Protein 3NUA (pdb70)

Solvent-accessible surface area: 21611 Å² total; per-residue (Å²): 157,134,28,82,85,91,109,87,77,136,85,15,96,20,27,52,45,35,12,11,68,106,172,67,35,10,6,7,42,3,23,21,36,2,10,13,119,117,29,151,51,135,42,126,21,153,24,2,0,26,6,1,0,33,0,0,7,49,0,0,117,43,0,56,183,103,60,18,115,9,8,15,62,82,77,34,75,86,65,16,0,10,0,65,95,26,108,65,1,43,1,16,1,28,0,10,29,32,0,0,12,67,3,2,177,68,8,58,35,149,57,27,77,152,26,147,28,41,0,27,8,2,11,42,72,42,71,109,53,28,46,14,23,1,16,46,72,2,0,17,0,25,46,9,8,77,80,147,27,2,100,97,0,42,109,19,0,39,98,0,2,87,22,0,67,96,21,0,114,150,44,60,1,45,7,2,8,4,38,1,6,2,0,77,32,130,88,81,19,5,0,2,27,5,1,0,0,14,20,6,28,0,32,11,34,112,107,35,70,36,0,0,25,0,35,14,63,97,116,76,37,105,28,43,59,1,0,119,56,0,9,92,35,26,144,124,199,105,123,20,86,88,90,108,87,75,141,84,19,119,21,28,52,44,35,14,10,77,108,167,65,21,10,6,5,44,2,25,21,35,3,16,12,112,134,41,154,51,148,35,128,27,146,27,4,0,27,2,2,0,32,0,0,8,48,0,0,118,44,0,58,185,92,55,11,119,8,7,17,64,80,76,34,75,86,65,15,0,9,0,67,95,26,133,67,12,49,1,22,1,29,0,20,29,28,0,0,11,68,4,3,150,69,6,56,31,144,62,25,60,144,23,141,36,41,0,26,12,1,9,45,76,44,77,107,55,38,50,15,24,1,16,47,76,3,0,12,0,26,40,16,9,57,94,126,21,3,101,89,1,40,103,20,0,38,99,0,2,99,30,0,63,94,21,0,142,148,40,62,1,66,9,3,9,3,38,0,9,2,0,82,43,121,54,66,23,7,0,2,25,4,0,0,0,15,22,5,34,0,35,14,45,112,91,32,110,26,12,0,26,1,37,12,62,100,110,80,38,102,16,37,85,7,1,117,67,0,10,92,42,26,145,130

InterPro domains:
  IPR001636 Phosphoribosylaminoimidazole-succinocarboxamide synthase [TIGR00081] (4-233)
  IPR018236 SAICAR synthetase, conserved site [PS01057] (87-101)
  IPR018236 SAICAR synthetase, conserved site [PS01058] (174-182)
  IPR028923 SAICAR synthetase/ADE2, N-terminal [MF_00137] (5-235)
  IPR028923 SAICAR synthetase/ADE2, N-terminal [PF01259] (8-232)
  IPR033934 Bacterial and archaeal 5-aminoimidazole-4-(N-succinylcarboxamide) ribonucleotide synthase [cd01415] (7-235)

Structure (mmCIF, N/CA/C/O backbone):
data_3NUA
#
_entry.id   3NUA
#
_cell.length_a   80.877
_cell.length_b   148.913
_cell.length_c   45.315
_cell.angle_alpha   90.00
_cell.angle_beta   90.00
_cell.angle_gamma   90.00
#
_symmetry.space_group_name_H-M   'P 21 21 2'
#
loop_
_entity.id
_entity.type
_entity.pdbx_description
1 polymer 'Phosphoribosylaminoimidazole-succinocarboxamide synthase'
2 non-polymer "ADENOSINE-5'-DIPHOSPHATE"
3 non-polymer 'ADENOSINE MONOPHOSPHATE'
4 non-polymer 'CITRIC ACID'
5 non-polymer GLYCEROL
6 water water
#
loop_
_atom_site.group_PDB
_atom_site.id
_atom_site.type_symbol
_atom_site.label_atom_id
_atom_site.label_alt_id
_atom_site.label_comp_id
_atom_site.label_asym_id
_atom_site.label_entity_id
_atom_site.label_seq_id
_atom_site.pdbx_PDB_ins_code
_atom_site.Cartn_x
_atom_site.Cartn_y
_atom_site.Cartn_z
_atom_site.occupancy
_atom_site.B_iso_or_equiv
_atom_site.auth_seq_id
_atom_site.auth_comp_id
_atom_site.auth_asym_id
_atom_site.auth_atom_id
_atom_site.pdbx_PDB_model_num
ATOM 1 N N . ALA A 1 3 ? 52.997 -21.262 5.996 1.00 48.49 0 ALA A N 1
ATOM 2 C CA . ALA A 1 3 ? 52.735 -20.565 4.739 1.00 48.10 0 ALA A CA 1
ATOM 3 C C . ALA A 1 3 ? 51.544 -21.168 4.009 1.00 45.06 0 ALA A C 1
ATOM 4 O O . ALA A 1 3 ? 50.428 -21.165 4.550 1.00 46.72 0 ALA A O 1
ATOM 6 N N . MET A 1 4 ? 51.763 -21.664 2.786 1.00 38.92 1 MET A N 1
ATOM 7 C CA . MET A 1 4 ? 50.632 -22.042 1.950 1.00 33.09 1 MET A CA 1
ATOM 8 C C . MET A 1 4 ? 49.764 -23.074 2.681 1.00 28.92 1 MET A C 1
ATOM 9 O O . MET A 1 4 ? 50.268 -23.988 3.359 1.00 33.10 1 MET A O 1
ATOM 14 N N A VAL A 1 5 ? 48.455 -22.877 2.587 0.64 24.01 2 VAL A N 1
ATOM 15 N N B VAL A 1 5 ? 48.460 -22.878 2.554 0.36 25.52 2 VAL A N 1
ATOM 16 C CA A VAL A 1 5 ? 47.447 -23.835 3.025 0.64 22.40 2 VAL A CA 1
ATOM 17 C CA B VAL A 1 5 ? 47.452 -23.836 2.966 0.36 23.67 2 VAL A CA 1
ATOM 18 C C A VAL A 1 5 ? 47.741 -25.176 2.358 0.64 20.16 2 VAL A C 1
ATOM 19 C C B VAL A 1 5 ? 47.803 -25.193 2.370 0.36 21.33 2 VAL A C 1
ATOM 20 O O A VAL A 1 5 ? 48.342 -25.227 1.274 0.64 23.35 2 VAL A O 1
ATOM 21 O O B VAL A 1 5 ? 48.475 -25.274 1.334 0.36 22.22 2 VAL A O 1
ATOM 28 N N . ASN A 1 6 ? 47.326 -26.255 3.006 1.00 19.59 3 ASN A N 1
ATOM 29 C CA . ASN A 1 6 ? 47.562 -27.588 2.499 1.00 19.38 3 ASN A CA 1
ATOM 30 C C . ASN A 1 6 ? 46.246 -28.231 2.077 1.00 15.94 3 ASN A C 1
ATOM 31 O O . ASN A 1 6 ? 45.304 -28.211 2.820 1.00 16.18 3 ASN A O 1
ATOM 36 N N . GLN A 1 7 ? 46.215 -28.793 0.879 1.00 15.42 4 GLN A N 1
ATOM 37 C CA . GLN A 1 7 ? 45.036 -29.499 0.391 1.00 14.61 4 GLN A CA 1
ATOM 38 C C . GLN A 1 7 ? 44.902 -30.845 1.096 1.00 13.63 4 GLN A C 1
ATOM 39 O O . GLN A 1 7 ? 45.855 -31.648 1.114 1.00 17.02 4 GLN A O 1
ATOM 45 N N . LEU A 1 8 ? 43.719 -31.106 1.650 1.00 13.70 5 LEU A N 1
ATOM 46 C CA . LEU A 1 8 ? 43.448 -32.378 2.317 1.00 13.57 5 LEU A CA 1
ATOM 47 C C . LEU A 1 8 ? 42.378 -33.146 1.528 1.00 13.38 5 LEU A C 1
ATOM 48 O O . LEU A 1 8 ? 42.442 -33.212 0.290 1.00 14.12 5 LEU A O 1
ATOM 53 N N . GLU A 1 9 ? 41.418 -33.753 2.215 1.00 12.47 6 GLU A N 1
ATOM 54 C CA . GLU A 1 9 ? 40.538 -34.700 1.546 1.00 12.84 6 GLU A CA 1
ATOM 55 C C . GLU A 1 9 ? 39.545 -34.036 0.601 1.00 12.39 6 GLU A C 1
ATOM 56 O O . GLU A 1 9 ? 39.055 -32.907 0.844 1.00 13.25 6 GLU A O 1
ATOM 62 N N . MET A 1 10 ? 39.157 -34.741 -0.455 1.00 12.20 7 MET A N 1
ATOM 63 C CA . MET A 1 10 ? 38.057 -34.246 -1.291 1.00 11.65 7 MET A CA 1
ATOM 64 C C . MET A 1 10 ? 36.737 -34.259 -0.542 1.00 12.31 7 MET A C 1
ATOM 65 O O . MET A 1 10 ? 36.341 -35.295 -0.021 1.00 17.45 7 MET A O 1
ATOM 70 N N . LEU A 1 11 ? 36.023 -33.135 -0.513 1.00 11.41 8 LEU A N 1
ATOM 71 C CA . LEU A 1 11 ? 34.705 -33.070 0.116 1.00 11.26 8 LEU A CA 1
ATOM 72 C C . LEU A 1 11 ? 33.596 -33.454 -0.856 1.00 12.13 8 LEU A C 1
ATOM 73 O O . LEU A 1 11 ? 32.587 -34.053 -0.469 1.00 14.24 8 LEU A O 1
ATOM 78 N N . TYR A 1 12 ? 33.765 -33.083 -2.122 1.00 12.44 9 TYR A N 1
ATOM 79 C CA . TYR A 1 12 ? 32.689 -33.213 -3.084 1.00 11.22 9 TYR A CA 1
ATOM 80 C C . TYR A 1 12 ? 33.243 -33.119 -4.495 1.00 10.90 9 TYR A C 1
ATOM 81 O O . TYR A 1 12 ? 34.055 -32.232 -4.790 1.00 12.51 9 TYR A O 1
ATOM 90 N N . GLU A 1 13 ? 32.770 -33.984 -5.378 1.00 11.20 10 GLU A N 1
ATOM 91 C CA . GLU A 1 13 ? 33.041 -33.859 -6.804 1.00 10.98 10 GLU A CA 1
ATOM 92 C C . GLU A 1 13 ? 31.766 -33.516 -7.538 1.00 10.64 10 GLU A C 1
ATOM 93 O O . GLU A 1 13 ? 30.801 -34.297 -7.569 1.00 13.14 10 GLU A O 1
ATOM 99 N N . GLY A 1 14 ? 31.727 -32.311 -8.112 1.00 11.57 11 GLY A N 1
ATOM 100 C CA . GLY A 1 14 ? 30.561 -31.920 -8.899 1.00 11.01 11 GLY A CA 1
ATOM 101 C C . GLY A 1 14 ? 30.761 -32.190 -10.378 1.00 10.99 11 GLY A C 1
ATOM 102 O O . GLY A 1 14 ? 31.710 -32.878 -10.805 1.00 12.00 11 GLY A O 1
ATOM 103 N N . LYS A 1 15 ? 29.854 -31.654 -11.185 1.00 12.00 12 LYS A N 1
ATOM 104 C CA . LYS A 1 15 ? 29.919 -31.859 -12.615 1.00 12.25 12 LYS A CA 1
ATOM 105 C C . LYS A 1 15 ? 31.146 -31.223 -13.240 1.00 10.62 12 LYS A C 1
ATOM 106 O O . LYS A 1 15 ? 31.626 -31.707 -14.253 1.00 14.72 12 LYS A O 1
ATOM 112 N N . ALA A 1 16 ? 31.627 -30.119 -12.671 1.00 10.21 13 ALA A N 1
ATOM 113 C CA . ALA A 1 16 ? 32.709 -29.347 -13.284 1.00 10.28 13 ALA A CA 1
ATOM 114 C C . ALA A 1 16 ? 33.905 -29.131 -12.377 1.00 9.39 13 ALA A C 1
ATOM 115 O O . ALA A 1 16 ? 35.013 -28.941 -12.874 1.00 10.91 13 ALA A O 1
ATOM 117 N N . LYS A 1 17 ? 33.695 -29.142 -11.054 1.00 9.79 14 LYS A N 1
ATOM 118 C CA . LYS A 1 17 ? 34.779 -28.873 -10.111 1.00 9.65 14 LYS A CA 1
ATOM 119 C C . LYS A 1 17 ? 34.800 -29.894 -8.992 1.00 9.48 14 LYS A C 1
ATOM 120 O O . LYS A 1 17 ? 33.784 -30.525 -8.696 1.00 12.36 14 LYS A O 1
ATOM 126 N N . LYS A 1 18 ? 35.956 -30.020 -8.342 1.00 9.76 15 LYS A N 1
ATOM 127 C CA . LYS A 1 18 ? 36.045 -30.721 -7.060 1.00 10.03 15 LYS A CA 1
ATOM 128 C C . LYS A 1 18 ? 36.243 -29.671 -5.964 1.00 10.31 15 LYS A C 1
ATOM 129 O O . LYS A 1 18 ? 36.907 -28.637 -6.175 1.00 11.73 15 LYS A O 1
ATOM 135 N N . ILE A 1 19 ? 35.661 -29.938 -4.800 1.00 10.13 16 ILE A N 1
ATOM 136 C CA . ILE A 1 19 ? 35.872 -29.130 -3.597 1.00 10.21 16 ILE A CA 1
ATOM 137 C C . ILE A 1 19 ? 36.732 -29.931 -2.645 1.00 11.32 16 ILE A C 1
ATOM 138 O O . ILE A 1 19 ? 36.330 -31.045 -2.268 1.00 11.65 16 ILE A O 1
ATOM 143 N N . TYR A 1 20 ? 37.905 -29.404 -2.281 1.00 10.49 17 TYR A N 1
ATOM 144 C CA . TYR A 1 20 ? 38.793 -30.073 -1.325 1.00 10.80 17 TYR A CA 1
ATOM 145 C C . TYR A 1 20 ? 38.789 -29.358 0.000 1.00 10.81 17 TYR A C 1
ATOM 146 O O . TYR A 1 20 ? 38.837 -28.117 0.056 1.00 11.10 17 TYR A O 1
ATOM 155 N N . ALA A 1 21 ? 38.798 -30.124 1.083 1.00 11.91 18 ALA A N 1
ATOM 156 C CA . ALA A 1 21 ? 39.126 -29.599 2.392 1.00 12.09 18 ALA A CA 1
ATOM 157 C C . ALA A 1 21 ? 40.575 -29.132 2.414 1.00 13.17 18 ALA A C 1
ATOM 158 O O . ALA A 1 21 ? 41.387 -29.512 1.567 1.00 13.47 18 ALA A O 1
ATOM 160 N N . THR A 1 22 ? 40.898 -28.283 3.377 1.00 13.78 19 THR A N 1
ATOM 161 C CA . THR A 1 22 ? 42.291 -27.864 3.623 1.00 13.81 19 THR A CA 1
ATOM 162 C C . THR A 1 22 ? 42.596 -28.040 5.105 1.00 16.64 19 THR A C 1
ATOM 163 O O . THR A 1 22 ? 41.718 -28.472 5.865 1.00 18.42 19 THR A O 1
ATOM 167 N N . ASP A 1 23 ? 43.827 -27.727 5.510 1.00 15.23 20 ASP A N 1
ATOM 168 C CA . ASP A 1 23 ? 44.155 -27.732 6.931 1.00 16.06 20 ASP A CA 1
ATOM 169 C C . ASP A 1 23 ? 43.605 -26.517 7.700 1.00 17.37 20 ASP A C 1
ATOM 170 O O . ASP A 1 23 ? 43.832 -26.392 8.905 1.00 19.37 20 ASP A O 1
ATOM 175 N N . LYS A 1 24 ? 42.889 -25.631 7.010 1.00 19.07 21 LYS A N 1
ATOM 176 C CA . LYS A 1 24 ? 42.124 -24.581 7.695 1.00 18.98 21 LYS A CA 1
ATOM 177 C C . LYS A 1 24 ? 40.650 -24.948 7.637 1.00 16.56 21 LYS A C 1
ATOM 178 O O . LYS A 1 24 ? 40.110 -25.197 6.552 1.00 16.62 21 LYS A O 1
ATOM 184 N N . GLU A 1 25 ? 39.984 -24.965 8.789 1.00 17.95 22 GLU A N 1
ATOM 185 C CA . GLU A 1 25 ? 38.617 -25.465 8.822 1.00 17.26 22 GLU A CA 1
ATOM 186 C C . GLU A 1 25 ? 37.639 -24.554 8.084 1.00 16.08 22 GLU A C 1
ATOM 187 O O . GLU A 1 25 ? 36.530 -24.972 7.777 1.00 16.80 22 GLU A O 1
ATOM 193 N N . ASP A 1 26 ? 38.032 -23.310 7.820 1.00 15.06 23 ASP A N 1
ATOM 194 C CA . ASP A 1 26 ? 37.147 -22.367 7.138 1.00 15.99 23 ASP A CA 1
ATOM 195 C C . ASP A 1 26 ? 37.530 -22.091 5.688 1.00 13.67 23 ASP A C 1
ATOM 196 O O . ASP A 1 26 ? 37.028 -21.131 5.106 1.00 13.64 23 ASP A O 1
ATOM 201 N N A MET A 1 27 ? 38.412 -22.916 5.114 0.62 12.25 24 MET A N 1
ATOM 202 N N B MET A 1 27 ? 38.379 -22.933 5.099 0.38 13.07 24 MET A N 1
ATOM 203 C CA A MET A 1 27 ? 38.834 -22.742 3.725 0.62 11.72 24 MET A CA 1
ATOM 204 C CA B MET A 1 27 ? 38.780 -22.724 3.713 0.38 13.47 24 MET A CA 1
ATOM 205 C C A MET A 1 27 ? 38.636 -24.027 2.931 0.62 11.53 24 MET A C 1
ATOM 206 C C B MET A 1 27 ? 38.760 -24.006 2.898 0.38 11.09 24 MET A C 1
ATOM 207 O O A MET A 1 27 ? 38.776 -25.132 3.476 0.62 14.87 24 MET A O 1
ATOM 208 O O B MET A 1 27 ? 39.140 -25.080 3.393 0.38 10.35 24 MET A O 1
ATOM 217 N N . VAL A 1 28 ? 38.335 -23.883 1.642 1.00 11.00 25 VAL A N 1
ATOM 218 C CA . VAL A 1 28 ? 38.366 -24.991 0.704 1.00 10.49 25 VAL A CA 1
ATOM 219 C C . VAL A 1 28 ? 39.189 -24.645 -0.522 1.00 9.95 25 VAL A C 1
ATOM 220 O O . VAL A 1 28 ? 39.461 -23.459 -0.785 1.00 11.13 25 VAL A O 1
ATOM 224 N N . ILE A 1 29 ? 39.607 -25.673 -1.259 1.00 10.64 26 ILE A N 1
ATOM 225 C CA . ILE A 1 29 ? 40.193 -25.454 -2.558 1.00 10.25 26 ILE A CA 1
ATOM 226 C C . ILE A 1 29 ? 39.232 -25.920 -3.628 1.00 9.81 26 ILE A C 1
ATOM 227 O O . ILE A 1 29 ? 38.696 -27.042 -3.544 1.00 11.22 26 ILE A O 1
ATOM 232 N N . VAL A 1 30 ? 38.957 -25.036 -4.583 1.00 9.83 27 VAL A N 1
ATOM 233 C CA . VAL A 1 30 ? 38.077 -25.341 -5.711 1.00 9.42 27 VAL A CA 1
ATOM 234 C C . VAL A 1 30 ? 38.954 -25.697 -6.894 1.00 9.49 27 VAL A C 1
ATOM 235 O O . VAL A 1 30 ? 39.788 -24.890 -7.299 1.00 10.57 27 VAL A O 1
ATOM 239 N N . HIS A 1 31 ? 38.806 -26.928 -7.399 1.00 9.36 28 HIS A N 1
ATOM 240 C CA . HIS A 1 31 ? 39.630 -27.453 -8.478 1.00 10.00 28 HIS A CA 1
ATOM 241 C C . HIS A 1 31 ? 38.787 -27.597 -9.738 1.00 8.80 28 HIS A C 1
ATOM 242 O O . HIS A 1 31 ? 37.782 -28.324 -9.749 1.00 10.23 28 HIS A O 1
ATOM 249 N N . TYR A 1 32 ? 39.209 -26.917 -10.804 1.00 8.90 29 TYR A N 1
ATOM 250 C CA . TYR A 1 32 ? 38.445 -26.912 -12.047 1.00 9.38 29 TYR A CA 1
ATOM 251 C C . TYR A 1 32 ? 38.873 -28.038 -12.989 1.00 8.94 29 TYR A C 1
ATOM 252 O O . TYR A 1 32 ? 40.015 -28.091 -13.422 1.00 10.08 29 TYR A O 1
ATOM 261 N N . LYS A 1 33 ? 37.916 -28.914 -13.321 1.00 9.32 30 LYS A N 1
ATOM 262 C CA . LYS A 1 33 ? 38.143 -30.000 -14.249 1.00 9.20 30 LYS A CA 1
ATOM 263 C C . LYS A 1 33 ? 37.915 -29.567 -15.683 1.00 9.39 30 LYS A C 1
ATOM 264 O O . LYS A 1 33 ? 37.338 -28.497 -15.920 1.00 10.69 30 LYS A O 1
ATOM 270 N N . ASP A 1 34 ? 38.283 -30.413 -16.641 1.00 10.69 31 ASP A N 1
ATOM 271 C CA . ASP A 1 34 ? 37.939 -30.194 -18.040 1.00 11.10 31 ASP A CA 1
ATOM 272 C C . ASP A 1 34 ? 36.582 -30.819 -18.417 1.00 10.78 31 ASP A C 1
ATOM 273 O O . ASP A 1 34 ? 36.166 -30.713 -19.570 1.00 13.68 31 ASP A O 1
ATOM 278 N N . ASP A 1 35 ? 35.870 -31.414 -17.454 1.00 11.42 32 ASP A N 1
ATOM 279 C CA . ASP A 1 35 ? 34.558 -32.024 -17.680 1.00 11.90 32 ASP A CA 1
ATOM 280 C C . ASP A 1 35 ? 33.567 -30.944 -18.139 1.00 12.21 32 ASP A C 1
ATOM 281 O O . ASP A 1 35 ? 33.463 -29.878 -17.512 1.00 13.34 32 ASP A O 1
ATOM 286 N N . ALA A 1 36 ? 32.837 -31.235 -19.200 1.00 12.76 33 ALA A N 1
ATOM 287 C CA . ALA A 1 36 ? 31.719 -30.427 -19.661 1.00 12.69 33 ALA A CA 1
ATOM 288 C C . ALA A 1 36 ? 30.472 -31.300 -19.578 1.00 13.12 33 ALA A C 1
ATOM 289 O O . ALA A 1 36 ? 30.522 -32.480 -19.907 1.00 15.07 33 ALA A O 1
ATOM 291 N N . THR A 1 37 ? 29.359 -30.719 -19.145 1.00 13.84 34 THR A N 1
ATOM 292 C CA . THR A 1 37 ? 28.098 -31.437 -19.020 1.00 15.67 34 THR A CA 1
ATOM 293 C C . THR A 1 37 ? 26.935 -30.574 -19.435 1.00 16.91 34 THR A C 1
ATOM 294 O O . THR A 1 37 ? 26.980 -29.363 -19.276 1.00 19.02 34 THR A O 1
ATOM 298 N N . ALA A 1 38 ? 25.882 -31.193 -19.936 1.00 18.42 35 ALA A N 1
ATOM 299 C CA . ALA A 1 38 ? 24.677 -30.443 -20.245 1.00 17.58 35 ALA A CA 1
ATOM 300 C C . ALA A 1 38 ? 23.495 -31.400 -20.241 1.00 17.43 35 ALA A C 1
ATOM 301 O O . ALA A 1 38 ? 23.696 -32.621 -20.214 1.00 18.52 35 ALA A O 1
ATOM 303 N N . PHE A 1 39 ? 22.280 -30.853 -20.270 1.00 21.42 36 PHE A N 1
ATOM 304 C CA . PHE A 1 39 ? 21.058 -31.651 -20.439 1.00 23.81 36 PHE A CA 1
ATOM 305 C C . PHE A 1 39 ? 20.851 -32.712 -19.361 1.00 27.53 36 PHE A C 1
ATOM 306 O O . PHE A 1 39 ? 20.669 -33.904 -19.650 1.00 28.83 36 PHE A O 1
ATOM 314 N N . ASN A 1 40 ? 20.872 -32.263 -18.113 1.00 29.65 37 ASN A N 1
ATOM 315 C CA . ASN A 1 40 ? 20.558 -33.138 -16.986 1.00 35.03 37 ASN A CA 1
ATOM 316 C C . ASN A 1 40 ? 21.497 -34.329 -16.954 1.00 37.83 37 ASN A C 1
ATOM 317 O O . ASN A 1 40 ? 21.090 -35.465 -16.695 1.00 39.06 37 ASN A O 1
ATOM 322 N N . GLY A 1 41 ? 22.757 -34.050 -17.257 1.00 35.62 38 GLY A N 1
ATOM 323 C CA . GLY A 1 41 ? 23.826 -35.019 -17.125 1.00 37.02 38 GLY A CA 1
ATOM 324 C C . GLY A 1 41 ? 23.956 -35.926 -18.324 1.00 36.27 38 GLY A C 1
ATOM 325 O O . GLY A 1 41 ? 24.883 -36.723 -18.399 1.00 38.56 38 GLY A O 1
ATOM 326 N N . GLU A 1 42 ? 23.036 -35.793 -19.270 1.00 30.68 39 GLU A N 1
ATOM 327 C CA . GLU A 1 42 ? 22.973 -36.708 -20.397 1.00 29.75 39 GLU A CA 1
ATOM 328 C C . GLU A 1 42 ? 24.102 -36.491 -21.397 1.00 23.77 39 GLU A C 1
ATOM 329 O O . GLU A 1 42 ? 24.526 -37.438 -22.063 1.00 24.62 39 GLU A O 1
ATOM 335 N N . LYS A 1 43 ? 24.580 -35.256 -21.519 1.00 18.92 40 LYS A N 1
ATOM 336 C CA . LYS A 1 43 ? 25.606 -34.939 -22.502 1.00 16.78 40 LYS A CA 1
ATOM 337 C C . LYS A 1 43 ? 26.891 -34.606 -21.749 1.00 16.29 40 LYS A C 1
ATOM 338 O O . LYS A 1 43 ? 26.893 -33.734 -20.857 1.00 17.80 40 LYS A O 1
ATOM 344 N N . LYS A 1 44 ? 27.990 -35.261 -22.113 1.00 13.58 41 LYS A N 1
ATOM 345 C CA . LYS A 1 44 ? 29.267 -35.044 -21.440 1.00 14.42 41 LYS A CA 1
ATOM 346 C C . LYS A 1 44 ? 30.402 -35.065 -22.432 1.00 11.99 41 LYS A C 1
ATOM 347 O O . LYS A 1 44 ? 30.331 -35.775 -23.449 1.00 13.63 41 LYS A O 1
ATOM 353 N N . ALA A 1 45 ? 31.470 -34.327 -22.122 1.00 12.73 42 ALA A N 1
ATOM 354 C CA . ALA A 1 45 ? 32.691 -34.389 -22.918 1.00 12.69 42 ALA A CA 1
ATOM 355 C C . ALA A 1 45 ? 33.817 -33.886 -22.059 1.00 12.21 42 ALA A C 1
ATOM 356 O O . ALA A 1 45 ? 33.578 -33.262 -21.026 1.00 13.57 42 ALA A O 1
ATOM 358 N N . GLN A 1 46 ? 35.047 -34.169 -22.462 1.00 12.71 43 GLN A N 1
ATOM 359 C CA . GLN A 1 46 ? 36.190 -33.484 -21.906 1.00 12.93 43 GLN A CA 1
ATOM 360 C C . GLN A 1 46 ? 36.612 -32.426 -22.890 1.00 14.79 43 GLN A C 1
ATOM 361 O O . GLN A 1 46 ? 36.807 -32.710 -24.081 1.00 17.83 43 GLN A O 1
ATOM 367 N N . ILE A 1 47 ? 36.751 -31.207 -22.404 1.00 12.91 44 ILE A N 1
ATOM 368 C CA . ILE A 1 47 ? 37.171 -30.116 -23.283 1.00 12.90 44 ILE A CA 1
ATOM 369 C C . ILE A 1 47 ? 38.530 -29.641 -22.788 1.00 13.69 44 ILE A C 1
ATOM 370 O O . ILE A 1 47 ? 38.648 -29.015 -21.729 1.00 11.90 44 ILE A O 1
ATOM 375 N N A GLU A 1 48 ? 39.577 -29.971 -23.529 0.67 15.54 45 GLU A N 1
ATOM 376 N N B GLU A 1 48 ? 39.577 -29.956 -23.543 0.33 16.21 45 GLU A N 1
ATOM 377 C CA A GLU A 1 48 ? 40.918 -29.768 -23.033 0.67 15.40 45 GLU A CA 1
ATOM 378 C CA B GLU A 1 48 ? 40.937 -29.715 -23.073 0.33 18.36 45 GLU A CA 1
ATOM 379 C C A GLU A 1 48 ? 41.132 -28.287 -22.698 0.67 14.94 45 GLU A C 1
ATOM 380 C C B GLU A 1 48 ? 41.195 -28.250 -22.721 0.33 16.88 45 GLU A C 1
ATOM 381 O O A GLU A 1 48 ? 40.801 -27.413 -23.513 0.67 16.10 45 GLU A O 1
ATOM 382 O O B GLU A 1 48 ? 40.974 -27.353 -23.539 0.33 17.54 45 GLU A O 1
ATOM 393 N N . SER A 1 49 ? 41.668 -28.043 -21.493 1.00 15.27 46 SER A N 1
ATOM 394 C CA . SER A 1 49 ? 42.009 -26.722 -20.925 1.00 15.76 46 SER A CA 1
ATOM 395 C C . SER A 1 49 ? 40.812 -25.891 -20.481 1.00 12.25 46 SER A C 1
ATOM 396 O O . SER A 1 49 ? 40.998 -24.795 -19.965 1.00 14.14 46 SER A O 1
ATOM 399 N N . LYS A 1 50 ? 39.595 -26.420 -20.605 1.00 10.96 47 LYS A N 1
ATOM 400 C CA . LYS A 1 50 ? 38.445 -25.662 -20.149 1.00 10.50 47 LYS A CA 1
ATOM 401 C C . LYS A 1 50 ? 38.543 -25.274 -18.672 1.00 9.71 47 LYS A C 1
ATOM 402 O O . LYS A 1 50 ? 38.182 -24.158 -18.297 1.00 11.38 47 LYS A O 1
ATOM 408 N N . GLY A 1 51 ? 39.010 -26.173 -17.821 1.00 9.73 48 GLY A N 1
ATOM 409 C CA . GLY A 1 51 ? 39.113 -25.897 -16.407 1.00 10.89 48 GLY A CA 1
ATOM 410 C C . GLY A 1 51 ? 40.106 -24.809 -16.110 1.00 9.51 48 GLY A C 1
ATOM 411 O O . GLY A 1 51 ? 39.876 -23.978 -15.215 1.00 10.49 48 GLY A O 1
ATOM 412 N N . VAL A 1 52 ? 41.213 -24.788 -16.853 1.00 9.91 49 VAL A N 1
ATOM 413 C CA . VAL A 1 52 ? 42.204 -23.740 -16.675 1.00 10.47 49 VAL A CA 1
ATOM 414 C C . VAL A 1 52 ? 41.583 -22.385 -17.029 1.00 10.50 49 VAL A C 1
ATOM 415 O O . VAL A 1 52 ? 41.701 -21.414 -16.273 1.00 11.63 49 VAL A O 1
ATOM 419 N N A LEU A 1 53 ? 40.941 -22.292 -18.189 0.71 9.88 50 LEU A N 1
ATOM 420 N N B LEU A 1 53 ? 40.925 -22.330 -18.184 0.29 10.78 50 LEU A N 1
ATOM 421 C CA A LEU A 1 53 ? 40.344 -21.018 -18.591 0.71 10.12 50 LEU A CA 1
ATOM 422 C CA B LEU A 1 53 ? 40.278 -21.106 -18.641 0.29 10.68 50 LEU A CA 1
ATOM 423 C C A LEU A 1 53 ? 39.242 -20.608 -17.602 0.71 9.30 50 LEU A C 1
ATOM 424 C C B LEU A 1 53 ? 39.244 -20.629 -17.632 0.29 10.62 50 LEU A C 1
ATOM 425 O O A LEU A 1 53 ? 39.140 -19.436 -17.238 0.71 10.12 50 LEU A O 1
ATOM 426 O O B LEU A 1 53 ? 39.194 -19.445 -17.299 0.29 11.83 50 LEU A O 1
ATOM 435 N N . ASN A 1 54 ? 38.419 -21.547 -17.137 1.00 10.00 51 ASN A N 1
ATOM 436 C CA . ASN A 1 54 ? 37.364 -21.170 -16.198 1.00 9.64 51 ASN A CA 1
ATOM 437 C C . ASN A 1 54 ? 37.919 -20.730 -14.849 1.00 9.20 51 ASN A C 1
ATOM 438 O O . ASN A 1 54 ? 37.425 -19.759 -14.256 1.00 10.77 51 ASN A O 1
ATOM 443 N N . ASN A 1 55 ? 38.971 -21.387 -14.367 1.00 9.91 52 ASN A N 1
ATOM 444 C CA . ASN A 1 55 ? 39.624 -20.949 -13.141 1.00 9.71 52 ASN A CA 1
ATOM 445 C C . ASN A 1 55 ? 40.201 -19.544 -13.307 1.00 9.35 52 ASN A C 1
ATOM 446 O O . ASN A 1 55 ? 40.053 -18.697 -12.417 1.00 10.35 52 ASN A O 1
ATOM 451 N N A GLU A 1 56 ? 40.847 -19.305 -14.443 0.81 9.37 53 GLU A N 1
ATOM 452 N N B GLU A 1 56 ? 40.881 -19.278 -14.419 0.19 10.28 53 GLU A N 1
ATOM 453 C CA A GLU A 1 56 ? 41.474 -18.000 -14.714 0.81 10.39 53 GLU A CA 1
ATOM 454 C CA B GLU A 1 56 ? 41.446 -17.940 -14.604 0.19 10.96 53 GLU A CA 1
ATOM 455 C C A GLU A 1 56 ? 40.421 -16.903 -14.839 0.81 9.32 53 GLU A C 1
ATOM 456 C C B GLU A 1 56 ? 40.327 -16.912 -14.715 0.19 9.11 53 GLU A C 1
ATOM 457 O O A GLU A 1 56 ? 40.573 -15.821 -14.291 0.81 11.02 53 GLU A O 1
ATOM 458 O O B GLU A 1 56 ? 40.355 -15.885 -14.037 0.19 8.14 53 GLU A O 1
ATOM 469 N N . ILE A 1 57 ? 39.337 -17.175 -15.566 1.00 9.28 54 ILE A N 1
ATOM 470 C CA . ILE A 1 57 ? 38.275 -16.185 -15.740 1.00 9.55 54 ILE A CA 1
ATOM 471 C C . ILE A 1 57 ? 37.566 -15.909 -14.422 1.00 9.88 54 ILE A C 1
ATOM 472 O O . ILE A 1 57 ? 37.358 -14.745 -14.039 1.00 10.05 54 ILE A O 1
ATOM 477 N N A THR A 1 58 ? 37.203 -16.967 -13.702 0.66 8.74 55 THR A N 1
ATOM 478 N N B THR A 1 58 ? 37.201 -16.951 -13.690 0.34 9.98 55 THR A N 1
ATOM 479 C CA A THR A 1 58 ? 36.543 -16.814 -12.398 0.66 8.44 55 THR A CA 1
ATOM 480 C CA B THR A 1 58 ? 36.500 -16.694 -12.438 0.34 10.15 55 THR A CA 1
ATOM 481 C C A THR A 1 58 ? 37.424 -15.996 -11.447 0.66 9.47 55 THR A C 1
ATOM 482 C C B THR A 1 58 ? 37.413 -15.999 -11.408 0.34 9.72 55 THR A C 1
ATOM 483 O O A THR A 1 58 ? 36.950 -15.088 -10.786 0.66 9.68 55 THR A O 1
ATOM 484 O O B THR A 1 58 ? 36.942 -15.158 -10.650 0.34 9.55 55 THR A O 1
ATOM 491 N N . SER A 1 59 ? 38.708 -16.324 -11.391 1.00 9.49 56 SER A N 1
ATOM 492 C CA . SER A 1 59 ? 39.621 -15.636 -10.494 1.00 10.18 56 SER A CA 1
ATOM 493 C C . SER A 1 59 ? 39.707 -14.153 -10.841 1.00 10.73 56 SER A C 1
ATOM 494 O O . SER A 1 59 ? 39.692 -13.290 -9.950 1.00 11.53 56 SER A O 1
ATOM 497 N N . LEU A 1 60 ? 39.821 -13.847 -12.134 1.00 10.36 57 LEU A N 1
ATOM 498 C CA . LEU A 1 60 ? 39.885 -12.438 -12.569 1.00 10.07 57 LEU A CA 1
ATOM 499 C C . LEU A 1 60 ? 38.603 -11.693 -12.150 1.00 9.92 57 LEU A C 1
ATOM 500 O O . LEU A 1 60 ? 38.642 -10.604 -11.596 1.00 12.69 57 LEU A O 1
ATOM 505 N N . ILE A 1 61 ? 37.464 -12.324 -12.373 1.00 9.74 58 ILE A N 1
ATOM 506 C CA . ILE A 1 61 ? 36.200 -11.683 -12.096 1.00 9.69 58 ILE A CA 1
ATOM 507 C C . ILE A 1 61 ? 35.993 -11.501 -10.586 1.00 10.25 58 ILE A C 1
ATOM 508 O O . ILE A 1 61 ? 35.549 -10.436 -10.152 1.00 11.15 58 ILE A O 1
ATOM 513 N N . PHE A 1 62 ? 36.300 -12.521 -9.791 1.00 9.35 59 PHE A N 1
ATOM 514 C CA . PHE A 1 62 ? 36.110 -12.385 -8.349 1.00 9.13 59 PHE A CA 1
ATOM 515 C C . PHE A 1 62 ? 37.089 -11.386 -7.743 1.00 10.57 59 PHE A C 1
ATOM 516 O O . PHE A 1 62 ? 36.725 -10.707 -6.791 1.00 11.69 59 PHE A O 1
ATOM 524 N N A GLU A 1 63 ? 38.306 -11.280 -8.269 0.52 11.01 60 GLU A N 1
ATOM 525 N N B GLU A 1 63 ? 38.301 -11.290 -8.292 0.48 11.76 60 GLU A N 1
AT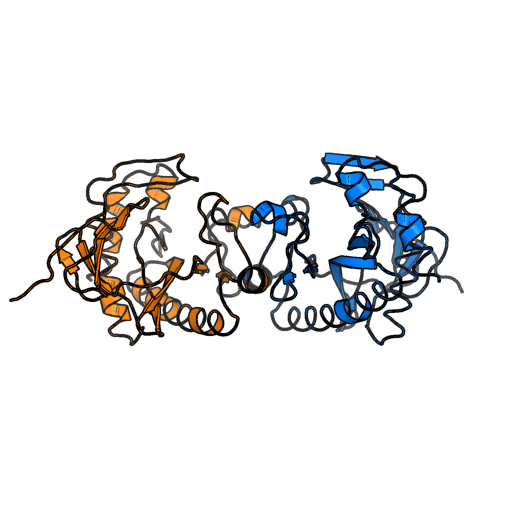OM 526 C CA A GLU A 1 63 ? 39.211 -10.269 -7.748 0.52 12.15 60 GLU A CA 1
ATOM 527 C CA B GLU A 1 63 ? 39.250 -10.285 -7.831 0.48 13.85 60 GLU A CA 1
ATOM 528 C C A GLU A 1 63 ? 38.607 -8.896 -8.029 0.52 12.65 60 GLU A C 1
ATOM 529 C C B GLU A 1 63 ? 38.685 -8.903 -8.069 0.48 12.95 60 GLU A C 1
ATOM 530 O O A GLU A 1 63 ? 38.612 -8.015 -7.161 0.52 14.88 60 GLU A O 1
ATOM 531 O O B GLU A 1 63 ? 38.817 -8.026 -7.215 0.48 13.86 60 GLU A O 1
ATOM 542 N N . MET A 1 64 ? 38.050 -8.721 -9.231 1.00 12.18 61 MET A N 1
ATOM 543 C CA . MET A 1 64 ? 37.399 -7.439 -9.576 1.00 13.34 61 MET A CA 1
ATOM 544 C C . MET A 1 64 ? 36.238 -7.176 -8.628 1.00 12.48 61 MET A C 1
ATOM 545 O O . MET A 1 64 ? 36.092 -6.070 -8.102 1.00 14.71 61 MET A O 1
ATOM 550 N N . LEU A 1 65 ? 35.402 -8.185 -8.368 1.00 11.95 62 LEU A N 1
ATOM 551 C CA . LEU A 1 65 ? 34.247 -7.971 -7.521 1.00 11.24 62 LEU A CA 1
ATOM 552 C C . LEU A 1 65 ? 34.691 -7.681 -6.079 1.00 11.47 62 LEU A C 1
ATOM 553 O O . LEU A 1 65 ? 34.091 -6.828 -5.403 1.00 12.22 62 LEU A O 1
ATOM 558 N N . ASN A 1 66 ? 35.727 -8.369 -5.612 1.00 11.99 63 ASN A N 1
ATOM 559 C CA . ASN A 1 66 ? 36.259 -8.084 -4.288 1.00 12.24 63 ASN A CA 1
ATOM 560 C C . ASN A 1 66 ? 36.668 -6.617 -4.192 1.00 13.69 63 ASN A C 1
ATOM 561 O O . ASN A 1 66 ? 36.359 -5.937 -3.204 1.00 14.83 63 ASN A O 1
ATOM 566 N N A LYS A 1 67 ? 37.373 -6.137 -5.210 0.46 14.02 64 LYS A N 1
ATOM 567 N N B LYS A 1 67 ? 37.369 -6.118 -5.211 0.54 14.22 64 LYS A N 1
ATOM 568 C CA A LYS A 1 67 ? 37.858 -4.758 -5.225 0.46 16.18 64 LYS A CA 1
ATOM 569 C CA B LYS A 1 67 ? 37.865 -4.729 -5.195 0.54 16.44 64 LYS A CA 1
ATOM 570 C C A LYS A 1 67 ? 36.694 -3.776 -5.170 0.46 15.13 64 LYS A C 1
ATOM 571 C C B LYS A 1 67 ? 36.742 -3.702 -5.314 0.54 14.40 64 LYS A C 1
ATOM 572 O O A LYS A 1 67 ? 36.801 -2.718 -4.531 0.46 17.48 64 LYS A O 1
ATOM 573 O O B LYS A 1 67 ? 36.929 -2.534 -4.947 0.54 17.60 64 LYS A O 1
ATOM 584 N N . GLU A 1 68 ? 35.591 -4.128 -5.834 1.00 14.92 65 GLU A N 1
ATOM 585 C CA . GLU A 1 68 ? 34.392 -3.300 -5.875 1.00 16.04 65 GLU A CA 1
ATOM 586 C C . GLU A 1 68 ? 33.527 -3.394 -4.624 1.00 15.78 65 GLU A C 1
ATOM 587 O O . GLU A 1 68 ? 32.456 -2.777 -4.557 1.00 21.77 65 GLU A O 1
ATOM 593 N N . GLY A 1 69 ? 33.991 -4.136 -3.628 1.00 15.07 66 GLY A N 1
ATOM 594 C CA . GLY A 1 69 ? 33.337 -4.219 -2.334 1.00 17.25 66 GLY A CA 1
ATOM 595 C C . GLY A 1 69 ? 32.272 -5.306 -2.215 1.00 15.88 66 GLY A C 1
ATOM 596 O O . GLY A 1 69 ? 31.518 -5.316 -1.245 1.00 18.26 66 GLY A O 1
ATOM 597 N N . ILE A 1 70 ? 32.168 -6.208 -3.195 1.00 13.20 67 ILE A N 1
ATOM 598 C CA . ILE A 1 70 ? 31.223 -7.317 -3.058 1.00 13.15 67 ILE A CA 1
ATOM 599 C C . ILE A 1 70 ? 31.859 -8.328 -2.117 1.00 13.01 67 ILE A C 1
ATOM 600 O O . ILE A 1 70 ? 33.049 -8.630 -2.238 1.00 13.38 67 ILE A O 1
ATOM 605 N N A LYS A 1 71 ? 31.092 -8.842 -1.166 0.58 12.50 68 LYS A N 1
ATOM 606 N N B LYS A 1 71 ? 31.088 -8.855 -1.175 0.42 12.94 68 LYS A N 1
ATOM 607 C CA A LYS A 1 71 ? 31.628 -9.867 -0.274 0.58 12.04 68 LYS A CA 1
ATOM 608 C CA B LYS A 1 71 ? 31.625 -9.871 -0.276 0.42 13.01 68 LYS A CA 1
ATOM 609 C C A LYS A 1 71 ? 31.567 -11.218 -0.980 0.58 10.36 68 LYS A C 1
ATOM 610 C C B LYS A 1 71 ? 31.563 -11.237 -0.946 0.42 11.19 68 LYS A C 1
ATOM 611 O O A LYS A 1 71 ? 30.488 -11.682 -1.373 0.58 11.05 68 LYS A O 1
ATOM 612 O O B LYS A 1 71 ? 30.481 -11.735 -1.267 0.42 11.95 68 LYS A O 1
ATOM 623 N N . THR A 1 72 ? 32.724 -11.835 -1.188 1.00 11.44 69 THR A N 1
ATOM 624 C CA . THR A 1 72 ? 32.760 -13.096 -1.906 1.00 11.27 69 THR A CA 1
ATOM 625 C C . THR A 1 72 ? 33.602 -14.123 -1.170 1.00 11.66 69 THR A C 1
ATOM 626 O O . THR A 1 72 ? 34.350 -13.818 -0.217 1.00 12.02 69 THR A O 1
ATOM 630 N N . HIS A 1 73 ? 33.502 -15.359 -1.642 1.00 10.33 70 HIS A N 1
ATOM 631 C CA . HIS A 1 73 ? 34.322 -16.432 -1.091 1.00 10.41 70 HIS A CA 1
ATOM 632 C C . HIS A 1 73 ? 35.770 -16.435 -1.560 1.00 10.08 70 HIS A C 1
ATOM 633 O O . HIS A 1 73 ? 36.591 -17.213 -1.059 1.00 10.90 70 HIS A O 1
ATOM 640 N N . PHE A 1 74 ? 36.115 -15.601 -2.536 1.00 10.16 71 PHE A N 1
ATOM 641 C CA . PHE A 1 74 ? 37.379 -15.803 -3.236 1.00 10.34 71 PHE A CA 1
ATOM 642 C C . PHE A 1 74 ? 38.550 -15.213 -2.481 1.00 10.98 71 PHE A C 1
ATOM 643 O O . PHE A 1 74 ? 38.516 -14.033 -2.119 1.00 12.77 71 PHE A O 1
ATOM 651 N N . VAL A 1 75 ? 39.577 -16.022 -2.230 1.00 11.10 72 VAL A N 1
ATOM 652 C CA . VAL A 1 75 ? 40.784 -15.547 -1.562 1.00 11.40 72 VAL A CA 1
ATOM 653 C C . VAL A 1 75 ? 41.927 -15.371 -2.552 1.00 12.41 72 VAL A C 1
ATOM 654 O O . VAL A 1 75 ? 42.497 -14.267 -2.680 1.00 15.53 72 VAL A O 1
ATOM 658 N N . GLU A 1 76 ? 42.319 -16.449 -3.240 1.00 12.28 73 GLU A N 1
ATOM 659 C CA . GLU A 1 76 ? 43.400 -16.313 -4.208 1.00 12.82 73 GLU A CA 1
ATOM 660 C C . GLU A 1 76 ? 43.458 -17.492 -5.154 1.00 11.57 73 GLU A C 1
ATOM 661 O O . GLU A 1 76 ? 43.060 -18.609 -4.817 1.00 13.42 73 GLU A O 1
ATOM 667 N N A LYS A 1 77 ? 43.949 -17.233 -6.347 0.55 11.30 74 LYS A N 1
ATOM 668 N N B LYS A 1 77 ? 43.964 -17.250 -6.355 0.45 11.77 74 LYS A N 1
ATOM 669 C CA A LYS A 1 77 ? 44.248 -18.282 -7.289 0.55 11.02 74 LYS A CA 1
ATOM 670 C CA B LYS A 1 77 ? 44.210 -18.324 -7.305 0.45 11.79 74 LYS A CA 1
ATOM 671 C C A LYS A 1 77 ? 45.504 -18.992 -6.823 0.55 11.71 74 LYS A C 1
ATOM 672 C C B LYS A 1 77 ? 45.540 -18.997 -7.005 0.45 11.21 74 LYS A C 1
ATOM 673 O O A LYS A 1 77 ? 46.487 -18.345 -6.423 0.55 14.97 74 LYS A O 1
ATOM 674 O O B LYS A 1 77 ? 46.588 -18.336 -6.905 0.45 13.05 74 LYS A O 1
ATOM 685 N N . LEU A 1 78 ? 45.504 -20.323 -6.893 1.00 11.51 75 LEU A N 1
ATOM 686 C CA . LEU A 1 78 ? 46.672 -21.101 -6.438 1.00 11.78 75 LEU A CA 1
ATOM 687 C C . LEU A 1 78 ? 47.534 -21.645 -7.558 1.00 12.33 75 LEU A C 1
ATOM 688 O O . LEU A 1 78 ? 48.764 -21.676 -7.445 1.00 14.48 75 LEU A O 1
ATOM 693 N N . ASN A 1 79 ? 46.894 -22.106 -8.632 1.00 11.70 76 ASN A N 1
ATOM 694 C CA . ASN A 1 79 ? 47.623 -22.688 -9.762 1.00 10.53 76 ASN A CA 1
ATOM 695 C C . ASN A 1 79 ? 46.666 -22.684 -10.955 1.00 10.15 76 ASN A C 1
ATOM 696 O O . ASN A 1 79 ? 45.592 -22.084 -10.883 1.00 10.62 76 ASN A O 1
ATOM 701 N N . ASP A 1 80 ? 47.054 -23.323 -12.057 1.00 10.64 77 ASP A N 1
ATOM 702 C CA . ASP A 1 80 ? 46.238 -23.222 -13.268 1.00 11.11 77 ASP A CA 1
ATOM 703 C C . ASP A 1 80 ? 44.774 -23.649 -13.047 1.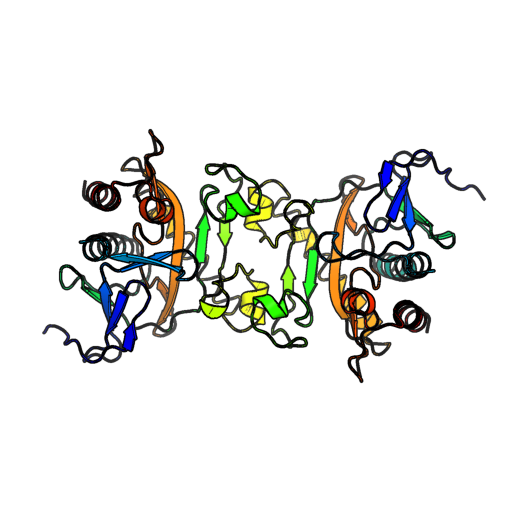00 10.68 77 ASP A C 1
ATOM 704 O O . ASP A 1 80 ? 43.882 -23.107 -13.686 1.00 10.69 77 ASP A O 1
ATOM 709 N N . ARG A 1 81 ? 44.537 -24.645 -12.189 1.00 9.37 78 ARG A N 1
ATOM 710 C CA . ARG A 1 81 ? 43.177 -25.177 -11.999 1.00 9.70 78 ARG A CA 1
ATOM 711 C C . ARG A 1 81 ? 42.515 -24.863 -10.665 1.00 8.59 78 ARG A C 1
ATOM 712 O O . ARG A 1 81 ? 41.306 -25.047 -10.526 1.00 10.46 78 ARG A O 1
ATOM 720 N N . ASP A 1 82 ? 43.299 -24.413 -9.690 1.00 9.31 79 ASP A N 1
ATOM 721 C CA . ASP A 1 82 ? 42.831 -24.338 -8.310 1.00 10.27 79 ASP A CA 1
ATOM 722 C C . ASP A 1 82 ? 42.748 -22.925 -7.767 1.00 10.13 79 ASP A C 1
ATOM 723 O O . ASP A 1 82 ? 43.619 -22.083 -8.051 1.00 10.70 79 ASP A O 1
ATOM 728 N N . GLN A 1 83 ? 41.732 -22.689 -6.935 1.00 9.52 80 GLN A N 1
ATOM 729 C CA . GLN A 1 83 ? 41.641 -21.451 -6.184 1.00 10.11 80 GLN A CA 1
ATOM 730 C C . GLN A 1 83 ? 41.298 -21.745 -4.728 1.00 10.01 80 GLN A C 1
ATOM 731 O O . GLN A 1 83 ? 40.592 -22.708 -4.416 1.00 12.11 80 GLN A O 1
ATOM 737 N N . LEU A 1 84 ? 41.794 -20.886 -3.852 1.00 10.10 81 LEU A N 1
ATOM 738 C CA . LEU A 1 84 ? 41.527 -20.938 -2.419 1.00 11.28 81 LEU A CA 1
ATOM 739 C C . LEU A 1 84 ? 40.318 -20.065 -2.117 1.00 10.06 81 LEU A C 1
ATOM 740 O O . LEU A 1 84 ? 40.325 -18.880 -2.443 1.00 10.88 81 LEU A O 1
ATOM 745 N N . CYS A 1 85 ? 39.310 -20.645 -1.482 1.00 10.28 82 CYS A N 1
ATOM 746 C CA . CYS A 1 85 ? 38.088 -19.926 -1.145 1.00 10.10 82 CYS A CA 1
ATOM 747 C C . CYS A 1 85 ? 37.653 -20.154 0.289 1.00 9.97 82 CYS A C 1
ATOM 748 O O . CYS A 1 85 ? 37.991 -21.174 0.884 1.00 12.10 82 CYS A O 1
ATOM 751 N N . LYS A 1 86 ? 36.895 -19.214 0.841 1.00 9.80 83 LYS A N 1
ATOM 752 C CA . LYS A 1 86 ? 36.262 -19.443 2.122 1.00 11.36 83 LYS A CA 1
ATOM 753 C C . LYS A 1 86 ? 35.249 -20.585 1.957 1.00 10.41 83 LYS A C 1
ATOM 754 O O . LYS A 1 86 ? 34.519 -20.649 0.944 1.00 11.42 83 LYS A O 1
ATOM 760 N N . LYS A 1 87 ? 35.172 -21.456 2.955 1.00 10.90 84 LYS A N 1
ATOM 761 C CA . LYS A 1 87 ? 34.196 -22.538 2.954 1.00 11.41 84 LYS A CA 1
ATOM 762 C C . LYS A 1 87 ? 32.858 -22.000 3.383 1.00 11.19 84 LYS A C 1
ATOM 763 O O . LYS A 1 87 ? 32.735 -21.451 4.483 1.00 14.41 84 LYS A O 1
ATOM 769 N N . VAL A 1 88 ? 31.883 -22.071 2.498 1.00 11.26 85 VAL A N 1
ATOM 770 C CA . VAL A 1 88 ? 30.564 -21.526 2.820 1.00 11.26 85 VAL A CA 1
ATOM 771 C C . VAL A 1 88 ? 29.509 -22.619 2.840 1.00 12.39 85 VAL A C 1
ATOM 772 O O . VAL A 1 88 ? 29.707 -23.672 2.253 1.00 13.83 85 VAL A O 1
ATOM 776 N N . GLU A 1 89 ? 28.380 -22.355 3.487 1.00 12.02 86 GLU A N 1
ATOM 777 C CA . GLU A 1 89 ? 27.235 -23.231 3.396 1.00 13.27 86 GLU A CA 1
ATOM 778 C C . GLU A 1 89 ? 26.361 -22.709 2.260 1.00 12.17 86 GLU A C 1
ATOM 779 O O . GLU A 1 89 ? 25.722 -21.674 2.368 1.00 13.18 86 GLU A O 1
ATOM 785 N N . ILE A 1 90 ? 26.377 -23.405 1.140 1.00 12.47 87 ILE A N 1
ATOM 786 C CA . ILE A 1 90 ? 25.693 -22.926 -0.048 1.00 11.56 87 ILE A CA 1
ATOM 787 C C . ILE A 1 90 ? 24.180 -22.875 0.167 1.00 12.23 87 ILE A C 1
ATOM 788 O O . ILE A 1 90 ? 23.564 -23.837 0.662 1.00 15.62 87 ILE A O 1
ATOM 793 N N . VAL A 1 91 ? 23.573 -21.753 -0.191 1.00 11.53 88 VAL A N 1
ATOM 794 C CA . VAL A 1 91 ? 22.112 -21.669 -0.217 1.00 12.73 88 VAL A CA 1
ATOM 795 C C . VAL A 1 91 ? 21.669 -22.402 -1.480 1.00 11.53 88 VAL A C 1
ATOM 796 O O . VAL A 1 91 ? 22.197 -22.148 -2.548 1.00 12.64 88 VAL A O 1
ATOM 800 N N . PRO A 1 92 ? 20.717 -23.347 -1.375 1.00 12.55 89 PRO A N 1
ATOM 801 C CA . PRO A 1 92 ? 20.450 -24.276 -2.496 1.00 13.48 89 PRO A CA 1
ATOM 802 C C . PRO A 1 92 ? 19.567 -23.698 -3.618 1.00 12.29 89 PRO A C 1
ATOM 803 O O . PRO A 1 92 ? 18.509 -24.237 -3.974 1.00 14.80 89 PRO A O 1
ATOM 807 N N . LEU A 1 93 ? 20.010 -22.548 -4.134 1.00 12.89 90 LEU A N 1
ATOM 808 C CA . LEU A 1 93 ? 19.337 -21.801 -5.197 1.00 12.71 90 LEU A CA 1
ATOM 809 C C . LEU A 1 93 ? 20.344 -21.391 -6.246 1.00 12.92 90 LEU A C 1
ATOM 810 O O . LEU A 1 93 ? 21.419 -20.876 -5.925 1.00 15.98 90 LEU A O 1
ATOM 815 N N . GLU A 1 94 ? 20.001 -21.597 -7.503 1.00 11.98 91 GLU A N 1
ATOM 816 C CA . GLU A 1 94 ? 20.731 -20.983 -8.592 1.00 13.35 91 GLU A CA 1
ATOM 817 C C . GLU A 1 94 ? 20.044 -19.653 -8.848 1.00 11.67 91 GLU A C 1
ATOM 818 O O . GLU A 1 94 ? 18.859 -19.618 -9.119 1.00 14.39 91 GLU A O 1
ATOM 824 N N . VAL A 1 95 ? 20.799 -18.571 -8.734 1.00 9.71 92 VAL A N 1
ATOM 825 C CA . VAL A 1 95 ? 20.218 -17.236 -8.895 1.00 9.88 92 VAL A CA 1
ATOM 826 C C . VAL A 1 95 ? 20.581 -16.766 -10.299 1.00 10.02 92 VAL A C 1
ATOM 827 O O . VAL A 1 95 ? 21.752 -16.529 -10.609 1.00 11.12 92 VAL A O 1
ATOM 831 N N . ILE A 1 96 ? 19.588 -16.693 -11.162 1.00 10.43 93 ILE A N 1
ATOM 832 C CA . ILE A 1 96 ? 19.816 -16.414 -12.585 1.00 11.01 93 ILE A CA 1
ATOM 833 C C . ILE A 1 96 ? 19.370 -14.995 -12.920 1.00 10.06 93 ILE A C 1
ATOM 834 O O . ILE A 1 96 ? 18.275 -14.556 -12.541 1.00 11.30 93 ILE A O 1
ATOM 839 N N . VAL A 1 97 ? 20.257 -14.265 -13.588 1.00 9.58 94 VAL A N 1
ATOM 840 C CA . VAL A 1 97 ? 19.936 -12.939 -14.115 1.00 9.19 94 VAL A CA 1
ATOM 841 C C . VAL A 1 97 ? 19.832 -13.040 -15.619 1.00 8.85 94 VAL A C 1
ATOM 842 O O . VAL A 1 97 ? 20.701 -13.640 -16.265 1.00 10.61 94 VAL A O 1
ATOM 846 N N . ARG A 1 98 ? 18.783 -12.442 -16.185 1.00 9.10 95 ARG A N 1
ATOM 847 C CA . ARG A 1 98 ? 18.686 -12.379 -17.648 1.00 9.74 95 ARG A CA 1
ATOM 848 C C . ARG A 1 98 ? 18.522 -10.933 -18.051 1.00 10.49 95 ARG A C 1
ATOM 849 O O . ARG A 1 98 ? 17.520 -10.302 -17.726 1.00 10.74 95 ARG A O 1
ATOM 857 N N . ASN A 1 99 ? 19.517 -10.407 -18.751 1.00 10.71 96 ASN A N 1
ATOM 858 C CA . ASN A 1 99 ? 19.422 -9.059 -19.316 1.00 10.42 96 ASN A CA 1
ATOM 859 C C . ASN A 1 99 ? 18.707 -9.064 -20.645 1.00 11.94 96 ASN A C 1
ATOM 860 O O . ASN A 1 99 ? 18.068 -8.079 -21.016 1.00 14.23 96 ASN A O 1
ATOM 865 N N . VAL A 1 100 ? 18.806 -10.182 -21.355 1.00 11.93 97 VAL A N 1
ATOM 866 C CA . VAL A 1 100 ? 18.158 -10.412 -22.644 1.00 13.25 97 VAL A CA 1
ATOM 867 C C . VAL A 1 100 ? 17.581 -11.816 -22.532 1.00 13.07 97 VAL A C 1
ATOM 868 O O . VAL A 1 100 ? 18.160 -12.673 -21.863 1.00 14.56 97 VAL A O 1
ATOM 872 N N . ALA A 1 101 ? 16.435 -12.081 -23.159 1.00 13.30 98 ALA A N 1
ATOM 873 C CA . ALA A 1 101 ? 15.872 -13.444 -23.108 1.00 14.11 98 ALA A CA 1
ATOM 874 C C . ALA A 1 101 ? 16.582 -14.401 -24.057 1.00 14.18 98 ALA A C 1
ATOM 875 O O . ALA A 1 101 ? 16.705 -14.126 -25.257 1.00 17.32 98 ALA A O 1
ATOM 877 N N . ALA A 1 102 ? 17.039 -15.525 -23.526 1.00 13.16 99 ALA A N 1
ATOM 878 C CA . ALA A 1 102 ? 17.743 -16.506 -24.339 1.00 12.90 99 ALA A CA 1
ATOM 879 C C . ALA A 1 102 ? 17.530 -17.862 -23.674 1.00 13.61 99 ALA A C 1
ATOM 880 O O . ALA A 1 102 ? 16.881 -17.969 -22.632 1.00 14.10 99 ALA A O 1
ATOM 882 N N . GLY A 1 103 ? 18.075 -18.907 -24.268 1.00 15.01 100 GLY A N 1
ATOM 883 C CA . GLY A 1 103 ? 18.063 -20.225 -23.638 1.00 16.88 100 GLY A CA 1
ATOM 884 C C . GLY A 1 103 ? 16.683 -20.637 -23.142 1.00 17.64 100 GLY A C 1
ATOM 885 O O . GLY A 1 103 ? 15.696 -20.578 -23.900 1.00 18.15 100 GLY A O 1
ATOM 886 N N . SER A 1 104 ? 16.594 -21.069 -21.873 1.00 16.83 101 SER A N 1
ATOM 887 C CA . SER A 1 104 ? 15.379 -21.721 -21.394 1.00 17.13 101 SER A CA 1
ATOM 888 C C . SER A 1 104 ? 14.201 -20.752 -21.269 1.00 15.92 101 SER A C 1
ATOM 889 O O . SER A 1 104 ? 13.045 -21.141 -21.491 1.00 17.30 101 SER A O 1
ATOM 892 N N . MET A 1 105 ? 14.458 -19.491 -20.926 1.00 15.38 102 MET A N 1
ATOM 893 C CA . MET A 1 105 ? 13.375 -18.535 -20.868 1.00 15.72 102 MET A CA 1
ATOM 894 C C . MET A 1 105 ? 12.804 -18.330 -22.252 1.00 15.00 102 MET A C 1
ATOM 895 O O . MET A 1 105 ? 11.591 -18.355 -22.420 1.00 15.85 102 MET A O 1
ATOM 900 N N . ALA A 1 106 ? 13.674 -18.142 -23.241 1.00 14.05 103 ALA A N 1
ATOM 901 C CA . ALA A 1 106 ? 13.164 -17.879 -24.583 1.00 15.68 103 ALA A CA 1
ATOM 902 C C . ALA A 1 106 ? 12.363 -19.081 -25.080 1.00 17.17 103 ALA A C 1
ATOM 903 O O . ALA A 1 106 ? 11.248 -18.930 -25.592 1.00 18.45 103 ALA A O 1
ATOM 905 N N . LYS A 1 107 ? 12.889 -20.287 -24.863 1.00 17.03 104 LYS A N 1
ATOM 906 C CA . LYS A 1 107 ? 12.223 -21.500 -25.349 1.00 20.27 104 LYS A CA 1
ATOM 907 C C . LYS A 1 107 ? 10.854 -21.673 -24.709 1.00 19.72 104 LYS A C 1
ATOM 908 O O . LYS A 1 107 ? 9.863 -21.957 -25.394 1.00 21.70 104 LYS A O 1
ATOM 914 N N . ARG A 1 108 ? 10.777 -21.505 -23.392 1.00 17.61 105 ARG A N 1
ATOM 915 C CA . ARG A 1 108 ? 9.531 -21.836 -22.711 1.00 19.89 105 ARG A CA 1
ATOM 916 C C . ARG A 1 108 ? 8.457 -20.759 -22.872 1.00 18.31 105 ARG A C 1
ATOM 917 O O . ARG A 1 108 ? 7.263 -21.042 -22.709 1.00 18.49 105 ARG A O 1
ATOM 925 N N . LEU A 1 109 ? 8.865 -19.527 -23.192 1.00 16.87 106 LEU A N 1
ATOM 926 C CA . LEU A 1 109 ? 7.883 -18.467 -23.410 1.00 17.93 106 LEU A CA 1
ATOM 927 C C . LEU A 1 109 ? 7.681 -18.161 -24.893 1.00 19.32 106 LEU A C 1
ATOM 928 O O . LEU A 1 109 ? 6.959 -17.222 -25.262 1.00 22.57 106 LEU A O 1
ATOM 933 N N . GLY A 1 110 ? 8.268 -18.999 -25.740 1.00 20.59 107 GLY A N 1
ATOM 934 C CA . GLY A 1 110 ? 8.075 -18.883 -27.179 1.00 21.89 107 GLY A CA 1
ATOM 935 C C . GLY A 1 110 ? 8.612 -17.575 -27.737 1.00 21.84 107 GLY A C 1
ATOM 936 O O . GLY A 1 110 ? 8.039 -16.997 -28.680 1.00 25.21 107 GLY A O 1
ATOM 937 N N . LEU A 1 111 ? 9.727 -17.114 -27.172 1.00 20.64 108 LEU A N 1
ATOM 938 C CA . LEU A 1 111 ? 10.409 -15.910 -27.649 1.00 19.11 108 LEU A CA 1
ATOM 939 C C . LEU A 1 111 ? 11.641 -16.273 -28.473 1.00 19.34 108 LEU A C 1
ATOM 940 O O . LEU A 1 111 ? 12.277 -17.290 -28.222 1.00 20.88 108 LEU A O 1
ATOM 945 N N A GLU A 1 112 ? 11.995 -15.431 -29.436 0.49 20.17 109 GLU A N 1
ATOM 946 N N B GLU A 1 112 ? 11.984 -15.418 -29.427 0.51 19.09 109 GLU A N 1
ATOM 947 C CA A GLU A 1 112 ? 13.264 -15.592 -30.147 0.49 22.52 109 GLU A CA 1
ATOM 948 C CA B GLU A 1 112 ? 13.274 -15.507 -30.103 0.51 20.51 109 GLU A CA 1
ATOM 949 C C A GLU A 1 112 ? 14.427 -15.185 -29.242 0.49 19.02 109 GLU A C 1
ATOM 950 C C B GLU A 1 112 ? 14.398 -15.242 -29.116 0.51 17.93 109 GLU A C 1
ATOM 951 O O A GLU A 1 112 ? 14.348 -14.175 -28.551 0.49 18.58 109 GLU A O 1
ATOM 952 O O B GLU A 1 112 ? 14.273 -14.375 -28.251 0.51 18.57 109 GLU A O 1
ATOM 963 N N . GLU A 1 113 ? 15.510 -15.957 -29.250 1.00 18.60 110 GLU A N 1
ATOM 964 C CA . GLU A 1 113 ? 16.670 -15.602 -28.447 1.00 16.66 110 GLU A CA 1
ATOM 965 C C . GLU A 1 113 ? 17.117 -14.223 -28.864 1.00 17.00 110 GLU A C 1
ATOM 966 O O . GLU A 1 113 ? 17.173 -13.921 -30.071 1.00 19.35 110 GLU A O 1
ATOM 972 N N . GLY A 1 114 ? 17.427 -13.373 -27.882 1.00 16.80 111 GLY A N 1
ATOM 973 C CA . GLY A 1 114 ? 17.780 -11.989 -28.182 1.00 16.90 111 GLY A CA 1
ATOM 974 C C . GLY A 1 114 ? 16.628 -11.038 -27.885 1.00 16.33 111 GLY A C 1
ATOM 975 O O . GLY A 1 114 ? 16.822 -9.834 -27.945 1.00 19.20 111 GLY A O 1
ATOM 976 N N . TYR A 1 115 ? 15.441 -11.568 -27.567 1.00 17.02 112 TYR A N 1
ATOM 977 C CA . TYR A 1 115 ? 14.282 -10.745 -27.223 1.00 16.50 112 TYR A CA 1
ATOM 978 C C . TYR A 1 115 ? 14.632 -9.746 -26.129 1.00 16.74 112 TYR A C 1
ATOM 979 O O . TYR A 1 115 ? 15.170 -10.112 -25.069 1.00 16.16 112 TYR A O 1
ATOM 988 N N . GLU A 1 116 ? 14.314 -8.477 -26.386 1.00 18.36 113 GLU A N 1
ATOM 989 C CA . GLU A 1 116 ? 14.605 -7.415 -25.431 1.00 19.55 113 GLU A CA 1
ATOM 990 C C . GLU A 1 116 ? 13.546 -7.354 -24.361 1.00 18.60 113 GLU A C 1
ATOM 991 O O . GLU A 1 116 ? 12.348 -7.298 -24.652 1.00 21.39 113 GLU A O 1
ATOM 997 N N . LEU A 1 117 ? 13.996 -7.422 -23.119 1.00 16.64 114 LEU A N 1
ATOM 998 C CA . LEU A 1 117 ? 13.108 -7.485 -21.969 1.00 16.32 114 LEU A CA 1
ATOM 999 C C . LEU A 1 117 ? 12.795 -6.100 -21.444 1.00 16.05 114 LEU A C 1
ATOM 1000 O O . LEU A 1 117 ? 13.655 -5.219 -21.439 1.00 20.77 114 LEU A O 1
ATOM 1005 N N . LYS A 1 118 ? 11.578 -5.915 -20.955 1.00 15.94 115 LYS A N 1
ATOM 1006 C CA . LYS A 1 118 ? 11.194 -4.618 -20.417 1.00 16.15 115 LYS A CA 1
ATOM 1007 C C . LYS A 1 118 ? 11.792 -4.362 -19.034 1.00 14.98 115 LYS A C 1
ATOM 1008 O O . LYS A 1 118 ? 11.794 -3.212 -18.570 1.00 17.77 115 LYS A O 1
ATOM 1014 N N . THR A 1 119 ? 12.246 -5.421 -18.358 1.00 13.07 116 THR A N 1
ATOM 1015 C CA . THR A 1 119 ? 12.887 -5.289 -17.058 1.00 12.32 116 THR A CA 1
ATOM 1016 C C . THR A 1 119 ? 13.923 -6.395 -16.947 1.00 11.80 116 THR A C 1
ATOM 1017 O O . THR A 1 119 ? 13.746 -7.463 -17.551 1.00 14.21 116 THR A O 1
ATOM 1021 N N . THR A 1 120 ? 14.968 -6.147 -16.182 1.00 11.64 117 THR A N 1
ATOM 1022 C CA . THR A 1 120 ? 15.987 -7.191 -15.942 1.00 11.44 117 THR A CA 1
ATOM 1023 C C . THR A 1 120 ? 15.323 -8.340 -15.187 1.00 10.75 117 THR A C 1
ATOM 1024 O O . THR A 1 120 ? 14.605 -8.128 -14.205 1.00 12.90 117 THR A O 1
ATOM 1028 N N . VAL A 1 121 ? 15.517 -9.570 -15.679 1.00 11.10 118 VAL A N 1
ATOM 1029 C CA . VAL A 1 121 ? 14.927 -10.727 -15.010 1.00 10.85 118 VAL A CA 1
ATOM 1030 C C . VAL A 1 121 ? 15.861 -11.239 -13.910 1.00 10.32 118 VAL A C 1
ATOM 1031 O O . VAL A 1 121 ? 17.076 -11.400 -14.136 1.00 11.01 118 VAL A O 1
ATOM 1035 N N . PHE A 1 122 ? 15.301 -11.442 -12.722 1.00 10.96 119 PHE A N 1
ATOM 1036 C CA . PHE A 1 122 ? 15.960 -12.175 -11.643 1.00 11.41 119 PHE A CA 1
ATOM 1037 C C . PHE A 1 122 ? 15.108 -13.392 -11.421 1.00 11.64 119 PHE A C 1
ATOM 1038 O O . PHE A 1 122 ? 13.872 -13.294 -11.341 1.00 13.95 119 PHE A O 1
ATOM 1046 N N . GLU A 1 123 ? 15.728 -14.574 -11.351 1.00 11.35 120 GLU A N 1
ATOM 1047 C CA . GLU A 1 123 ? 14.948 -15.780 -11.145 1.00 12.19 120 GLU A CA 1
ATOM 1048 C C . GLU A 1 123 ? 15.712 -16.787 -10.330 1.00 11.04 120 GLU A C 1
ATOM 1049 O O . GLU A 1 123 ? 16.944 -16.702 -10.199 1.00 12.64 120 GLU A O 1
ATOM 1055 N N . LEU A 1 124 ? 14.990 -17.761 -9.793 1.00 11.55 121 LEU A N 1
ATOM 1056 C CA . LEU A 1 124 ? 15.593 -18.827 -9.030 1.00 11.36 121 LEU A CA 1
ATOM 1057 C C . LEU A 1 124 ? 15.372 -20.176 -9.662 1.00 11.42 121 LEU A C 1
ATOM 1058 O O . LEU A 1 124 ? 14.289 -20.470 -10.166 1.00 12.86 121 LEU A O 1
ATOM 1063 N N A SER A 1 125 ? 16.402 -21.010 -9.625 0.74 11.75 122 SER A N 1
ATOM 1064 N N B SER A 1 125 ? 16.366 -21.048 -9.579 0.26 13.37 122 SER A N 1
ATOM 1065 C CA A SER A 1 125 ? 16.188 -22.442 -9.800 0.74 13.08 122 SER A CA 1
ATOM 1066 C CA B SER A 1 125 ? 16.114 -22.464 -9.846 0.26 15.66 122 SER A CA 1
ATOM 1067 C C A SER A 1 125 ? 16.554 -23.134 -8.497 0.74 12.81 122 SER A C 1
ATOM 1068 C C B SER A 1 125 ? 16.654 -23.297 -8.696 0.26 14.59 122 SER A C 1
ATOM 1069 O O A SER A 1 125 ? 17.505 -22.760 -7.805 0.74 12.92 122 SER A O 1
ATOM 1070 O O B SER A 1 125 ? 17.825 -23.166 -8.316 0.26 14.85 122 SER A O 1
ATOM 1075 N N . TYR A 1 126 ? 15.792 -24.159 -8.155 1.00 13.41 123 TYR A N 1
ATOM 1076 C CA . TYR A 1 126 ? 16.108 -24.936 -6.963 1.00 13.27 123 TYR A CA 1
ATOM 1077 C C . TYR A 1 126 ? 17.298 -25.842 -7.276 1.00 14.00 123 TYR A C 1
ATOM 1078 O O . TYR A 1 126 ? 17.267 -26.546 -8.282 1.00 15.93 123 TYR A O 1
ATOM 1087 N N . LYS A 1 127 ? 18.356 -25.765 -6.463 1.00 14.60 124 LYS A N 1
ATOM 1088 C CA . LYS A 1 127 ? 19.576 -26.533 -6.733 1.00 15.46 124 LYS A CA 1
ATOM 1089 C C . LYS A 1 127 ? 19.380 -27.979 -6.264 1.00 17.36 124 LYS A C 1
ATOM 1090 O O . LYS A 1 127 ? 19.710 -28.363 -5.148 1.00 19.60 124 LYS A O 1
ATOM 1096 N N . ASP A 1 128 ? 18.792 -28.764 -7.139 1.00 17.64 125 ASP A N 1
ATOM 1097 C CA . ASP A 1 128 ? 18.560 -30.179 -6.872 1.00 19.23 125 ASP A CA 1
ATOM 1098 C C . ASP A 1 128 ? 18.590 -30.849 -8.227 1.00 19.75 125 ASP A C 1
ATOM 1099 O O . ASP A 1 128 ? 17.608 -30.820 -8.962 1.00 20.84 125 ASP A O 1
ATOM 1104 N N . ASP A 1 129 ? 19.723 -31.454 -8.568 1.00 22.73 126 ASP A N 1
ATOM 1105 C CA . ASP A 1 129 ? 19.870 -31.984 -9.914 1.00 24.11 126 ASP A CA 1
ATOM 1106 C C . ASP A 1 129 ? 18.921 -33.174 -10.181 1.00 25.41 126 ASP A C 1
ATOM 1107 O O . ASP A 1 129 ? 18.546 -33.416 -11.327 1.00 26.89 126 ASP A O 1
ATOM 1112 N N . SER A 1 130 ? 18.518 -33.888 -9.127 1.00 25.72 127 SER A N 1
ATOM 1113 C CA . SER A 1 130 ? 17.568 -34.993 -9.267 1.00 25.20 127 SER A CA 1
ATOM 1114 C C . SER A 1 130 ? 16.188 -34.537 -9.741 1.00 24.64 127 SER A C 1
ATOM 1115 O O . SER A 1 130 ? 15.431 -35.311 -10.328 1.00 27.93 127 SER A O 1
ATOM 1118 N N . LEU A 1 131 ? 15.881 -33.269 -9.489 1.00 21.35 128 LEU A N 1
ATOM 1119 C CA . LEU A 1 131 ? 14.612 -32.657 -9.897 1.00 21.16 128 LEU A CA 1
ATOM 1120 C C . LEU A 1 131 ? 14.806 -31.833 -11.168 1.00 22.16 128 LEU A C 1
ATOM 1121 O O . LEU A 1 131 ? 13.883 -31.186 -11.653 1.00 21.60 128 LEU A O 1
ATOM 1126 N N . GLY A 1 132 ? 16.019 -31.832 -11.718 1.00 21.18 129 GLY A N 1
ATOM 1127 C CA . GLY A 1 132 ? 16.260 -31.056 -12.917 1.00 21.33 129 GLY A CA 1
ATOM 1128 C C . GLY A 1 132 ? 16.404 -29.556 -12.667 1.00 19.74 129 GLY A C 1
ATOM 1129 O O . GLY A 1 132 ? 16.215 -28.775 -13.595 1.00 20.59 129 GLY A O 1
ATOM 1130 N N . ASP A 1 133 ? 16.755 -29.155 -11.442 1.00 19.17 130 ASP A N 1
ATOM 1131 C CA . ASP A 1 133 ? 16.968 -27.732 -11.113 1.00 17.67 130 ASP A CA 1
ATOM 1132 C C . ASP A 1 133 ? 15.773 -26.898 -11.579 1.00 15.43 130 ASP A C 1
ATOM 1133 O O . ASP A 1 133 ? 15.914 -25.971 -12.388 1.00 18.80 130 ASP A O 1
ATOM 1138 N N . PRO A 1 134 ? 14.588 -27.201 -11.051 1.00 14.90 131 PRO A N 1
ATOM 1139 C CA . PRO A 1 134 ? 13.382 -26.528 -11.549 1.00 16.12 131 PRO A CA 1
ATOM 1140 C C . PRO A 1 134 ? 13.325 -25.041 -11.222 1.00 14.91 131 PRO A C 1
ATOM 1141 O O . PRO A 1 134 ? 13.748 -24.626 -10.142 1.00 14.11 131 PRO A O 1
ATOM 1145 N N . LEU A 1 135 ? 12.764 -24.267 -12.142 1.00 14.61 132 LEU A N 1
ATOM 1146 C CA . LEU A 1 135 ? 12.385 -22.881 -11.871 1.00 13.55 132 LEU A CA 1
ATOM 1147 C C . LEU A 1 135 ? 11.438 -22.824 -10.689 1.00 13.55 132 LEU A C 1
ATOM 1148 O O . LEU A 1 135 ? 10.464 -23.562 -10.656 1.00 14.89 132 LEU A O 1
ATOM 1153 N N . ILE A 1 136 ? 11.719 -21.940 -9.725 1.00 12.49 133 ILE A N 1
ATOM 1154 C CA . ILE A 1 136 ? 10.813 -21.701 -8.600 1.00 12.42 133 ILE A CA 1
ATOM 1155 C C . ILE A 1 136 ? 10.726 -20.217 -8.343 1.00 13.05 133 ILE A C 1
ATOM 1156 O O . ILE A 1 136 ? 11.609 -19.486 -8.775 1.00 14.94 133 ILE A O 1
ATOM 1161 N N . ASN A 1 137 ? 9.716 -19.777 -7.616 1.00 11.88 134 ASN A N 1
ATOM 1162 C CA . ASN A 1 137 ? 9.657 -18.376 -7.241 1.00 12.10 134 ASN A CA 1
ATOM 1163 C C . ASN A 1 137 ? 10.019 -18.191 -5.761 1.00 11.98 134 ASN A C 1
ATOM 1164 O O . ASN A 1 137 ? 10.371 -19.168 -5.081 1.00 12.50 134 ASN A O 1
ATOM 1169 N N . ASP A 1 138 ? 10.019 -16.949 -5.284 1.00 12.68 135 ASP A N 1
ATOM 1170 C CA . ASP A 1 138 ? 10.487 -16.678 -3.920 1.00 12.34 135 ASP A CA 1
ATOM 1171 C C . ASP A 1 138 ? 9.631 -17.369 -2.877 1.00 12.55 135 ASP A C 1
ATOM 1172 O O . ASP A 1 138 ? 10.120 -17.802 -1.836 1.00 13.64 135 ASP A O 1
ATOM 1177 N N . TYR A 1 139 ? 8.322 -17.428 -3.134 1.00 13.20 136 TYR A N 1
ATOM 1178 C CA . TYR A 1 139 ? 7.396 -18.050 -2.192 1.00 12.79 136 TYR A CA 1
ATOM 1179 C C . TYR A 1 139 ? 7.652 -19.554 -2.120 1.00 13.44 136 TYR A C 1
ATOM 1180 O O . TYR A 1 139 ? 7.561 -20.142 -1.051 1.00 13.91 136 TYR A O 1
ATOM 1189 N N . HIS A 1 140 ? 7.900 -20.204 -3.258 1.00 12.60 137 HIS A N 1
ATOM 1190 C CA . HIS A 1 140 ? 8.282 -21.611 -3.224 1.00 12.51 137 HIS A CA 1
ATOM 1191 C C . HIS A 1 140 ? 9.549 -21.784 -2.395 1.00 12.24 137 HIS A C 1
ATOM 1192 O O . HIS A 1 140 ? 9.623 -22.718 -1.582 1.00 13.48 137 HIS A O 1
ATOM 1199 N N . ALA A 1 141 ? 10.552 -20.925 -2.620 1.00 12.72 138 ALA A N 1
ATOM 1200 C CA . ALA A 1 141 ? 11.836 -21.081 -1.949 1.00 13.25 138 ALA A CA 1
ATOM 1201 C C . ALA A 1 141 ? 11.669 -20.993 -0.428 1.00 13.69 138 ALA A C 1
ATOM 1202 O O . ALA A 1 141 ? 12.234 -21.804 0.305 1.00 14.81 138 ALA A O 1
ATOM 1204 N N . VAL A 1 142 ? 10.911 -20.002 0.040 1.00 12.56 139 VAL A N 1
ATOM 1205 C CA . VAL A 1 142 ? 10.681 -19.843 1.467 1.00 13.37 139 VAL A CA 1
ATOM 1206 C C . VAL A 1 142 ? 9.758 -20.961 1.949 1.00 13.64 139 VAL A C 1
ATOM 1207 O O . VAL A 1 142 ? 9.961 -21.536 3.022 1.00 15.86 139 VAL A O 1
ATOM 1211 N N . GLY A 1 143 ? 8.746 -21.271 1.141 1.00 14.06 140 GLY A N 1
ATOM 1212 C CA . GLY A 1 143 ? 7.741 -22.254 1.541 1.00 15.57 140 GLY A CA 1
ATOM 1213 C C . GLY A 1 143 ? 8.266 -23.668 1.757 1.00 16.61 140 GLY A C 1
ATOM 1214 O O . GLY A 1 143 ? 7.681 -24.425 2.537 1.00 17.25 140 GLY A O 1
ATOM 1215 N N . ILE A 1 144 ? 9.359 -24.023 1.083 1.00 15.33 141 ILE A N 1
ATOM 1216 C CA . ILE A 1 144 ? 10.007 -25.338 1.290 1.00 16.58 141 ILE A CA 1
ATOM 1217 C C . ILE A 1 144 ? 11.207 -25.281 2.230 1.00 18.64 141 ILE A C 1
ATOM 1218 O O . ILE A 1 144 ? 11.867 -26.291 2.478 1.00 21.45 141 ILE A O 1
ATOM 1223 N N . GLY A 1 145 ? 11.487 -24.101 2.763 1.00 17.18 142 GLY A N 1
ATOM 1224 C CA . GLY A 1 145 ? 12.557 -23.968 3.735 1.00 18.41 142 GLY A CA 1
ATOM 1225 C C . GLY A 1 145 ? 13.963 -23.832 3.169 1.00 17.57 142 GLY A C 1
ATOM 1226 O O . GLY A 1 145 ? 14.951 -23.955 3.901 1.00 19.98 142 GLY A O 1
ATOM 1227 N N . ALA A 1 146 ? 14.058 -23.539 1.875 1.00 16.07 143 ALA A N 1
ATOM 1228 C CA . ALA A 1 146 ? 15.356 -23.330 1.223 1.00 16.35 143 ALA A CA 1
ATOM 1229 C C . ALA A 1 146 ? 16.050 -22.036 1.664 1.00 15.22 143 ALA A C 1
ATOM 1230 O O . ALA A 1 146 ? 17.272 -21.945 1.624 1.00 16.61 143 ALA A O 1
ATOM 1232 N N . THR A 1 147 ? 15.260 -21.032 2.057 1.00 15.05 144 THR A N 1
ATOM 1233 C CA . THR A 1 147 ? 15.742 -19.692 2.364 1.00 14.46 144 THR A CA 1
ATOM 1234 C C . THR A 1 147 ? 14.648 -18.957 3.141 1.00 14.36 144 THR A C 1
ATOM 1235 O O . THR A 1 147 ? 13.591 -19.519 3.447 1.00 15.61 144 THR A O 1
ATOM 1239 N N . THR A 1 148 ? 14.883 -17.692 3.446 1.00 14.27 145 THR A N 1
ATOM 1240 C CA . THR A 1 148 ? 13.895 -16.829 4.082 1.00 13.92 145 THR A CA 1
ATOM 1241 C C . THR A 1 148 ? 13.726 -15.587 3.217 1.00 14.53 145 THR A C 1
ATOM 1242 O O . THR A 1 148 ? 14.567 -15.293 2.363 1.00 13.56 145 THR A O 1
ATOM 1246 N N . PHE A 1 149 ? 12.652 -14.841 3.416 1.00 14.51 146 PHE A N 1
ATOM 1247 C CA . PHE A 1 149 ? 12.516 -13.590 2.672 1.00 15.17 146 PHE A CA 1
ATOM 1248 C C . PHE A 1 149 ? 13.660 -12.601 2.942 1.00 14.77 146 PHE A C 1
ATOM 1249 O O . PHE A 1 149 ? 14.127 -11.936 2.035 1.00 14.55 146 PHE A O 1
ATOM 1257 N N A GLU A 1 150 ? 14.112 -12.526 4.190 0.68 15.70 147 GLU A N 1
ATOM 1258 N N B GLU A 1 150 ? 14.100 -12.528 4.195 0.32 16.62 147 GLU A N 1
ATOM 1259 C CA A GLU A 1 150 ? 15.200 -11.618 4.530 0.68 16.32 147 GLU A CA 1
ATOM 1260 C CA B GLU A 1 150 ? 15.207 -11.652 4.566 0.32 18.55 147 GLU A CA 1
ATOM 1261 C C A GLU A 1 150 ? 16.500 -12.022 3.820 0.68 15.36 147 GLU A C 1
ATOM 1262 C C B GLU A 1 150 ? 16.478 -12.025 3.813 0.32 16.55 147 GLU A C 1
ATOM 1263 O O A GLU A 1 150 ? 17.236 -11.186 3.293 0.68 16.10 147 GLU A O 1
ATOM 1264 O O B GLU A 1 150 ? 17.177 -11.165 3.273 0.32 16.75 147 GLU A O 1
ATOM 1275 N N . GLU A 1 151 ? 16.778 -13.316 3.767 1.00 14.63 148 GLU A N 1
ATOM 1276 C CA . GLU A 1 151 ? 17.976 -13.773 3.055 1.00 13.73 148 GLU A CA 1
ATOM 1277 C C . GLU A 1 151 ? 17.854 -13.527 1.551 1.00 13.19 148 GLU A C 1
ATOM 1278 O O . GLU A 1 151 ? 18.816 -13.093 0.912 1.00 13.77 148 GLU A O 1
ATOM 1284 N N . LEU A 1 152 ? 16.685 -13.790 0.983 1.00 13.86 149 LEU A N 1
ATOM 1285 C CA . LEU A 1 152 ? 16.495 -13.547 -0.451 1.00 13.55 149 LEU A CA 1
ATOM 1286 C C . LEU A 1 152 ? 16.680 -12.081 -0.780 1.00 13.72 149 LEU A C 1
ATOM 1287 O O . LEU A 1 152 ? 17.254 -11.743 -1.786 1.00 14.43 149 LEU A O 1
ATOM 1292 N N A ASN A 1 153 ? 16.124 -11.209 0.053 0.53 14.85 150 ASN A N 1
ATOM 1293 N N B ASN A 1 153 ? 16.233 -11.205 0.113 0.47 14.76 150 ASN A N 1
ATOM 1294 C CA A ASN A 1 153 ? 16.245 -9.795 -0.217 0.53 16.16 150 ASN A CA 1
ATOM 1295 C CA B ASN A 1 153 ? 16.424 -9.788 -0.120 0.47 16.07 150 ASN A CA 1
ATOM 1296 C C A ASN A 1 153 ? 17.706 -9.414 -0.358 0.53 14.48 150 ASN A C 1
ATOM 1297 C C B ASN A 1 153 ? 17.903 -9.398 -0.156 0.47 14.72 150 ASN A C 1
ATOM 1298 O O A ASN A 1 153 ? 18.096 -8.699 -1.293 0.53 14.93 150 ASN A O 1
ATOM 1299 O O B ASN A 1 153 ? 18.313 -8.527 -0.941 0.47 15.70 150 ASN A O 1
ATOM 1308 N N A LYS A 1 154 ? 18.523 -9.913 0.566 0.53 14.58 151 LYS A N 1
ATOM 1309 N N B LYS A 1 154 ? 18.698 -9.988 0.710 0.47 14.10 151 LYS A N 1
ATOM 1310 C CA A LYS A 1 154 ? 19.952 -9.617 0.540 0.53 13.24 151 LYS A CA 1
ATOM 1311 C CA B LYS A 1 154 ? 20.115 -9.719 0.648 0.47 14.49 151 LYS A CA 1
ATOM 1312 C C A LYS A 1 154 ? 20.576 -10.198 -0.735 0.53 12.86 151 LYS A C 1
ATOM 1313 C C B LYS A 1 154 ? 20.698 -10.261 -0.661 0.47 12.57 151 LYS A C 1
ATOM 1314 O O A LYS A 1 154 ? 21.280 -9.494 -1.465 0.53 14.89 151 LYS A O 1
ATOM 1315 O O B LYS A 1 154 ? 21.446 -9.589 -1.326 0.47 12.59 151 LYS A O 1
ATOM 1326 N N . ILE A 1 155 ? 20.316 -11.479 -1.010 1.00 12.25 152 ILE A N 1
ATOM 1327 C CA . ILE A 1 155 ? 20.812 -12.107 -2.230 1.00 11.40 152 ILE A CA 1
ATOM 1328 C C . ILE A 1 155 ? 20.499 -11.264 -3.471 1.00 10.37 152 ILE A C 1
ATOM 1329 O O . ILE A 1 155 ? 21.368 -11.057 -4.328 1.00 11.86 152 ILE A O 1
ATOM 1334 N N . TYR A 1 156 ? 19.270 -10.775 -3.589 1.00 11.55 153 TYR A N 1
ATOM 1335 C CA . TYR A 1 156 ? 18.904 -10.008 -4.778 1.00 11.83 153 TYR A CA 1
ATOM 1336 C C . TYR A 1 156 ? 19.609 -8.659 -4.823 1.00 12.27 153 TYR A C 1
ATOM 1337 O O . TYR A 1 156 ? 19.944 -8.196 -5.896 1.00 13.39 153 TYR A O 1
ATOM 1346 N N A GLU A 1 157 ? 19.834 -8.045 -3.669 0.54 11.43 154 GLU A N 1
ATOM 1347 N N B GLU A 1 157 ? 19.816 -8.046 -3.656 0.46 12.89 154 GLU A N 1
ATOM 1348 C CA A GLU A 1 157 ? 20.539 -6.771 -3.653 0.54 12.29 154 GLU A CA 1
ATOM 1349 C CA B GLU A 1 157 ? 20.553 -6.786 -3.587 0.46 15.00 154 GLU A CA 1
ATOM 1350 C C A GLU A 1 157 ? 21.985 -6.965 -4.134 0.54 12.21 154 GLU A C 1
ATOM 1351 C C B GLU A 1 157 ? 21.967 -6.976 -4.134 0.46 13.64 154 GLU A C 1
ATOM 1352 O O A GLU A 1 157 ? 22.504 -6.187 -4.925 0.54 13.38 154 GLU A O 1
ATOM 1353 O O B GLU A 1 157 ? 22.439 -6.197 -4.958 0.46 13.81 154 GLU A O 1
ATOM 1364 N N . ILE A 1 158 ? 22.647 -8.020 -3.673 1.00 11.97 155 ILE A N 1
ATOM 1365 C CA . ILE A 1 158 ? 24.012 -8.292 -4.133 1.00 11.01 155 ILE A CA 1
ATOM 1366 C C . ILE A 1 158 ? 23.982 -8.635 -5.631 1.00 11.89 155 ILE A C 1
ATOM 1367 O O . ILE A 1 158 ? 24.829 -8.180 -6.398 1.00 11.07 155 ILE A O 1
ATOM 1372 N N . THR A 1 159 ? 23.018 -9.471 -6.035 1.00 10.49 156 THR A N 1
ATOM 1373 C CA . THR A 1 159 ? 22.942 -9.918 -7.424 1.00 10.10 156 THR A CA 1
ATOM 1374 C C . THR A 1 159 ? 22.778 -8.721 -8.354 1.00 10.88 156 THR A C 1
ATOM 1375 O O . THR A 1 159 ? 23.424 -8.668 -9.402 1.00 11.37 156 THR A O 1
ATOM 1379 N N . ALA A 1 160 ? 21.928 -7.750 -7.986 1.00 10.82 157 ALA A N 1
ATOM 1380 C CA . ALA A 1 160 ? 21.705 -6.604 -8.858 1.00 11.58 157 ALA A CA 1
ATOM 1381 C C . ALA A 1 160 ? 23.018 -5.791 -8.988 1.00 10.96 157 ALA A C 1
ATOM 1382 O O . ALA A 1 160 ? 23.353 -5.297 -10.064 1.00 12.78 157 ALA A O 1
ATOM 1384 N N A LYS A 1 161 ? 23.776 -5.663 -7.907 0.45 11.72 158 LYS A N 1
ATOM 1385 N N B LYS A 1 161 ? 23.743 -5.658 -7.880 0.55 12.08 158 LYS A N 1
ATOM 1386 C CA A LYS A 1 161 ? 25.025 -4.901 -7.986 0.45 11.95 158 LYS A CA 1
ATOM 1387 C CA B LYS A 1 161 ? 25.020 -4.942 -7.889 0.55 12.12 158 LYS A CA 1
ATOM 1388 C C A LYS A 1 161 ? 26.100 -5.653 -8.774 0.45 11.98 158 LYS A C 1
ATOM 1389 C C B LYS A 1 161 ? 26.002 -5.653 -8.807 0.55 11.93 158 LYS A C 1
ATOM 1390 O O A LYS A 1 161 ? 26.917 -5.053 -9.483 0.45 13.45 158 LYS A O 1
ATOM 1391 O O B LYS A 1 161 ? 26.634 -5.016 -9.657 0.55 12.80 158 LYS A O 1
ATOM 1402 N N . VAL A 1 162 ? 26.110 -6.975 -8.657 1.00 10.80 159 VAL A N 1
ATOM 1403 C CA . VAL A 1 162 ? 27.023 -7.777 -9.482 1.00 10.89 159 VAL A CA 1
ATOM 1404 C C . VAL A 1 162 ? 26.675 -7.617 -10.982 1.00 10.45 159 VAL A C 1
ATOM 1405 O O . VAL A 1 162 ? 27.557 -7.444 -11.813 1.00 11.72 159 VAL A O 1
ATOM 1409 N N . ASN A 1 163 ? 25.384 -7.657 -11.321 1.00 9.89 160 ASN A N 1
ATOM 1410 C CA . ASN A 1 163 ? 24.962 -7.466 -12.712 1.00 10.56 160 ASN A CA 1
ATOM 1411 C C . ASN A 1 163 ? 25.449 -6.105 -13.216 1.00 11.07 160 ASN A C 1
ATOM 1412 O O . ASN A 1 163 ? 25.992 -5.991 -14.320 1.00 11.71 160 ASN A O 1
ATOM 1417 N N . GLU A 1 164 ? 25.292 -5.058 -12.419 1.00 12.06 161 GLU A N 1
ATOM 1418 C CA . GLU A 1 164 ? 25.751 -3.739 -12.892 1.00 13.17 161 GLU A CA 1
ATOM 1419 C C . GLU A 1 164 ? 27.247 -3.715 -13.159 1.00 13.12 161 GLU A C 1
ATOM 1420 O O . GLU A 1 164 ? 27.693 -3.194 -14.181 1.00 14.16 161 GLU A O 1
ATOM 1426 N N . ILE A 1 165 ? 28.033 -4.284 -12.253 1.00 12.87 162 ILE A N 1
ATOM 1427 C CA . ILE A 1 165 ? 29.482 -4.286 -12.423 1.00 12.91 162 ILE A CA 1
ATOM 1428 C C . ILE A 1 165 ? 29.862 -5.127 -13.628 1.00 12.71 162 ILE A C 1
ATOM 1429 O O . ILE A 1 165 ? 30.664 -4.700 -14.452 1.00 14.26 162 ILE A O 1
ATOM 1434 N N . LEU A 1 166 ? 29.292 -6.334 -13.761 1.00 11.34 163 LEU A N 1
ATOM 1435 C CA . LEU A 1 166 ? 29.690 -7.218 -14.850 1.00 10.89 163 LEU A CA 1
ATOM 1436 C C . LEU A 1 166 ? 29.210 -6.713 -16.197 1.00 11.11 163 LEU A C 1
ATOM 1437 O O . LEU A 1 166 ? 29.937 -6.803 -17.154 1.00 12.86 163 LEU A O 1
ATOM 1442 N N A LYS A 1 167 ? 27.985 -6.191 -16.269 0.60 11.37 164 LYS A N 1
ATOM 1443 N N B LYS A 1 167 ? 27.986 -6.200 -16.280 0.40 12.44 164 LYS A N 1
ATOM 1444 C CA A LYS A 1 167 ? 27.493 -5.670 -17.539 0.60 11.92 164 LYS A CA 1
ATOM 1445 C CA B LYS A 1 167 ? 27.534 -5.637 -17.545 0.40 14.21 164 LYS A CA 1
ATOM 1446 C C A LYS A 1 167 ? 28.475 -4.647 -18.098 0.60 12.86 164 LYS A C 1
ATOM 1447 C C B LYS A 1 167 ? 28.554 -4.616 -18.038 0.40 15.69 164 LYS A C 1
ATOM 1448 O O A LYS A 1 167 ? 28.720 -4.612 -19.308 0.60 13.35 164 LYS A O 1
ATOM 1449 O O B LYS A 1 167 ? 28.967 -4.645 -19.202 0.40 16.77 164 LYS A O 1
ATOM 1460 N N A GLU A 1 168 ? 28.989 -3.776 -17.220 0.60 12.83 165 GLU A N 1
ATOM 1461 N N B GLU A 1 168 ? 28.941 -3.695 -17.152 0.40 15.78 165 GLU A N 1
ATOM 1462 C CA A GLU A 1 168 ? 29.882 -2.689 -17.631 0.60 15.85 165 GLU A CA 1
ATOM 1463 C CA B GLU A 1 168 ? 29.891 -2.649 -17.521 0.40 17.95 165 GLU A CA 1
ATOM 1464 C C A GLU A 1 168 ? 31.277 -3.201 -17.988 0.60 15.09 165 GLU A C 1
ATOM 1465 C C B GLU A 1 168 ? 31.221 -3.234 -17.998 0.40 16.63 165 GLU A C 1
ATOM 1466 O O A GLU A 1 168 ? 31.909 -2.746 -18.942 0.60 16.28 165 GLU A O 1
ATOM 1467 O O B GLU A 1 168 ? 31.736 -2.862 -19.053 0.40 18.52 165 GLU A O 1
ATOM 1478 N N . ALA A 1 169 ? 31.779 -4.156 -17.224 1.00 14.67 166 ALA A N 1
ATOM 1479 C CA . ALA A 1 169 ? 33.115 -4.671 -17.499 1.00 14.92 166 ALA A CA 1
ATOM 1480 C C . ALA A 1 169 ? 33.107 -5.392 -18.850 1.00 13.92 166 ALA A C 1
ATOM 1481 O O . ALA A 1 169 ? 34.037 -5.265 -19.645 1.00 16.26 166 ALA A O 1
ATOM 1483 N N . PHE A 1 170 ? 32.043 -6.140 -19.127 1.00 12.86 167 PHE A N 1
ATOM 1484 C CA . PHE A 1 170 ? 31.949 -6.847 -20.401 1.00 11.89 167 PHE A CA 1
ATOM 1485 C C . PHE A 1 170 ? 31.656 -5.908 -21.566 1.00 13.59 167 PHE A C 1
ATOM 1486 O O . PHE A 1 170 ? 32.242 -6.066 -22.643 1.00 13.74 167 PHE A O 1
ATOM 1494 N N . LYS A 1 171 ? 30.798 -4.908 -21.363 1.00 13.37 168 LYS A N 1
ATOM 1495 C CA . LYS A 1 171 ? 30.435 -4.014 -22.450 1.00 14.21 168 LYS A CA 1
ATOM 1496 C C . LYS A 1 171 ? 31.672 -3.212 -22.910 1.00 14.62 168 LYS A C 1
ATOM 1497 O O . LYS A 1 171 ? 31.835 -2.946 -24.104 1.00 15.72 168 LYS A O 1
ATOM 1503 N N A LYS A 1 172 ? 32.569 -2.901 -21.975 0.52 16.10 169 LYS A N 1
ATOM 1504 N N B LYS A 1 172 ? 32.572 -2.894 -21.980 0.48 15.96 169 LYS A N 1
ATOM 1505 C CA A LYS A 1 172 ? 33.812 -2.194 -22.307 0.52 17.73 169 LYS A CA 1
ATOM 1506 C CA B LYS A 1 172 ? 33.807 -2.185 -22.336 0.48 17.27 169 LYS A CA 1
ATOM 1507 C C A LYS A 1 172 ? 34.670 -2.986 -23.287 0.52 17.28 169 LYS A C 1
ATOM 1508 C C B LYS A 1 172 ? 34.621 -2.981 -23.345 0.48 17.24 169 LYS A C 1
ATOM 1509 O O A LYS A 1 172 ? 35.487 -2.410 -24.006 0.52 19.28 169 LYS A O 1
ATOM 1510 O O B LYS A 1 172 ? 35.361 -2.403 -24.139 0.48 19.41 169 LYS A O 1
ATOM 1521 N N . GLN A 1 173 ? 34.487 -4.313 -23.297 1.00 16.49 170 GLN A N 1
ATOM 1522 C CA . GLN A 1 173 ? 35.209 -5.206 -24.224 1.00 16.81 170 GLN A CA 1
ATOM 1523 C C . GLN A 1 173 ? 34.313 -5.731 -25.329 1.00 15.47 170 GLN A C 1
ATOM 1524 O O . GLN A 1 173 ? 34.599 -6.769 -25.940 1.00 16.31 170 GLN A O 1
ATOM 1530 N N . ASN A 1 174 ? 33.233 -5.008 -25.608 1.00 14.51 171 ASN A N 1
ATOM 1531 C CA . ASN A 1 174 ? 32.329 -5.367 -26.695 1.00 14.97 171 ASN A CA 1
ATOM 1532 C C . ASN A 1 174 ? 31.670 -6.729 -26.521 1.00 13.89 171 ASN A C 1
ATOM 1533 O O . ASN A 1 174 ? 31.437 -7.446 -27.504 1.00 15.38 171 ASN A O 1
ATOM 1538 N N . ILE A 1 175 ? 31.385 -7.082 -25.273 1.00 13.68 172 ILE A N 1
ATOM 1539 C CA . ILE A 1 175 ? 30.624 -8.292 -24.966 1.00 12.65 172 ILE A CA 1
ATOM 1540 C C . ILE A 1 175 ? 29.334 -7.886 -24.278 1.00 12.39 172 ILE A C 1
ATOM 1541 O O . ILE A 1 175 ? 29.350 -7.119 -23.297 1.00 13.16 172 ILE A O 1
ATOM 1546 N N . ASN A 1 176 ? 28.210 -8.373 -24.807 1.00 12.55 173 ASN A N 1
ATOM 1547 C CA . ASN A 1 176 ? 26.939 -8.290 -24.095 1.00 12.83 173 ASN A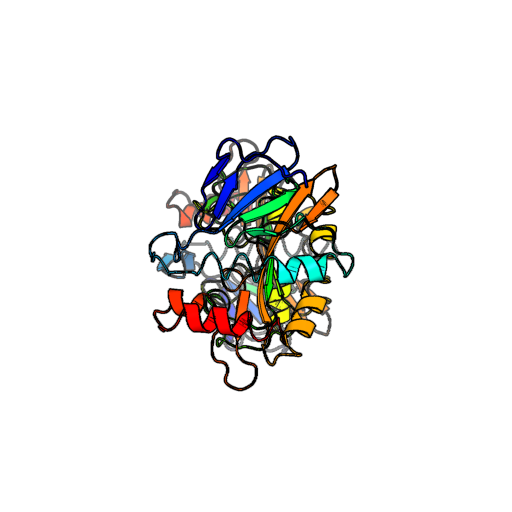 CA 1
ATOM 1548 C C . ASN A 1 176 ? 26.787 -9.458 -23.140 1.00 12.06 173 ASN A C 1
ATOM 1549 O O . ASN A 1 176 ? 26.819 -10.628 -23.561 1.00 11.96 173 ASN A O 1
ATOM 1554 N N . LEU A 1 177 ? 26.565 -9.145 -21.870 1.00 12.24 174 LEU A N 1
ATOM 1555 C CA . LEU A 1 177 ? 26.311 -10.152 -20.859 1.00 10.95 174 LEU A CA 1
ATOM 1556 C C . LEU A 1 177 ? 24.829 -10.472 -20.918 1.00 11.21 174 LEU A C 1
ATOM 1557 O O . LEU A 1 177 ? 23.996 -9.719 -20.428 1.00 12.45 174 LEU A O 1
ATOM 1562 N N . ILE A 1 178 ? 24.491 -11.603 -21.549 1.00 10.60 175 ILE A N 1
ATOM 1563 C CA . ILE A 1 178 ? 23.112 -11.921 -21.880 1.00 10.88 175 ILE A CA 1
ATOM 1564 C C . ILE A 1 178 ? 22.374 -12.446 -20.653 1.00 9.79 175 ILE A C 1
ATOM 1565 O O . ILE A 1 178 ? 21.269 -11.995 -20.341 1.00 10.66 175 ILE A O 1
ATOM 1570 N N . ASP A 1 179 ? 22.998 -13.394 -19.965 1.00 9.74 176 ASP A N 1
ATOM 1571 C CA . ASP A 1 179 ? 22.422 -13.983 -18.758 1.00 9.77 176 ASP A CA 1
ATOM 1572 C C . ASP A 1 179 ? 23.531 -14.655 -17.988 1.00 9.93 176 ASP A C 1
ATOM 1573 O O . ASP A 1 179 ? 24.656 -14.812 -18.512 1.00 10.65 176 ASP A O 1
ATOM 1578 N N . PHE A 1 180 ? 23.275 -15.010 -16.735 1.00 10.78 177 PHE A N 1
ATOM 1579 C CA . PHE A 1 180 ? 24.298 -15.709 -15.946 1.00 10.96 177 PHE A CA 1
ATOM 1580 C C . PHE A 1 180 ? 23.672 -16.277 -14.688 1.00 10.35 177 PHE A C 1
ATOM 1581 O O . PHE A 1 180 ? 22.557 -15.886 -14.306 1.00 11.01 177 PHE A O 1
ATOM 1589 N N . LYS A 1 181 ? 24.401 -17.194 -14.051 1.00 9.39 178 LYS A N 1
ATOM 1590 C CA . LYS A 1 181 ? 23.912 -17.866 -12.876 1.00 10.01 178 LYS A CA 1
ATOM 1591 C C . LYS A 1 181 ? 24.905 -17.657 -11.738 1.00 9.69 178 LYS A C 1
ATOM 1592 O O . LYS A 1 181 ? 26.119 -17.839 -11.930 1.00 12.07 178 LYS A O 1
ATOM 1598 N N . LEU A 1 182 ? 24.410 -17.241 -10.577 1.00 9.89 179 LEU A N 1
ATOM 1599 C CA . LEU A 1 182 ? 25.202 -17.068 -9.364 1.00 10.26 179 LEU A CA 1
ATOM 1600 C C . LEU A 1 182 ? 24.792 -18.056 -8.300 1.00 9.43 179 LEU A C 1
ATOM 1601 O O . LEU A 1 182 ? 23.657 -18.488 -8.256 1.00 10.59 179 LEU A O 1
ATOM 1606 N N . GLU A 1 183 ? 25.715 -18.359 -7.389 1.00 9.60 180 GLU A N 1
ATOM 1607 C CA . GLU A 1 183 ? 25.352 -18.994 -6.130 1.00 9.64 180 GLU A CA 1
ATOM 1608 C C . GLU A 1 183 ? 25.937 -18.239 -4.968 1.00 9.43 180 GLU A C 1
ATOM 1609 O O . GLU A 1 183 ? 26.980 -17.610 -5.089 1.00 11.29 180 GLU A O 1
ATOM 1615 N N . PHE A 1 184 ? 25.256 -18.342 -3.836 1.00 10.09 181 PHE A N 1
ATOM 1616 C CA . PHE A 1 184 ? 25.605 -17.672 -2.611 1.00 9.63 181 PHE A CA 1
ATOM 1617 C C . PHE A 1 184 ? 25.714 -18.682 -1.518 1.00 10.83 181 PHE A C 1
ATOM 1618 O O . PHE A 1 184 ? 25.053 -19.744 -1.534 1.00 11.53 181 PHE A O 1
ATOM 1626 N N . GLY A 1 185 ? 26.500 -18.331 -0.515 1.00 10.43 182 GLY A N 1
ATOM 1627 C CA . GLY A 1 185 ? 26.594 -19.137 0.692 1.00 11.14 182 GLY A CA 1
ATOM 1628 C C . GLY A 1 185 ? 26.634 -18.326 1.960 1.00 11.72 182 GLY A C 1
ATOM 1629 O O . GLY A 1 185 ? 26.944 -17.126 1.950 1.00 13.38 182 GLY A O 1
ATOM 1630 N N . ARG A 1 186 ? 26.319 -18.996 3.066 1.00 12.50 183 ARG A N 1
ATOM 1631 C CA . ARG A 1 186 ? 26.373 -18.430 4.399 1.00 12.66 183 ARG A CA 1
ATOM 1632 C C . ARG A 1 186 ? 27.776 -18.616 4.978 1.00 13.29 183 ARG A C 1
ATOM 1633 O O . ARG A 1 186 ? 28.351 -19.713 4.896 1.00 14.38 183 ARG A O 1
ATOM 1641 N N . TYR A 1 187 ? 28.330 -17.552 5.561 1.00 13.69 184 TYR A N 1
ATOM 1642 C CA . TYR A 1 187 ? 29.678 -17.595 6.120 1.00 13.29 184 TYR A CA 1
ATOM 1643 C C . TYR A 1 187 ? 29.779 -16.582 7.245 1.00 14.25 184 TYR A C 1
ATOM 1644 O O . TYR A 1 187 ? 29.655 -15.387 6.999 1.00 15.59 184 TYR A O 1
ATOM 1653 N N . ASN A 1 188 ? 30.000 -17.053 8.467 1.00 15.18 185 ASN A N 1
ATOM 1654 C CA . ASN A 1 188 ? 30.195 -16.183 9.644 1.00 15.43 185 ASN A CA 1
ATOM 1655 C C . ASN A 1 188 ? 29.117 -15.104 9.757 1.00 16.21 185 ASN A C 1
ATOM 1656 O O . ASN A 1 188 ? 29.402 -13.942 10.059 1.00 17.35 185 ASN A O 1
ATOM 1661 N N . GLY A 1 189 ? 27.868 -15.493 9.488 1.00 15.59 186 GLY A N 1
ATOM 1662 C CA . GLY A 1 189 ? 26.719 -14.614 9.663 1.00 15.70 18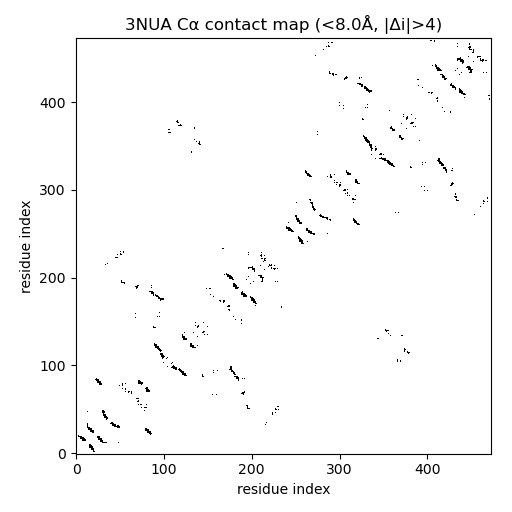6 GLY A CA 1
ATOM 1663 C C . GLY A 1 189 ? 26.320 -13.844 8.421 1.00 16.09 186 GLY A C 1
ATOM 1664 O O . GLY A 1 189 ? 25.271 -13.214 8.406 1.00 17.35 186 GLY A O 1
ATOM 1665 N N . GLU A 1 190 ? 27.160 -13.874 7.393 1.00 15.12 187 GLU A N 1
ATOM 1666 C CA . GLU A 1 190 ? 26.921 -13.090 6.194 1.00 15.08 187 GLU A CA 1
ATOM 1667 C C . GLU A 1 190 ? 26.599 -13.930 4.981 1.00 12.64 187 GLU A C 1
ATOM 1668 O O . GLU A 1 190 ? 26.803 -15.146 4.987 1.00 16.83 187 GLU A O 1
ATOM 1674 N N . ILE A 1 191 ? 26.076 -13.278 3.955 1.00 12.26 188 ILE A N 1
ATOM 1675 C CA . ILE A 1 191 ? 25.864 -13.906 2.657 1.00 12.25 188 ILE A CA 1
ATOM 1676 C C . ILE A 1 191 ? 27.009 -13.523 1.706 1.00 12.16 188 ILE A C 1
ATOM 1677 O O . ILE A 1 191 ? 27.230 -12.325 1.444 1.00 12.91 188 ILE A O 1
ATOM 1682 N N . LEU A 1 192 ? 27.746 -14.528 1.226 1.00 11.23 189 LEU A N 1
ATOM 1683 C CA . LEU A 1 192 ? 28.856 -14.295 0.296 1.00 10.45 189 LEU A CA 1
ATOM 1684 C C . LEU A 1 192 ? 28.509 -14.845 -1.064 1.00 11.00 189 LEU A C 1
ATOM 1685 O O . LEU A 1 192 ? 27.893 -15.922 -1.201 1.00 10.94 189 LEU A O 1
ATOM 1690 N N . LEU A 1 193 ? 28.932 -14.131 -2.081 1.00 9.98 190 LEU A N 1
ATOM 1691 C CA . LEU A 1 193 ? 28.941 -14.692 -3.434 1.00 9.26 190 LEU A CA 1
ATOM 1692 C C . LEU A 1 193 ? 29.960 -15.819 -3.501 1.00 9.10 190 LEU A C 1
ATOM 1693 O O . LEU A 1 193 ? 31.091 -15.648 -3.071 1.00 10.65 190 LEU A O 1
ATOM 1698 N N . ALA A 1 194 ? 29.553 -16.983 -4.022 1.00 9.15 191 ALA A N 1
ATOM 1699 C CA . ALA A 1 194 ? 30.436 -18.150 -4.031 1.00 9.00 191 ALA A CA 1
ATOM 1700 C C . ALA A 1 194 ? 30.449 -18.773 -5.400 1.00 8.88 191 ALA A C 1
ATOM 1701 O O . ALA A 1 194 ? 30.157 -18.124 -6.404 1.00 9.93 191 ALA A O 1
ATOM 1703 N N . ASP A 1 195 ? 30.867 -20.031 -5.483 1.00 9.87 192 ASP A N 1
ATOM 1704 C CA . ASP A 1 195 ? 30.903 -20.746 -6.763 1.00 9.50 192 ASP A CA 1
ATOM 1705 C C . ASP A 1 195 ? 31.753 -20.040 -7.842 1.00 9.05 192 ASP A C 1
ATOM 1706 O O . ASP A 1 195 ? 32.904 -19.690 -7.578 1.00 10.24 192 ASP A O 1
ATOM 1711 N N . GLU A 1 196 ? 31.221 -19.911 -9.051 1.00 9.42 193 GLU A N 1
ATOM 1712 C CA . GLU A 1 196 ? 31.969 -19.625 -10.269 1.00 10.24 193 GLU A CA 1
ATOM 1713 C C . GLU A 1 196 ? 31.269 -18.551 -11.096 1.00 9.91 193 GLU A C 1
ATOM 1714 O O . GLU A 1 196 ? 30.042 -18.467 -11.066 1.00 11.40 193 GLU A O 1
ATOM 1720 N N . ILE A 1 197 ? 32.034 -17.743 -11.832 1.00 9.27 194 ILE A N 1
ATOM 1721 C CA . ILE A 1 197 ? 31.485 -16.873 -12.875 1.00 9.43 194 ILE A CA 1
ATOM 1722 C C . ILE A 1 197 ? 32.413 -17.048 -14.059 1.00 8.92 194 ILE A C 1
ATOM 1723 O O . ILE A 1 197 ? 33.554 -16.586 -14.032 1.00 10.25 194 ILE A O 1
ATOM 1728 N N . SER A 1 198 ? 31.939 -17.770 -15.079 1.00 9.43 195 SER A N 1
ATOM 1729 C CA . SER A 1 198 ? 32.792 -18.144 -16.203 1.00 8.79 195 SER A CA 1
ATOM 1730 C C . SER A 1 198 ? 31.916 -18.349 -17.433 1.00 8.81 195 SER A C 1
ATOM 1731 O O . SER A 1 198 ? 30.685 -18.282 -17.330 1.00 9.42 195 SER A O 1
ATOM 1734 N N . PRO A 1 199 ? 32.519 -18.687 -18.582 1.00 9.17 196 PRO A N 1
ATOM 1735 C CA . PRO A 1 199 ? 31.671 -19.004 -19.735 1.00 8.89 196 PRO A CA 1
ATOM 1736 C C . PRO A 1 199 ? 30.883 -20.321 -19.567 1.00 9.56 196 PRO A C 1
ATOM 1737 O O . PRO A 1 199 ? 30.009 -20.559 -20.382 1.00 10.57 196 PRO A O 1
ATOM 1741 N N . ASP A 1 200 ? 31.119 -21.096 -18.504 1.00 9.20 197 ASP A N 1
ATOM 1742 C CA . ASP A 1 200 ? 30.215 -22.212 -18.203 1.00 10.46 197 ASP A CA 1
ATOM 1743 C C . ASP A 1 200 ? 28.933 -21.746 -17.549 1.00 11.70 197 ASP A C 1
ATOM 1744 O O . ASP A 1 200 ? 27.922 -22.470 -17.619 1.00 16.16 197 ASP A O 1
ATOM 1749 N N . THR A 1 201 ? 28.924 -20.533 -16.960 1.00 9.78 198 THR A N 1
ATOM 1750 C CA . THR A 1 201 ? 27.796 -20.092 -16.142 1.00 10.28 198 THR A CA 1
ATOM 1751 C C . THR A 1 201 ? 27.190 -18.784 -16.623 1.00 9.82 198 THR A C 1
ATOM 1752 O O . THR A 1 201 ? 26.340 -18.226 -15.945 1.00 11.66 198 THR A O 1
ATOM 1756 N N . CYS A 1 202 ? 27.611 -18.317 -17.794 1.00 9.92 199 CYS A N 1
ATOM 1757 C CA . CYS A 1 202 ? 27.141 -17.032 -18.348 1.00 9.90 199 CYS A CA 1
ATOM 1758 C C . CYS A 1 202 ? 26.903 -17.239 -19.833 1.00 9.62 199 CYS A C 1
ATOM 1759 O O . CYS A 1 202 ? 27.499 -18.134 -20.429 1.00 12.71 199 CYS A O 1
ATOM 1762 N N . ARG A 1 203 ? 26.082 -16.385 -20.425 1.00 10.33 200 ARG A N 1
ATOM 1763 C CA . ARG A 1 203 ? 26.053 -16.272 -21.879 1.00 10.32 200 ARG A CA 1
ATOM 1764 C C . ARG A 1 203 ? 26.690 -14.943 -22.255 1.00 10.22 200 ARG A C 1
ATOM 1765 O O . ARG A 1 203 ? 26.318 -13.875 -21.726 1.00 11.98 200 ARG A O 1
ATOM 1773 N N . PHE A 1 204 ? 27.628 -15.021 -23.195 1.00 10.19 201 PHE A N 1
ATOM 1774 C CA . PHE A 1 204 ? 28.424 -13.893 -23.656 1.00 10.72 201 PHE A CA 1
ATOM 1775 C C . PHE A 1 204 ? 28.254 -13.815 -25.165 1.00 11.98 201 PHE A C 1
ATOM 1776 O O . PHE A 1 204 ? 28.651 -14.740 -25.872 1.00 12.66 201 PHE A O 1
ATOM 1784 N N . TRP A 1 205 ? 27.713 -12.712 -25.696 1.00 12.37 202 TRP A N 1
ATOM 1785 C CA . TRP A 1 205 ? 27.621 -12.522 -27.145 1.00 11.99 202 TRP A CA 1
ATOM 1786 C C . TRP A 1 205 ? 28.445 -11.306 -27.531 1.00 13.02 202 TRP A C 1
ATOM 1787 O O . TRP A 1 205 ? 28.362 -10.273 -26.866 1.00 14.45 202 TRP A O 1
ATOM 1798 N N . ASP A 1 206 ? 29.217 -11.393 -28.611 1.00 12.47 203 ASP A N 1
ATOM 1799 C CA . ASP A 1 206 ? 29.866 -10.182 -29.095 1.00 12.83 203 ASP A CA 1
ATOM 1800 C C . ASP A 1 206 ? 28.791 -9.132 -29.416 1.00 13.94 203 ASP A C 1
ATOM 1801 O O . ASP A 1 206 ? 27.781 -9.416 -30.053 1.00 14.85 203 ASP A O 1
ATOM 1806 N N . ALA A 1 207 ? 29.023 -7.898 -28.987 1.00 14.85 204 ALA A N 1
ATOM 1807 C CA . ALA A 1 207 ? 28.005 -6.856 -29.070 1.00 16.69 204 ALA A CA 1
ATOM 1808 C C . ALA A 1 207 ? 27.764 -6.382 -30.498 1.00 19.12 204 ALA A C 1
ATOM 1809 O O . ALA A 1 207 ? 26.740 -5.767 -30.780 1.00 21.90 204 ALA A O 1
ATOM 1811 N N . THR A 1 208 ? 28.697 -6.665 -31.396 1.00 17.67 205 THR A N 1
ATOM 1812 C CA . THR A 1 208 ? 28.555 -6.265 -32.790 1.00 18.54 205 THR A CA 1
ATOM 1813 C C . THR A 1 208 ? 28.067 -7.419 -33.669 1.00 20.20 205 THR A C 1
ATOM 1814 O O . THR A 1 208 ? 27.139 -7.258 -34.464 1.00 22.75 205 THR A O 1
ATOM 1818 N N . THR A 1 209 ? 28.680 -8.590 -33.518 1.00 16.79 206 THR A N 1
ATOM 1819 C CA . THR A 1 209 ? 28.398 -9.679 -34.444 1.00 17.49 206 THR A CA 1
ATOM 1820 C C . THR A 1 209 ? 27.377 -10.651 -33.914 1.00 16.34 206 THR A C 1
ATOM 1821 O O . THR A 1 209 ? 26.797 -11.407 -34.698 1.00 18.46 206 THR A O 1
ATOM 1825 N N . GLY A 1 210 ? 27.228 -10.722 -32.587 1.00 15.93 207 GLY A N 1
ATOM 1826 C CA . GLY A 1 210 ? 26.442 -11.786 -31.965 1.00 16.79 207 GLY A CA 1
ATOM 1827 C C . GLY A 1 210 ? 27.157 -13.118 -31.747 1.00 14.68 207 GLY A C 1
ATOM 1828 O O . GLY A 1 210 ? 26.563 -14.080 -31.235 1.00 16.06 207 GLY A O 1
ATOM 1829 N N . GLU A 1 211 ? 28.453 -13.158 -32.032 1.00 14.22 208 GLU A N 1
ATOM 1830 C CA . GLU A 1 211 ? 29.227 -14.379 -31.795 1.00 13.17 208 GLU A CA 1
ATOM 1831 C C . GLU A 1 211 ? 29.044 -14.881 -30.354 1.00 12.87 208 GLU A C 1
ATOM 1832 O O . GLU A 1 211 ? 29.241 -14.136 -29.388 1.00 13.14 208 GLU A O 1
ATOM 1838 N N . LYS A 1 212 ? 28.677 -16.153 -30.203 1.00 12.88 209 LYS A N 1
ATOM 1839 C CA . LYS A 1 212 ? 28.493 -16.750 -28.879 1.00 11.88 209 LYS A CA 1
ATOM 1840 C C . LYS A 1 212 ? 29.863 -17.247 -28.385 1.00 12.25 209 LYS A C 1
ATOM 1841 O O . LYS A 1 212 ? 30.541 -18.013 -29.102 1.00 13.68 209 LYS A O 1
ATOM 1847 N N A MET A 1 213 ? 30.229 -16.836 -27.171 0.56 12.20 210 MET A N 1
ATOM 1848 N N B MET A 1 213 ? 30.277 -16.843 -27.187 0.44 12.61 210 MET A N 1
ATOM 1849 C CA A MET A 1 213 ? 31.528 -17.141 -26.584 0.56 12.27 210 MET A CA 1
ATOM 1850 C CA B MET A 1 213 ? 31.575 -17.276 -26.662 0.44 12.88 210 MET A CA 1
ATOM 1851 C C A MET A 1 213 ? 31.302 -17.749 -25.204 0.56 12.12 210 MET A C 1
ATOM 1852 C C B MET A 1 213 ? 31.438 -17.847 -25.260 0.44 13.18 210 MET A C 1
ATOM 1853 O O A MET A 1 213 ? 31.709 -17.178 -24.181 0.56 12.48 210 MET A O 1
ATOM 1854 O O B MET A 1 213 ? 32.046 -17.362 -24.295 0.44 14.49 210 MET A O 1
ATOM 1863 N N . ASP A 1 214 ? 30.648 -18.912 -25.162 1.00 12.34 211 ASP A N 1
ATOM 1864 C CA . ASP A 1 214 ? 30.327 -19.518 -23.873 1.00 11.76 211 ASP A CA 1
ATOM 1865 C C . ASP A 1 214 ? 29.937 -20.975 -24.108 1.00 10.44 211 ASP A C 1
ATOM 1866 O O . ASP A 1 214 ? 30.093 -21.502 -25.219 1.00 11.69 211 ASP A O 1
ATOM 1871 N N . LYS A 1 215 ? 29.447 -21.620 -23.068 1.00 11.16 212 LYS A N 1
ATOM 1872 C CA . LYS A 1 215 ? 29.144 -23.049 -23.094 1.00 11.81 212 LYS A CA 1
ATOM 1873 C C . LYS A 1 215 ? 28.043 -23.414 -24.090 1.00 12.21 212 LYS A C 1
ATOM 1874 O O . LYS A 1 215 ? 27.907 -24.586 -24.433 1.00 12.40 212 LYS A O 1
ATOM 1880 N N . ASP A 1 216 ? 27.271 -22.466 -24.621 1.00 11.50 213 ASP A N 1
ATOM 1881 C CA . ASP A 1 216 ? 26.328 -22.816 -25.696 1.00 11.82 213 ASP A CA 1
ATOM 1882 C C . ASP A 1 216 ? 27.063 -23.427 -26.877 1.00 12.70 213 ASP A C 1
ATOM 1883 O O . ASP A 1 216 ? 26.472 -24.211 -27.615 1.00 14.10 213 ASP A O 1
ATOM 1888 N N . ARG A 1 217 ? 28.335 -23.083 -27.081 1.00 12.41 214 ARG A N 1
ATOM 1889 C CA . ARG A 1 217 ? 29.056 -23.705 -28.200 1.00 13.21 214 ARG A CA 1
ATOM 1890 C C . ARG A 1 217 ? 29.171 -25.232 -27.990 1.00 13.09 214 ARG A C 1
ATOM 1891 O O . ARG A 1 217 ? 29.130 -26.000 -28.950 1.00 14.37 214 ARG A O 1
ATOM 1899 N N . PHE A 1 218 ? 29.331 -25.661 -26.743 1.00 12.67 215 PHE A N 1
ATOM 1900 C CA . PHE A 1 218 ? 29.333 -27.096 -26.411 1.00 12.47 215 PHE A CA 1
ATOM 1901 C C . PHE A 1 218 ? 27.906 -27.643 -26.436 1.00 13.04 215 PHE A C 1
ATOM 1902 O O . PHE A 1 218 ? 27.624 -28.685 -27.039 1.00 15.21 215 PHE A O 1
ATOM 1910 N N . ARG A 1 219 ? 26.969 -26.950 -25.794 1.00 12.80 216 ARG A N 1
ATOM 1911 C CA . ARG A 1 219 ? 25.603 -27.454 -25.737 1.00 13.89 216 ARG A CA 1
ATOM 1912 C C . ARG A 1 219 ? 25.015 -27.724 -27.106 1.00 15.16 216 ARG A C 1
ATOM 1913 O O . ARG A 1 219 ? 24.272 -28.702 -27.290 1.00 17.28 216 ARG A O 1
ATOM 1921 N N . ARG A 1 220 ? 25.293 -26.819 -28.044 1.00 14.29 217 ARG A N 1
ATOM 1922 C CA . ARG A 1 220 ? 24.658 -26.842 -29.351 1.00 14.20 217 ARG A CA 1
ATOM 1923 C C . ARG A 1 220 ? 25.572 -27.326 -30.478 1.00 15.92 217 ARG A C 1
ATOM 1924 O O . ARG A 1 220 ? 25.237 -27.186 -31.668 1.00 19.23 217 ARG A O 1
ATOM 1932 N N . ASP A 1 221 ? 26.705 -27.929 -30.118 1.00 15.94 218 ASP A N 1
ATOM 1933 C CA . ASP A 1 221 ? 27.637 -28.493 -31.126 1.00 16.81 218 ASP A CA 1
ATOM 1934 C C . ASP A 1 221 ? 28.004 -27.450 -32.177 1.00 19.36 218 ASP A C 1
ATOM 1935 O O . ASP A 1 221 ? 27.947 -27.709 -33.384 1.00 19.65 218 ASP A O 1
ATOM 1940 N N . MET A 1 222 ? 28.398 -26.261 -31.720 1.00 17.42 219 MET A N 1
ATOM 1941 C CA . MET A 1 222 ? 28.673 -25.176 -32.634 1.00 17.99 219 MET A CA 1
ATOM 1942 C C . MET A 1 222 ? 30.095 -25.188 -33.165 1.00 19.49 219 MET A C 1
ATOM 1943 O O . MET A 1 222 ? 30.408 -24.438 -34.104 1.00 22.88 219 MET A O 1
ATOM 1948 N N . GLY A 1 223 ? 30.958 -25.983 -32.534 1.00 17.82 220 GLY A N 1
ATOM 1949 C CA . GLY A 1 223 ? 32.364 -26.032 -32.894 1.00 21.21 220 GLY A CA 1
ATOM 1950 C C . GLY A 1 223 ? 33.198 -24.914 -32.276 1.00 20.76 220 GLY A C 1
ATOM 1951 O O . GLY A 1 223 ? 32.660 -23.957 -31.699 1.00 19.98 220 GLY A O 1
ATOM 1952 N N A ASN A 1 224 ? 34.515 -25.043 -32.400 0.58 20.14 221 ASN A N 1
ATOM 1953 N N B ASN A 1 224 ? 34.514 -25.041 -32.379 0.42 19.99 221 ASN A N 1
ATOM 1954 C CA A ASN A 1 224 ? 35.462 -24.034 -31.916 0.58 18.58 221 ASN A CA 1
ATOM 1955 C CA B ASN A 1 224 ? 35.414 -23.988 -31.920 0.42 18.55 221 ASN A CA 1
ATOM 1956 C C A ASN A 1 224 ? 35.105 -23.579 -30.495 0.58 17.91 221 ASN A C 1
ATOM 1957 C C B ASN A 1 224 ? 35.100 -23.565 -30.482 0.42 18.23 221 ASN A C 1
ATOM 1958 O O A ASN A 1 224 ? 35.016 -22.386 -30.206 0.58 19.73 221 ASN A O 1
ATOM 1959 O O B ASN A 1 224 ? 35.044 -22.376 -30.168 0.42 19.74 221 ASN A O 1
ATOM 1968 N N . VAL A 1 225 ? 34.904 -24.540 -29.604 1.00 17.90 222 VAL A N 1
ATOM 1969 C CA . VAL A 1 225 ? 34.421 -24.251 -28.264 1.00 17.62 222 VAL A CA 1
ATOM 1970 C C . VAL A 1 225 ? 35.447 -23.514 -27.406 1.00 16.68 222 VAL A C 1
ATOM 1971 O O . VAL A 1 225 ? 35.156 -22.456 -26.848 1.00 17.88 222 VAL A O 1
ATOM 1975 N N . ILE A 1 226 ? 36.655 -24.053 -27.299 1.00 18.36 223 ILE A N 1
ATOM 1976 C CA . ILE A 1 226 ? 37.614 -23.479 -26.376 1.00 18.89 223 ILE A CA 1
ATOM 1977 C C . ILE A 1 226 ? 38.038 -22.081 -26.828 1.00 17.20 223 ILE A C 1
ATOM 1978 O O . ILE A 1 226 ? 38.339 -21.217 -26.000 1.00 17.90 223 ILE A O 1
ATOM 1983 N N A ASN A 1 227 ? 38.038 -21.851 -28.138 0.65 16.51 224 ASN A N 1
ATOM 1984 N N B ASN A 1 227 ? 38.052 -21.855 -28.137 0.35 18.71 224 ASN A N 1
ATOM 1985 C CA A ASN A 1 227 ? 38.337 -20.534 -28.666 0.65 14.89 224 ASN A CA 1
ATOM 1986 C CA B ASN A 1 227 ? 38.400 -20.544 -28.659 0.35 19.95 224 ASN A CA 1
ATOM 1987 C C A ASN A 1 227 ? 37.472 -19.482 -28.024 0.65 16.06 224 ASN A C 1
ATOM 1988 C C B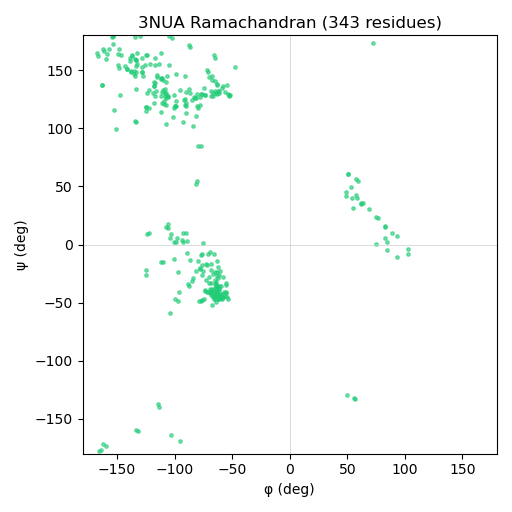 ASN A 1 227 ? 37.454 -19.453 -28.146 0.35 18.27 224 ASN A C 1
ATOM 1989 O O A ASN A 1 227 ? 37.943 -18.385 -27.720 0.65 17.22 224 ASN A O 1
ATOM 1990 O O B ASN A 1 227 ? 37.867 -18.299 -28.023 0.35 17.96 224 ASN A O 1
ATOM 1999 N N . GLY A 1 228 ? 36.200 -19.798 -27.839 1.00 17.21 225 GLY A N 1
ATOM 2000 C CA . GLY A 1 228 ? 35.295 -18.800 -27.284 1.00 15.94 225 GLY A CA 1
ATOM 2001 C C . GLY A 1 228 ? 35.705 -18.432 -25.867 1.00 15.74 225 GLY A C 1
ATOM 2002 O O . GLY A 1 228 ? 35.666 -17.274 -25.464 1.00 16.23 225 GLY A O 1
ATOM 2003 N N . TYR A 1 229 ? 36.069 -19.431 -25.076 1.00 13.24 226 TYR A N 1
ATOM 2004 C CA . TYR A 1 229 ? 36.517 -19.190 -23.713 1.00 13.31 226 TYR A CA 1
ATOM 2005 C C . TYR A 1 229 ? 37.815 -18.380 -23.695 1.00 13.63 226 TYR A C 1
ATOM 2006 O O . TYR A 1 229 ? 37.968 -17.467 -22.863 1.00 13.79 226 TYR A O 1
ATOM 2015 N N . ARG A 1 230 ? 38.755 -18.716 -24.590 1.00 13.73 227 ARG A N 1
ATOM 2016 C CA . ARG A 1 230 ? 40.010 -17.973 -24.685 1.00 14.73 227 ARG A CA 1
ATOM 2017 C C . ARG A 1 230 ? 39.736 -16.518 -25.052 1.00 15.46 227 ARG A C 1
ATOM 2018 O O . ARG A 1 230 ? 40.392 -15.598 -24.536 1.00 16.38 227 ARG A O 1
ATOM 2026 N N . GLU A 1 231 ? 38.764 -16.300 -25.932 1.00 14.92 228 GLU A N 1
ATOM 2027 C CA . GLU A 1 231 ? 38.430 -14.947 -26.359 1.00 15.97 228 GLU A CA 1
ATOM 2028 C C . GLU A 1 231 ? 37.911 -14.126 -25.183 1.00 15.31 228 GLU A C 1
ATOM 2029 O O . GLU A 1 231 ? 38.283 -12.963 -25.016 1.00 15.67 228 GLU A O 1
ATOM 2035 N N . VAL A 1 232 ? 37.043 -14.707 -24.366 1.00 13.50 229 VAL A N 1
ATOM 2036 C CA . VAL A 1 232 ? 36.538 -13.984 -23.201 1.00 13.21 229 VAL A CA 1
ATOM 2037 C C . VAL A 1 232 ? 37.688 -13.603 -22.266 1.00 12.65 229 VAL A C 1
ATOM 2038 O O . VAL A 1 232 ? 37.766 -12.465 -21.810 1.00 14.16 229 VAL A O 1
ATOM 2042 N N . LEU A 1 233 ? 38.592 -14.544 -21.979 1.00 12.33 230 LEU A N 1
ATOM 2043 C CA . LEU A 1 233 ? 39.691 -14.250 -21.087 1.00 12.74 230 LEU A CA 1
ATOM 2044 C C . LEU A 1 233 ? 40.581 -13.170 -21.697 1.00 13.37 230 LEU A C 1
ATOM 2045 O O . LEU A 1 233 ? 40.986 -12.240 -21.007 1.00 14.33 230 LEU A O 1
ATOM 2050 N N A ASN A 1 234 ? 40.878 -13.269 -22.987 0.68 13.22 231 ASN A N 1
ATOM 2051 N N B ASN A 1 234 ? 40.895 -13.306 -22.982 0.32 14.95 231 ASN A N 1
ATOM 2052 C CA A ASN A 1 234 ? 41.781 -12.308 -23.577 0.68 14.65 231 ASN A CA 1
ATOM 2053 C CA B ASN A 1 234 ? 41.746 -12.341 -23.661 0.32 16.77 231 ASN A CA 1
ATOM 2054 C C A ASN A 1 234 ? 41.169 -10.915 -23.532 0.68 15.23 231 ASN A C 1
ATOM 2055 C C B ASN A 1 234 ? 41.167 -10.940 -23.556 0.32 16.08 231 ASN A C 1
ATOM 2056 O O A ASN A 1 234 ? 41.869 -9.932 -23.255 0.68 17.76 231 ASN A O 1
ATOM 2057 O O B ASN A 1 234 ? 41.884 -9.979 -23.269 0.32 16.48 231 ASN A O 1
ATOM 2066 N N . ARG A 1 235 ? 39.859 -10.838 -23.778 1.00 15.45 232 ARG A N 1
ATOM 2067 C CA . ARG A 1 235 ? 39.170 -9.552 -23.703 1.00 16.09 232 ARG A CA 1
ATOM 2068 C C . ARG A 1 235 ? 39.172 -8.992 -22.282 1.00 15.06 232 ARG A C 1
ATOM 2069 O O . ARG A 1 235 ? 39.411 -7.796 -22.087 1.00 17.12 232 ARG A O 1
ATOM 2077 N N . LEU A 1 236 ? 38.917 -9.840 -21.289 1.00 14.36 233 LEU A N 1
ATOM 2078 C CA . LEU A 1 236 ? 38.945 -9.375 -19.904 1.00 14.67 233 LEU A CA 1
ATOM 2079 C C . LEU A 1 236 ? 40.319 -8.848 -19.501 1.00 15.76 233 LEU A C 1
ATOM 2080 O O . LEU A 1 236 ? 40.427 -8.019 -18.590 1.00 17.64 233 LEU A O 1
ATOM 2085 N N . ARG A 1 237 ? 41.362 -9.345 -20.167 1.00 16.02 234 ARG A N 1
ATOM 2086 C CA . ARG A 1 237 ? 42.753 -8.970 -19.867 1.00 17.56 234 ARG A CA 1
ATOM 2087 C C . ARG A 1 237 ? 43.253 -7.815 -20.720 1.00 19.33 234 ARG A C 1
ATOM 2088 O O . ARG A 1 237 ? 44.459 -7.559 -20.762 1.00 22.06 234 ARG A O 1
ATOM 2096 N N . ASN A 1 238 ? 42.363 -7.157 -21.453 1.00 19.94 235 ASN A N 1
ATOM 2097 C CA . ASN A 1 238 ? 42.804 -6.032 -22.268 1.00 26.36 235 ASN A CA 1
ATOM 2098 C C . ASN A 1 238 ? 43.184 -4.849 -21.386 1.00 32.87 235 ASN A C 1
ATOM 2099 O O . ASN A 1 238 ? 42.314 -4.226 -20.787 1.00 38.84 235 ASN A O 1
ATOM 2104 N N . ASN B 1 2 ? -38.465 -8.089 -13.877 1.00 46.05 -1 ASN B N 1
ATOM 2105 C CA . ASN B 1 2 ? -38.471 -6.985 -14.828 1.00 41.30 -1 ASN B CA 1
ATOM 2106 C C . ASN B 1 2 ? -37.500 -7.188 -15.986 1.00 35.80 -1 ASN B C 1
ATOM 2107 O O . ASN B 1 2 ? -37.240 -8.323 -16.410 1.00 32.49 -1 ASN B O 1
ATOM 2112 N N . ALA B 1 3 ? -36.973 -6.076 -16.491 1.00 33.87 0 ALA B N 1
ATOM 2113 C CA . ALA B 1 3 ? -36.048 -6.094 -17.625 1.00 33.30 0 ALA B CA 1
ATOM 2114 C C . ALA B 1 3 ? -34.836 -7.003 -17.411 1.00 34.26 0 ALA B C 1
ATOM 2115 O O . ALA B 1 3 ? -34.228 -7.015 -16.333 1.00 37.47 0 ALA B O 1
ATOM 2117 N N . MET B 1 4 ? -34.483 -7.760 -18.448 1.00 29.83 1 MET B N 1
ATOM 2118 C CA . MET B 1 4 ? -33.259 -8.534 -18.439 1.00 27.19 1 MET B CA 1
ATOM 2119 C C . MET B 1 4 ? -32.453 -8.249 -19.703 1.00 26.59 1 MET B C 1
ATOM 2120 O O . MET B 1 4 ? -33.013 -7.951 -20.777 1.00 26.70 1 MET B O 1
ATOM 2125 N N . VAL B 1 5 ? -31.139 -8.317 -19.563 1.00 23.71 2 VAL B N 1
ATOM 2126 C CA . VAL B 1 5 ? -30.252 -8.355 -20.719 1.00 22.99 2 VAL B CA 1
ATOM 2127 C C . VAL B 1 5 ? -30.686 -9.359 -21.791 1.00 21.07 2 VAL B C 1
ATOM 2128 O O . VAL B 1 5 ? -31.319 -10.397 -21.504 1.00 22.93 2 VAL B O 1
ATOM 2132 N N . ASN B 1 6 ? -30.300 -9.063 -23.031 1.00 20.87 3 ASN B N 1
ATOM 2133 C CA . ASN B 1 6 ? -30.521 -9.978 -24.146 1.00 22.98 3 ASN B CA 1
ATOM 2134 C C . ASN B 1 6 ? -29.187 -10.607 -24.518 1.00 21.44 3 ASN B C 1
ATOM 2135 O O . ASN B 1 6 ? -28.196 -9.898 -24.735 1.00 23.84 3 ASN B O 1
ATOM 2140 N N . GLN B 1 7 ? -29.147 -11.930 -24.589 1.00 21.04 4 GLN B N 1
ATOM 2141 C CA . GLN B 1 7 ? -27.959 -12.625 -25.051 1.00 21.13 4 GLN B CA 1
ATOM 2142 C C . GLN B 1 7 ? -27.822 -12.470 -26.561 1.00 20.27 4 GLN B C 1
ATOM 2143 O O . GLN B 1 7 ? -28.781 -12.744 -27.303 1.00 22.94 4 GLN B O 1
ATOM 2149 N N . LEU B 1 8 ? -26.640 -12.049 -27.016 1.00 19.80 5 LEU B N 1
ATOM 2150 C CA . LEU B 1 8 ? -26.379 -11.869 -28.437 1.00 20.78 5 LEU B CA 1
ATOM 2151 C C . LEU B 1 8 ? -25.332 -12.889 -28.886 1.00 21.57 5 LEU B C 1
ATOM 2152 O O . LEU B 1 8 ? -25.379 -14.049 -28.452 1.00 21.97 5 LEU B O 1
ATOM 2157 N N . GLU B 1 9 ? -24.393 -12.483 -29.737 1.00 22.41 6 GLU B N 1
ATOM 2158 C CA . GLU B 1 9 ? -23.529 -13.457 -30.386 1.00 22.27 6 GLU B CA 1
ATOM 2159 C C . GLU B 1 9 ? -22.541 -14.080 -29.404 1.00 21.97 6 GLU B C 1
ATOM 2160 O O . GLU B 1 9 ? -22.113 -13.431 -28.444 1.00 21.42 6 GLU B O 1
ATOM 2166 N N . MET B 1 10 ? -22.170 -15.337 -29.636 1.00 20.68 7 MET B N 1
ATOM 2167 C CA . MET B 1 10 ? -21.093 -15.923 -28.836 1.00 20.89 7 MET B CA 1
ATOM 2168 C C . MET B 1 10 ? -19.769 -15.241 -29.176 1.00 20.99 7 MET B C 1
ATOM 2169 O O . MET B 1 10 ? -19.405 -15.146 -30.361 1.00 24.36 7 MET B O 1
ATOM 2174 N N . LEU B 1 11 ? -19.061 -14.756 -28.151 1.00 19.77 8 LEU B N 1
ATOM 2175 C CA . LEU B 1 11 ? -17.760 -14.107 -28.347 1.00 20.83 8 LEU B CA 1
ATOM 2176 C C . LEU B 1 11 ? -16.617 -15.098 -28.321 1.00 19.74 8 LEU B C 1
ATOM 2177 O O . LEU B 1 11 ? -15.619 -14.914 -29.013 1.00 22.67 8 LEU B O 1
ATOM 2182 N N . TYR B 1 12 ? -16.751 -16.139 -27.499 1.00 19.10 9 TYR B N 1
ATOM 2183 C CA . TYR B 1 12 ? -15.625 -17.045 -27.230 1.00 17.38 9 TYR B CA 1
ATOM 2184 C C . TYR B 1 12 ? -16.151 -18.325 -26.622 1.00 16.65 9 TYR B C 1
ATOM 2185 O O . TYR B 1 12 ? -17.028 -18.291 -25.761 1.00 18.37 9 TYR B O 1
ATOM 2194 N N . GLU B 1 13 ? -15.625 -19.450 -27.080 1.00 17.97 10 GLU B N 1
ATOM 2195 C CA . GLU B 1 13 ? -15.853 -20.717 -26.390 1.00 18.38 10 GLU B CA 1
ATOM 2196 C C . GLU B 1 13 ? -14.528 -21.274 -25.903 1.00 16.94 10 GLU B C 1
ATOM 2197 O O . GLU B 1 13 ? -13.613 -21.499 -26.702 1.00 19.46 10 GLU B O 1
ATOM 2203 N N . GLY B 1 14 ? -14.430 -21.487 -24.594 1.00 15.72 11 GLY B N 1
ATOM 2204 C CA . GLY B 1 14 ? -13.240 -22.046 -23.985 1.00 16.87 11 GLY B CA 1
ATOM 2205 C C . GLY B 1 14 ? -13.446 -23.513 -23.642 1.00 16.68 11 GLY B C 1
ATOM 2206 O O . GLY B 1 14 ? -14.406 -24.174 -24.108 1.00 17.82 11 GLY B O 1
ATOM 2207 N N . LYS B 1 15 ? -12.561 -24.026 -22.796 1.00 16.39 12 LYS B N 1
ATOM 2208 C CA . LYS B 1 15 ? -12.629 -25.421 -22.381 1.00 17.89 12 LYS B CA 1
ATOM 2209 C C . LYS B 1 15 ? -13.883 -25.744 -21.588 1.00 14.93 12 LYS B C 1
ATOM 2210 O O . LYS B 1 15 ? -14.450 -26.843 -21.718 1.00 18.49 12 LYS B O 1
ATOM 2216 N N . ALA B 1 16 ? -14.334 -24.811 -20.755 1.00 14.73 13 ALA B N 1
ATOM 2217 C CA . ALA B 1 16 ? -15.429 -25.099 -19.843 1.00 13.84 13 ALA B CA 1
ATOM 2218 C C . ALA B 1 16 ? -16.628 -24.144 -19.952 1.00 13.17 13 ALA B C 1
ATOM 2219 O O . ALA B 1 16 ? -17.713 -24.483 -19.513 1.00 13.69 13 ALA B O 1
ATOM 2221 N N . LYS B 1 17 ? -16.414 -22.946 -20.493 1.00 13.01 14 LYS B N 1
ATOM 2222 C CA . LYS B 1 17 ? -17.490 -21.957 -20.565 1.00 12.08 14 LYS B CA 1
ATOM 2223 C C . LYS B 1 17 ? -17.583 -21.317 -21.930 1.00 13.72 14 LYS B C 1
ATOM 2224 O O . LYS B 1 17 ? -16.631 -21.350 -22.715 1.00 15.00 14 LYS B O 1
ATOM 2230 N N . LYS B 1 18 ? -18.754 -20.756 -22.225 1.00 13.30 15 LYS B N 1
ATOM 2231 C CA . LYS B 1 18 ? -18.908 -19.858 -23.373 1.00 14.88 15 LYS B CA 1
ATOM 2232 C C . LYS B 1 18 ? -19.143 -18.452 -22.856 1.00 14.99 15 LYS B C 1
ATOM 2233 O O . LYS B 1 18 ? -19.768 -18.262 -21.811 1.00 15.66 15 LYS B O 1
ATOM 2239 N N . ILE B 1 19 ? -18.592 -17.473 -23.561 1.00 15.03 16 ILE B N 1
ATOM 2240 C CA . ILE B 1 19 ? -18.837 -16.079 -23.259 1.00 15.47 16 ILE B CA 1
ATOM 2241 C C . ILE B 1 19 ? -19.706 -15.496 -24.361 1.00 14.94 16 ILE B C 1
ATOM 2242 O O . ILE B 1 19 ? -19.323 -15.561 -25.541 1.00 16.34 16 ILE B O 1
ATOM 2247 N N . TYR B 1 20 ? -20.857 -14.941 -23.982 1.00 16.13 17 TYR B N 1
ATOM 2248 C CA . TYR B 1 20 ? -21.745 -14.300 -24.956 1.00 16.40 17 TYR B CA 1
ATOM 2249 C C . TYR B 1 20 ? -21.781 -12.793 -24.794 1.00 16.43 17 TYR B C 1
ATOM 2250 O O . TYR B 1 20 ? -21.791 -12.283 -23.659 1.00 16.20 17 TYR B O 1
ATOM 2259 N N . ALA B 1 21 ? -21.830 -12.080 -25.919 1.00 16.56 18 ALA B N 1
ATOM 2260 C CA . ALA B 1 21 ? -22.131 -10.644 -25.893 1.00 16.85 18 ALA B CA 1
ATOM 2261 C C . ALA B 1 21 ? -23.564 -10.449 -25.400 1.00 17.39 18 ALA B C 1
ATOM 2262 O O . ALA B 1 21 ? -24.386 -11.388 -25.441 1.00 18.56 18 ALA B O 1
ATOM 2264 N N . THR B 1 22 ? -23.884 -9.223 -24.983 1.00 18.94 19 THR B N 1
ATOM 2265 C CA . THR B 1 22 ? -25.269 -8.871 -24.663 1.00 18.52 19 THR B CA 1
ATOM 2266 C C . THR B 1 22 ? -25.592 -7.515 -25.306 1.00 19.79 19 THR B C 1
ATOM 2267 O O . THR B 1 22 ? -24.745 -6.909 -25.983 1.00 21.55 19 THR B O 1
ATOM 2271 N N . ASP B 1 23 ? -26.828 -7.058 -25.131 1.00 20.26 20 ASP B N 1
ATOM 2272 C CA . ASP B 1 23 ? -27.227 -5.731 -25.612 1.00 22.85 20 ASP B CA 1
ATOM 2273 C C . ASP B 1 23 ? -26.615 -4.583 -24.808 1.00 25.18 20 ASP B C 1
ATOM 2274 O O . ASP B 1 23 ? -26.785 -3.409 -25.175 1.00 30.53 20 ASP B O 1
ATOM 2279 N N . LYS B 1 24 ? -25.946 -4.891 -23.701 1.00 24.55 21 LYS B N 1
ATOM 2280 C CA . LYS B 1 24 ? -25.119 -3.886 -23.024 1.00 27.38 21 LYS B CA 1
ATOM 2281 C C . LYS B 1 24 ? -23.661 -4.071 -23.410 1.00 29.21 21 LYS B C 1
ATOM 2282 O O . LYS B 1 24 ? -23.121 -5.129 -23.188 1.00 28.27 21 LYS B O 1
ATOM 2288 N N . GLU B 1 25 ? -23.006 -3.041 -23.956 1.00 30.33 22 GLU B N 1
ATOM 2289 C CA . GLU B 1 25 ? -21.677 -3.244 -24.544 1.00 33.07 22 GLU B CA 1
ATOM 2290 C C . GLU B 1 25 ? -20.627 -3.696 -23.535 1.00 29.66 22 GLU B C 1
ATOM 2291 O O . GLU B 1 25 ? -19.616 -4.329 -23.908 1.00 31.52 22 GLU B O 1
ATOM 2297 N N . ASP B 1 26 ? -20.849 -3.393 -22.260 1.00 22.38 23 ASP B N 1
ATOM 2298 C CA . ASP B 1 26 ? -19.838 -3.732 -21.253 1.00 22.13 23 ASP B CA 1
ATOM 2299 C C . ASP B 1 26 ? -20.201 -4.915 -20.375 1.00 17.45 23 ASP B C 1
ATOM 2300 O O . ASP B 1 26 ? -19.618 -5.073 -19.309 1.00 17.59 23 ASP B O 1
ATOM 2305 N N . MET B 1 27 ? -21.164 -5.717 -20.819 1.00 16.52 24 MET B N 1
ATOM 2306 C CA . MET B 1 27 ? -21.599 -6.883 -20.050 1.00 15.66 24 MET B CA 1
ATOM 2307 C C . MET B 1 27 ? -21.567 -8.114 -20.923 1.00 15.35 24 MET B C 1
ATOM 2308 O O . MET B 1 27 ? -21.897 -8.050 -22.116 1.00 18.33 24 MET B O 1
ATOM 2313 N N . VAL B 1 28 ? -21.226 -9.253 -20.314 1.00 14.57 25 VAL B N 1
ATOM 2314 C CA . VAL B 1 28 ? -21.251 -10.532 -20.990 1.00 13.81 25 VAL B CA 1
ATOM 2315 C C . VAL B 1 28 ? -22.047 -11.541 -20.172 1.00 13.85 25 VAL B C 1
ATOM 2316 O O . VAL B 1 28 ? -22.289 -11.361 -18.976 1.00 13.84 25 VAL B O 1
ATOM 2320 N N . ILE B 1 29 ? -22.482 -12.596 -20.837 1.00 13.66 26 ILE B N 1
ATOM 2321 C CA . ILE B 1 29 ? -23.052 -13.728 -20.125 1.00 13.42 26 ILE B CA 1
ATOM 2322 C C . ILE B 1 29 ? -22.046 -14.878 -20.161 1.00 13.26 26 ILE B C 1
ATOM 2323 O O . ILE B 1 29 ? -21.510 -15.220 -21.223 1.00 14.24 26 ILE B O 1
ATOM 2328 N N . VAL B 1 30 ? -21.745 -15.422 -18.992 1.00 12.70 27 VAL B N 1
ATOM 2329 C CA . VAL B 1 30 ? -20.823 -16.553 -18.875 1.00 11.24 27 VAL B CA 1
ATOM 2330 C C . VAL B 1 30 ? -21.704 -17.802 -18.729 1.00 12.12 27 VAL B C 1
ATOM 2331 O O . VAL B 1 30 ? -22.528 -17.879 -17.836 1.00 12.61 27 VAL B O 1
ATOM 2335 N N . HIS B 1 31 ? -21.569 -18.728 -19.671 1.00 13.00 28 HIS B N 1
ATOM 2336 C CA . HIS B 1 31 ? -22.376 -19.962 -19.742 1.00 11.75 28 HIS B CA 1
ATOM 2337 C C . HIS B 1 31 ? -21.512 -21.171 -19.404 1.00 11.16 28 HIS B C 1
ATOM 2338 O O . HIS B 1 31 ? -20.500 -21.406 -20.058 1.00 12.98 28 HIS B O 1
ATOM 2345 N N . TYR B 1 32 ? -21.891 -21.913 -18.358 1.00 11.23 29 TYR B N 1
ATOM 2346 C CA . TYR B 1 32 ? -21.110 -23.067 -17.879 1.00 11.62 29 TYR B CA 1
ATOM 2347 C C . TYR B 1 32 ? -21.532 -24.368 -18.553 1.00 11.28 29 TYR B C 1
ATOM 2348 O O . TYR B 1 32 ? -22.682 -24.786 -18.417 1.00 13.51 29 TYR B O 1
ATOM 2357 N N . LYS B 1 33 ? -20.590 -25.002 -19.251 1.00 12.75 30 LYS B N 1
ATOM 2358 C CA . LYS B 1 33 ? -20.790 -26.284 -19.929 1.00 12.37 30 LYS B CA 1
ATOM 2359 C C . LYS B 1 33 ? -20.517 -27.449 -18.992 1.00 11.99 30 LYS B C 1
ATOM 2360 O O . LYS B 1 33 ? -19.994 -27.283 -17.874 1.00 13.61 30 LYS B O 1
ATOM 2366 N N . ASP B 1 34 ? -20.841 -28.655 -19.458 1.00 13.63 31 ASP B N 1
ATOM 2367 C CA . ASP B 1 34 ? -20.511 -29.859 -18.685 1.00 13.72 31 ASP B CA 1
ATOM 2368 C C . ASP B 1 34 ? -19.169 -30.465 -19.081 1.00 14.28 31 ASP B C 1
ATOM 2369 O O . ASP B 1 34 ? -18.781 -31.512 -18.563 1.00 17.42 31 ASP B O 1
ATOM 2374 N N . ASP B 1 35 ? -18.472 -29.824 -20.006 1.00 15.58 32 ASP B N 1
ATOM 2375 C CA . ASP B 1 35 ? -17.164 -30.279 -20.450 1.00 15.03 32 ASP B CA 1
ATOM 2376 C C . ASP B 1 35 ? -16.168 -30.284 -19.294 1.00 14.40 32 ASP B C 1
ATOM 2377 O O . ASP B 1 35 ? -16.033 -29.276 -18.573 1.00 15.40 32 ASP B O 1
ATOM 2382 N N . ALA B 1 36 ? -15.438 -31.391 -19.163 1.00 14.60 33 ALA B N 1
ATOM 2383 C CA . ALA B 1 36 ? -14.270 -31.478 -18.294 1.00 14.48 33 ALA B CA 1
ATOM 2384 C C . ALA B 1 36 ? -13.058 -31.787 -19.163 1.00 14.39 33 ALA B C 1
ATOM 2385 O O . ALA B 1 36 ? -13.135 -32.621 -20.078 1.00 15.56 33 ALA B O 1
ATOM 2387 N N A THR B 1 37 ? -11.938 -31.154 -18.850 0.79 13.50 34 THR B N 1
ATOM 2388 N N B THR B 1 37 ? -11.947 -31.106 -18.895 0.21 14.72 34 THR B N 1
ATOM 2389 C CA A THR B 1 37 ? -10.725 -31.281 -19.637 0.79 14.21 34 THR B CA 1
ATOM 2390 C CA B THR B 1 37 ? -10.718 -31.280 -19.667 0.21 14.80 34 THR B CA 1
ATOM 2391 C C A THR B 1 37 ? -9.545 -31.291 -18.681 0.79 14.03 34 THR B C 1
ATOM 2392 C C B THR B 1 37 ? -9.516 -31.226 -18.737 0.21 14.47 34 THR B C 1
ATOM 2393 O O A THR B 1 37 ? -9.572 -30.637 -17.641 0.79 15.78 34 THR B O 1
ATOM 2394 O O B THR B 1 37 ? -9.505 -30.470 -17.768 0.21 14.97 34 THR B O 1
ATOM 2401 N N . ALA B 1 38 ? -8.502 -32.033 -19.026 1.00 13.54 35 ALA B N 1
ATOM 2402 C CA . ALA B 1 38 ? -7.256 -31.959 -18.276 1.00 14.14 35 ALA B CA 1
ATOM 2403 C C . ALA B 1 38 ? -6.097 -32.411 -19.157 1.00 13.68 35 ALA B C 1
ATOM 2404 O O . ALA B 1 38 ? -6.311 -32.928 -20.264 1.00 14.86 35 ALA B O 1
ATOM 2406 N N . PHE B 1 39 ? -4.879 -32.221 -18.649 1.00 15.81 36 PHE B N 1
ATOM 2407 C CA . PHE B 1 39 ? -3.656 -32.728 -19.276 1.00 16.32 36 PHE B CA 1
ATOM 2408 C C . PHE B 1 39 ? -3.477 -32.220 -20.690 1.00 18.82 36 PHE B C 1
ATOM 2409 O O . PHE B 1 39 ? -3.322 -32.993 -21.634 1.00 19.98 36 PHE B O 1
ATOM 2417 N N . ASN B 1 40 ? -3.480 -30.886 -20.819 1.00 20.64 37 ASN B N 1
ATOM 2418 C CA . ASN B 1 40 ? -3.199 -30.238 -22.090 1.00 23.69 37 ASN B CA 1
ATOM 2419 C C . ASN B 1 40 ? -4.111 -30.764 -23.190 1.00 23.84 37 ASN B C 1
ATOM 2420 O O . ASN B 1 40 ? -3.686 -30.976 -24.333 1.00 26.96 37 ASN B O 1
ATOM 2425 N N . GLY B 1 41 ? -5.369 -30.978 -22.827 1.00 23.04 38 GLY B N 1
ATOM 2426 C CA . GLY B 1 41 ? -6.370 -31.413 -23.775 1.00 24.56 38 GLY B CA 1
ATOM 2427 C C . GLY B 1 41 ? -6.429 -32.905 -24.029 1.00 24.24 38 GLY B C 1
ATOM 2428 O O . GLY B 1 41 ? -7.201 -33.355 -24.855 1.00 28.05 38 GLY B O 1
ATOM 2429 N N . GLU B 1 42 ? -5.606 -33.686 -23.344 1.00 20.10 39 GLU B N 1
ATOM 2430 C CA . GLU B 1 42 ? -5.559 -35.110 -23.647 1.00 18.29 39 GLU B CA 1
ATOM 2431 C C . GLU B 1 42 ? -6.693 -35.887 -22.978 1.00 15.86 39 GLU B C 1
ATOM 2432 O O . GLU B 1 42 ? -7.037 -37.006 -23.397 1.00 17.06 39 GLU B O 1
ATOM 2438 N N . LYS B 1 43 ? -7.245 -35.331 -21.907 1.00 15.22 40 LYS B N 1
ATOM 2439 C CA . LYS B 1 43 ? -8.277 -36.015 -21.142 1.00 14.09 40 LYS B CA 1
ATOM 2440 C C . LYS B 1 43 ? -9.565 -35.203 -21.149 1.00 15.10 40 LYS B C 1
ATOM 2441 O O . LYS B 1 43 ? -9.536 -34.012 -20.869 1.00 15.66 40 LYS B O 1
ATOM 2447 N N . LYS B 1 44 ? -10.686 -35.840 -21.473 1.00 14.55 41 LYS B N 1
ATOM 2448 C CA . LYS B 1 44 ? -11.969 -35.148 -21.572 1.00 15.34 41 LYS B CA 1
ATOM 2449 C C . LYS B 1 44 ? -13.080 -36.029 -21.062 1.00 14.50 41 LYS B C 1
ATOM 2450 O O . LYS B 1 44 ? -13.005 -37.263 -21.151 1.00 16.87 41 LYS B O 1
ATOM 2456 N N . ALA B 1 45 ? -14.149 -35.404 -20.590 1.00 15.49 42 ALA B N 1
ATOM 2457 C CA . ALA B 1 45 ? -15.390 -36.107 -20.288 1.00 16.93 42 ALA B CA 1
ATOM 2458 C C . ALA B 1 45 ? -16.506 -35.087 -20.270 1.00 16.09 42 ALA B C 1
ATOM 2459 O O . ALA B 1 45 ? -16.250 -33.892 -20.133 1.00 17.73 42 ALA B O 1
ATOM 2461 N N . GLN B 1 46 ? -17.726 -35.571 -20.423 1.00 17.52 43 GLN B N 1
ATOM 2462 C CA . GLN B 1 46 ? -18.917 -34.797 -20.139 1.00 19.12 43 GLN B CA 1
ATOM 2463 C C . GLN B 1 46 ? -19.391 -35.238 -18.785 1.00 20.77 43 GLN B C 1
ATOM 2464 O O . GLN B 1 46 ? -19.736 -36.407 -18.590 1.00 24.99 43 GLN B O 1
ATOM 2470 N N . ILE B 1 47 ? -19.402 -34.311 -17.843 1.00 18.10 44 ILE B N 1
ATOM 2471 C CA . ILE B 1 47 ? -19.824 -34.641 -16.502 1.00 17.65 44 ILE B CA 1
ATOM 2472 C C . ILE B 1 47 ? -21.193 -34.005 -16.275 1.00 16.08 44 ILE B C 1
ATOM 2473 O O . ILE B 1 47 ? -21.302 -32.789 -16.123 1.00 16.23 44 ILE B O 1
ATOM 2478 N N . GLU B 1 48 ? -22.260 -34.795 -16.314 1.00 18.86 45 GLU B N 1
ATOM 2479 C CA . GLU B 1 48 ? -23.599 -34.240 -16.285 1.00 20.70 45 GLU B CA 1
ATOM 2480 C C . GLU B 1 48 ? -23.814 -33.364 -15.061 1.00 18.90 45 GLU B C 1
ATOM 2481 O O . GLU B 1 48 ? -23.546 -33.769 -13.932 1.00 20.53 45 GLU B O 1
ATOM 2487 N N A SER B 1 49 ? -24.305 -32.148 -15.312 0.44 17.50 46 SER B N 1
ATOM 2488 N N B SER B 1 49 ? -24.334 -32.161 -15.320 0.56 17.11 46 SER B N 1
ATOM 2489 C CA A SER B 1 49 ? -24.611 -31.140 -14.288 0.44 17.32 46 SER B CA 1
ATOM 2490 C CA B SER B 1 49 ? -24.630 -31.123 -14.324 0.56 17.02 46 SER B CA 1
ATOM 2491 C C A SER B 1 49 ? -23.405 -30.448 -13.670 0.44 15.78 46 SER B C 1
ATOM 2492 C C B SER B 1 49 ? -23.422 -30.382 -13.758 0.56 14.12 46 SER B C 1
ATOM 2493 O O A SER B 1 49 ? -23.571 -29.632 -12.760 0.44 18.82 46 SER B O 1
ATOM 2494 O O B SER B 1 49 ? -23.609 -29.457 -12.975 0.56 13.86 46 SER B O 1
ATOM 2499 N N . LYS B 1 50 ? -22.206 -30.750 -14.151 1.00 14.32 47 LYS B N 1
ATOM 2500 C CA . LYS B 1 50 ? -21.032 -30.046 -13.643 1.00 15.37 47 LYS B CA 1
ATOM 2501 C C . LYS B 1 50 ? -21.145 -28.531 -13.841 1.00 14.50 47 LYS B C 1
ATOM 2502 O O . LYS B 1 50 ? -20.790 -27.765 -12.952 1.00 13.79 47 LYS B O 1
ATOM 2508 N N . GLY B 1 51 ? -21.636 -28.107 -15.001 1.00 14.68 48 GLY B N 1
ATOM 2509 C CA . GLY B 1 51 ? -21.749 -26.685 -15.280 1.00 13.32 48 GLY B CA 1
ATOM 2510 C C . GLY B 1 51 ? -22.742 -26.008 -14.357 1.00 12.12 48 GLY B C 1
ATOM 2511 O O . GLY B 1 51 ? -22.521 -24.853 -13.965 1.00 12.67 48 GLY B O 1
ATOM 2512 N N . VAL B 1 52 ? -23.857 -26.656 -14.055 1.00 12.99 49 VAL B N 1
ATOM 2513 C CA . VAL B 1 52 ? -24.828 -26.102 -13.117 1.00 11.61 49 VAL B CA 1
ATOM 2514 C C . VAL B 1 52 ? -24.180 -25.922 -11.749 1.00 11.66 49 VAL B C 1
ATOM 2515 O O . VAL B 1 52 ? -24.292 -24.875 -11.122 1.00 14.10 49 VAL B O 1
ATOM 2519 N N A LEU B 1 53 ? -23.473 -26.942 -11.272 0.58 13.63 50 LEU B N 1
ATOM 2520 N N B LEU B 1 53 ? -23.483 -26.951 -11.274 0.42 13.20 50 LEU B N 1
ATOM 2521 C CA A LEU B 1 53 ? -22.859 -26.847 -9.957 0.58 13.54 50 LEU B CA 1
ATOM 2522 C CA B LEU B 1 53 ? -22.846 -26.871 -9.966 0.42 13.06 50 LEU B CA 1
ATOM 2523 C C A LEU B 1 53 ? -21.784 -25.760 -9.922 0.58 11.13 50 LEU B C 1
ATOM 2524 C C B LEU B 1 53 ? -21.803 -25.759 -9.933 0.42 11.84 50 LEU B C 1
ATOM 2525 O O A LEU B 1 53 ? -21.661 -24.990 -8.954 0.58 12.84 50 LEU B O 1
ATOM 2526 O O B LEU B 1 53 ? -21.720 -24.980 -8.976 0.42 13.16 50 LEU B O 1
ATOM 2535 N N . ASN B 1 54 ? -21.006 -25.676 -10.987 1.00 12.29 51 ASN B N 1
ATOM 2536 C CA . ASN B 1 54 ? -19.937 -24.663 -11.028 1.00 13.03 51 ASN B CA 1
ATOM 2537 C C . ASN B 1 54 ? -20.501 -23.248 -11.127 1.00 12.89 51 ASN B C 1
ATOM 2538 O O . ASN B 1 54 ? -19.982 -22.315 -10.487 1.00 12.60 51 ASN B O 1
ATOM 2543 N N . ASN B 1 55 ? -21.578 -23.084 -11.899 1.00 12.30 52 ASN B N 1
ATOM 2544 C CA . ASN B 1 55 ? -22.223 -21.766 -11.953 1.00 11.90 52 ASN B CA 1
ATOM 2545 C C . ASN B 1 55 ? -22.769 -21.395 -10.582 1.00 11.32 52 ASN B C 1
ATOM 2546 O O . ASN B 1 55 ? -22.636 -20.241 -10.134 1.00 12.74 52 ASN B O 1
ATOM 2551 N N A GLU B 1 56 ? -23.415 -22.355 -9.926 0.69 11.75 53 GLU B N 1
ATOM 2552 N N B GLU B 1 56 ? -23.419 -22.339 -9.917 0.31 12.29 53 GLU B N 1
ATOM 2553 C CA A GLU B 1 56 ? -24.001 -22.102 -8.617 0.69 12.86 53 GLU B CA 1
ATOM 2554 C CA B GLU B 1 56 ? -23.996 -22.035 -8.617 0.31 13.55 53 GLU B CA 1
ATOM 2555 C C A GLU B 1 56 ? -22.945 -21.794 -7.561 0.69 11.65 53 GLU B C 1
ATOM 2556 C C B GLU B 1 56 ? -22.914 -21.757 -7.565 0.31 11.48 53 GLU B C 1
ATOM 2557 O O A GLU B 1 56 ? -23.103 -20.863 -6.770 0.69 14.76 53 GLU B O 1
ATOM 2558 O O B GLU B 1 56 ? -23.009 -20.802 -6.799 0.31 11.61 53 GLU B O 1
ATOM 2569 N N . ILE B 1 57 ? -21.858 -22.558 -7.547 1.00 11.94 54 ILE B N 1
ATOM 2570 C CA . ILE B 1 57 ? -20.793 -22.343 -6.565 1.00 11.12 54 ILE B CA 1
ATOM 2571 C C . ILE B 1 57 ? -20.065 -21.023 -6.816 1.00 11.35 54 ILE B C 1
ATOM 2572 O O . ILE B 1 57 ? -19.844 -20.248 -5.891 1.00 12.18 54 ILE B O 1
ATOM 2577 N N A THR B 1 58 ? -19.735 -20.761 -8.073 0.67 11.33 55 THR B N 1
ATOM 2578 N N B THR B 1 58 ? -19.736 -20.737 -8.063 0.33 11.38 55 THR B N 1
ATOM 2579 C CA A THR B 1 58 ? -19.100 -19.488 -8.438 0.67 11.56 55 THR B CA 1
ATOM 2580 C CA B THR B 1 58 ? -19.046 -19.478 -8.319 0.33 11.60 55 THR B CA 1
ATOM 2581 C C A THR B 1 58 ? -19.971 -18.319 -8.015 0.67 11.26 55 THR B C 1
ATOM 2582 C C B THR B 1 58 ? -19.955 -18.269 -8.086 0.33 11.66 55 THR B C 1
ATOM 2583 O O A THR B 1 58 ? -19.492 -17.354 -7.400 0.67 11.82 55 THR B O 1
ATOM 2584 O O B THR B 1 58 ? -19.474 -17.215 -7.668 0.33 12.75 55 THR B O 1
ATOM 2591 N N . SER B 1 59 ? -21.263 -18.409 -8.324 1.00 11.81 56 SER B N 1
ATOM 2592 C CA . SER B 1 59 ? -22.178 -17.305 -8.011 1.00 12.34 56 SER B CA 1
ATOM 2593 C C . SER B 1 59 ? -22.228 -17.067 -6.508 1.00 11.71 56 SER B C 1
ATOM 2594 O O . SER B 1 59 ? -22.193 -15.919 -6.068 1.00 14.66 56 SER B O 1
ATOM 2597 N N . LEU B 1 60 ? -22.313 -18.147 -5.727 1.00 12.30 57 LEU B N 1
ATOM 2598 C CA . LEU B 1 60 ? -22.381 -18.014 -4.281 1.00 12.80 57 LEU B CA 1
ATOM 2599 C C . LEU B 1 60 ? -21.097 -17.353 -3.759 1.00 12.28 57 LEU B C 1
ATOM 2600 O O . LEU B 1 60 ? -21.146 -16.408 -2.950 1.00 14.91 57 LEU B O 1
ATOM 2605 N N . ILE B 1 61 ? -19.933 -17.823 -4.238 1.00 13.32 58 ILE B N 1
ATOM 2606 C CA . ILE B 1 61 ? -18.653 -17.307 -3.781 1.00 12.68 58 ILE B CA 1
ATOM 2607 C C . ILE B 1 61 ? -18.465 -15.836 -4.208 1.00 11.95 58 ILE B C 1
ATOM 2608 O O . ILE B 1 61 ? -18.044 -15.018 -3.393 1.00 13.40 58 ILE B O 1
ATOM 2613 N N . PHE B 1 62 ? -18.803 -15.495 -5.458 1.00 11.57 59 PHE B N 1
ATOM 2614 C CA . PHE B 1 62 ? -18.639 -14.101 -5.888 1.00 11.93 59 PHE B CA 1
ATOM 2615 C C . PHE B 1 62 ? -19.616 -13.156 -5.176 1.00 12.68 59 PHE B C 1
ATOM 2616 O O . PHE B 1 62 ? -19.250 -12.020 -4.888 1.00 13.37 59 PHE B O 1
ATOM 2624 N N . GLU B 1 63 ? -20.823 -13.614 -4.852 1.00 13.63 60 GLU B N 1
ATOM 2625 C CA . GLU B 1 63 ? -21.720 -12.772 -4.089 1.00 16.00 60 GLU B CA 1
ATOM 2626 C C . GLU B 1 63 ? -21.098 -12.482 -2.720 1.00 15.44 60 GLU B C 1
ATOM 2627 O O . GLU B 1 63 ? -21.163 -11.352 -2.226 1.00 18.80 60 GLU B O 1
ATOM 2633 N N . MET B 1 64 ? -20.517 -13.501 -2.102 1.00 16.35 61 MET B N 1
ATOM 2634 C CA . MET B 1 64 ? -19.835 -13.349 -0.823 1.00 15.97 61 MET B CA 1
ATOM 2635 C C . MET B 1 64 ? -18.659 -12.387 -0.949 1.00 15.93 61 MET B C 1
ATOM 2636 O O . MET B 1 64 ? -18.531 -11.464 -0.140 1.00 18.69 61 MET B O 1
ATOM 2641 N N . LEU B 1 65 ? -17.825 -12.552 -1.973 1.00 13.61 62 LEU B N 1
ATOM 2642 C CA . LEU B 1 65 ? -16.688 -11.644 -2.155 1.00 13.83 62 LEU B CA 1
ATOM 2643 C C . LEU B 1 65 ? -17.148 -10.209 -2.415 1.00 13.72 62 LEU B C 1
ATOM 2644 O O . LEU B 1 65 ? -16.564 -9.263 -1.864 1.00 15.55 62 LEU B O 1
ATOM 2649 N N . ASN B 1 66 ? -18.203 -10.037 -3.213 1.00 14.20 63 ASN B N 1
ATOM 2650 C CA . ASN B 1 66 ? -18.747 -8.687 -3.445 1.00 14.64 63 ASN B CA 1
ATOM 2651 C C . ASN B 1 66 ? -19.154 -8.046 -2.119 1.00 16.11 63 ASN B C 1
ATOM 2652 O O . ASN B 1 66 ? -18.891 -6.858 -1.874 1.00 17.79 63 ASN B O 1
ATOM 2657 N N A LYS B 1 67 ? -19.797 -8.833 -1.260 0.50 17.10 64 LYS B N 1
ATOM 2658 N N B LYS B 1 67 ? -19.812 -8.815 -1.262 0.50 17.00 64 LYS B N 1
ATOM 2659 C CA A LYS B 1 67 ? -20.281 -8.339 0.033 0.50 18.80 64 LYS B CA 1
ATOM 2660 C CA B LYS B 1 67 ? -20.269 -8.268 0.014 0.50 18.85 64 LYS B CA 1
ATOM 2661 C C A LYS B 1 67 ? -19.126 -7.956 0.972 0.50 18.79 64 LYS B C 1
ATOM 2662 C C B LYS B 1 67 ? -19.091 -7.885 0.922 0.50 19.08 64 LYS B C 1
ATOM 2663 O O A LYS B 1 67 ? -19.281 -7.098 1.861 0.50 19.65 64 LYS B O 1
ATOM 2664 O O B LYS B 1 67 ? -19.195 -6.956 1.741 0.50 21.55 64 LYS B O 1
ATOM 2675 N N . GLU B 1 68 ? -17.975 -8.597 0.772 1.00 19.69 65 GLU B N 1
ATOM 2676 C CA . GLU B 1 68 ? -16.762 -8.319 1.549 1.00 20.28 65 GLU B CA 1
ATOM 2677 C C . GLU B 1 68 ? -15.962 -7.153 0.948 1.00 21.32 65 GLU B C 1
ATOM 2678 O O . GLU B 1 68 ? -14.896 -6.788 1.446 1.00 24.59 65 GLU B O 1
ATOM 2684 N N . GLY B 1 69 ? -16.450 -6.589 -0.148 1.00 19.18 66 GLY B N 1
ATOM 2685 C CA . GLY B 1 69 ? -15.808 -5.401 -0.691 1.00 18.60 66 GLY B CA 1
ATOM 2686 C C . GLY B 1 69 ? -14.766 -5.686 -1.764 1.00 17.24 66 GLY B C 1
ATOM 2687 O O . GLY B 1 69 ? -14.034 -4.769 -2.181 1.00 19.85 66 GLY B O 1
ATOM 2688 N N . ILE B 1 70 ? -14.647 -6.939 -2.212 1.00 16.37 67 ILE B N 1
ATOM 2689 C CA . ILE B 1 70 ? -13.786 -7.222 -3.360 1.00 14.40 67 ILE B CA 1
ATOM 2690 C C . ILE B 1 70 ? -14.451 -6.744 -4.638 1.00 13.83 67 ILE B C 1
ATOM 2691 O O . ILE B 1 70 ? -15.648 -6.988 -4.857 1.00 15.43 67 ILE B O 1
ATOM 2696 N N . LYS B 1 71 ? -13.699 -6.064 -5.492 1.00 13.81 68 LYS B N 1
ATOM 2697 C CA . LYS B 1 71 ? -14.248 -5.651 -6.781 1.00 13.70 68 LYS B CA 1
ATOM 2698 C C . LYS B 1 71 ? -14.205 -6.829 -7.737 1.00 12.31 68 LYS B C 1
ATOM 2699 O O . LYS B 1 71 ? -13.128 -7.329 -8.048 1.00 12.51 68 LYS B O 1
ATOM 2705 N N . THR B 1 72 ? -15.379 -7.237 -8.207 1.00 12.62 69 THR B N 1
ATOM 2706 C CA . THR B 1 72 ? -15.470 -8.409 -9.073 1.00 11.82 69 THR B CA 1
ATOM 2707 C C . THR B 1 72 ? -16.319 -8.162 -10.295 1.00 11.84 69 THR B C 1
ATOM 2708 O O . THR B 1 72 ? -17.095 -7.171 -10.352 1.00 13.24 69 THR B O 1
ATOM 2712 N N . HIS B 1 73 ? -16.200 -9.058 -11.275 1.00 10.92 70 HIS B N 1
ATOM 2713 C CA . HIS B 1 73 ? -17.040 -8.953 -12.467 1.00 11.60 70 HIS B CA 1
ATOM 2714 C C . HIS B 1 73 ? -18.491 -9.410 -12.259 1.00 11.52 70 HIS B C 1
ATOM 2715 O O . HIS B 1 73 ? -19.312 -9.255 -13.147 1.00 12.65 70 HIS B O 1
ATOM 2722 N N . PHE B 1 74 ? -18.799 -9.998 -11.100 1.00 11.46 71 PHE B N 1
ATOM 2723 C CA . PHE B 1 74 ? -20.051 -10.743 -10.989 1.00 12.21 71 PHE B CA 1
ATOM 2724 C C . PHE B 1 74 ? -21.211 -9.802 -10.692 1.00 11.36 71 PHE B C 1
ATOM 2725 O O . PHE B 1 74 ? -21.168 -9.026 -9.730 1.00 13.64 71 PHE B O 1
ATOM 2733 N N . VAL B 1 75 ? -22.256 -9.892 -11.509 1.00 13.04 72 VAL B N 1
ATOM 2734 C CA . VAL B 1 75 ? -23.478 -9.087 -11.304 1.00 15.19 72 VAL B CA 1
ATOM 2735 C C . VAL B 1 75 ? -24.621 -9.945 -10.767 1.00 14.59 72 VAL B C 1
ATOM 2736 O O . VAL B 1 75 ? -25.156 -9.666 -9.703 1.00 17.91 72 VAL B O 1
ATOM 2740 N N A GLU B 1 76 ? -24.986 -11.002 -11.484 0.54 14.60 73 GLU B N 1
ATOM 2741 N N B GLU B 1 76 ? -24.974 -11.002 -11.502 0.46 13.98 73 GLU B N 1
ATOM 2742 C CA A GLU B 1 76 ? -26.072 -11.845 -11.004 0.54 15.09 73 GLU B CA 1
ATOM 2743 C CA B GLU B 1 76 ? -26.178 -11.769 -11.188 0.46 14.05 73 GLU B CA 1
ATOM 2744 C C A GLU B 1 76 ? -26.145 -13.157 -11.762 0.54 13.81 73 GLU B C 1
ATOM 2745 C C B GLU B 1 76 ? -26.121 -13.180 -11.794 0.46 14.52 73 GLU B C 1
ATOM 2746 O O A GLU B 1 76 ? -25.818 -13.243 -12.947 0.54 14.40 73 GLU B O 1
ATOM 2747 O O B GLU B 1 76 ? -25.645 -13.362 -12.918 0.46 16.45 73 GLU B O 1
ATOM 2758 N N . LYS B 1 77 ? -26.636 -14.170 -11.068 1.00 14.88 74 LYS B N 1
ATOM 2759 C CA . LYS B 1 77 ? -26.864 -15.462 -11.672 1.00 13.68 74 LYS B CA 1
ATOM 2760 C C . LYS B 1 77 ? -28.174 -15.384 -12.451 1.00 14.04 74 LYS B C 1
ATOM 2761 O O . LYS B 1 77 ? -29.188 -14.894 -11.920 1.00 17.54 74 LYS B O 1
ATOM 2767 N N . LEU B 1 78 ? -28.167 -15.815 -13.714 1.00 12.10 75 LEU B N 1
ATOM 2768 C CA . LEU B 1 78 ? -29.366 -15.688 -14.577 1.00 13.52 75 LEU B CA 1
ATOM 2769 C C . LEU B 1 78 ? -30.236 -16.943 -14.623 1.00 14.02 75 LEU B C 1
ATOM 2770 O O . LEU B 1 78 ? -31.461 -16.852 -14.668 1.00 17.40 75 LEU B O 1
ATOM 2775 N N . ASN B 1 79 ? -29.598 -18.108 -14.682 1.00 13.79 76 ASN B N 1
ATOM 2776 C CA . ASN B 1 79 ? -30.290 -19.390 -14.755 1.00 12.52 76 ASN B CA 1
ATOM 2777 C C . ASN B 1 79 ? -29.293 -20.456 -14.292 1.00 12.81 76 ASN B C 1
ATOM 2778 O O . ASN B 1 79 ? -28.244 -20.138 -13.764 1.00 13.54 76 ASN B O 1
ATOM 2783 N N . ASP B 1 80 ? -29.682 -21.724 -14.417 1.00 12.85 77 ASP B N 1
ATOM 2784 C CA . ASP B 1 80 ? -28.859 -22.788 -13.874 1.00 13.12 77 ASP B CA 1
ATOM 2785 C C . ASP B 1 80 ? -27.421 -22.763 -14.391 1.00 12.13 77 ASP B C 1
ATOM 2786 O O . ASP B 1 80 ? -26.501 -23.131 -13.649 1.00 13.29 77 ASP B O 1
ATOM 2791 N N . ARG B 1 81 ? -27.200 -22.346 -15.635 1.00 11.62 78 ARG B N 1
ATOM 2792 C CA . ARG B 1 81 ? -25.854 -22.375 -16.203 1.00 12.11 78 ARG B CA 1
ATOM 2793 C C . ARG B 1 81 ? -25.214 -21.023 -16.460 1.00 10.47 78 ARG B C 1
ATOM 2794 O O . ARG B 1 81 ? -24.009 -20.967 -16.685 1.00 12.13 78 ARG B O 1
ATOM 2802 N N . ASP B 1 82 ? -26.000 -19.948 -16.441 1.00 11.53 79 ASP B N 1
ATOM 2803 C CA . ASP B 1 82 ? -25.522 -18.635 -16.919 1.00 13.38 79 ASP B CA 1
ATOM 2804 C C . ASP B 1 82 ? -25.464 -17.609 -15.827 1.00 11.57 79 ASP B C 1
ATOM 2805 O O . ASP B 1 82 ? -26.299 -17.572 -14.921 1.00 12.51 79 ASP B O 1
ATOM 2810 N N . GLN B 1 83 ? -24.477 -16.734 -15.938 1.00 11.30 80 GLN B N 1
ATOM 2811 C CA . GLN B 1 83 ? -24.407 -15.588 -15.050 1.00 12.50 80 GLN B CA 1
ATOM 2812 C C . GLN B 1 83 ? -24.026 -14.350 -15.849 1.00 11.30 80 GLN B C 1
ATOM 2813 O O . GLN B 1 83 ? -23.332 -14.435 -16.867 1.00 13.54 80 GLN B O 1
ATOM 2819 N N . LEU B 1 84 ? -24.540 -13.216 -15.390 1.00 12.83 81 LEU B N 1
ATOM 2820 C CA . LEU B 1 84 ? -24.271 -11.918 -15.997 1.00 13.27 81 LEU B CA 1
ATOM 2821 C C . LEU B 1 84 ? -23.054 -11.299 -15.323 1.00 12.35 81 LEU B C 1
ATOM 2822 O O . LEU B 1 84 ? -23.020 -11.167 -14.103 1.00 12.57 81 LEU B O 1
ATOM 2827 N N . CYS B 1 85 ? -22.056 -10.936 -16.127 1.00 13.23 82 CYS B N 1
ATOM 2828 C CA . CYS B 1 85 ? -20.805 -10.367 -15.602 1.00 13.08 82 CYS B CA 1
ATOM 2829 C C . CYS B 1 85 ? -20.397 -9.147 -16.384 1.00 12.93 82 CYS B C 1
ATOM 2830 O O . CYS B 1 85 ? -20.732 -9.005 -17.572 1.00 14.71 82 CYS B O 1
ATOM 2833 N N . LYS B 1 86 ? -19.650 -8.279 -15.717 1.00 12.45 83 LYS B N 1
ATOM 2834 C CA . LYS B 1 86 ? -18.980 -7.188 -16.401 1.00 13.27 83 LYS B CA 1
ATOM 2835 C C . LYS B 1 86 ? -17.977 -7.768 -17.378 1.00 12.84 83 LYS B C 1
ATOM 2836 O O . LYS B 1 86 ? -17.232 -8.712 -17.050 1.00 13.16 83 LYS B O 1
ATOM 2842 N N . LYS B 1 87 ? -17.929 -7.190 -18.572 1.00 13.31 84 LYS B N 1
ATOM 2843 C CA . LYS B 1 87 ? -16.977 -7.619 -19.579 1.00 13.43 84 LYS B CA 1
ATOM 2844 C C . LYS B 1 87 ? -15.601 -7.042 -19.247 1.00 12.93 84 LYS B C 1
ATOM 2845 O O . LYS B 1 87 ? -15.459 -5.833 -19.156 1.00 17.74 84 LYS B O 1
ATOM 2851 N N . VAL B 1 88 ? -14.596 -7.886 -19.035 1.00 12.88 85 VAL B N 1
ATOM 2852 C CA . VAL B 1 88 ? -13.273 -7.388 -18.688 1.00 12.57 85 VAL B CA 1
ATOM 2853 C C . VAL B 1 88 ? -12.258 -7.746 -19.741 1.00 12.83 85 VAL B C 1
ATOM 2854 O O . VAL B 1 88 ? -12.450 -8.674 -20.530 1.00 13.26 85 VAL B O 1
ATOM 2858 N N A GLU B 1 89 ? -11.176 -6.975 -19.761 0.49 11.98 86 GLU B N 1
ATOM 2859 N N B GLU B 1 89 ? -11.166 -6.980 -19.791 0.51 11.51 86 GLU B N 1
ATOM 2860 C CA A GLU B 1 89 ? -10.010 -7.293 -20.559 0.49 14.36 86 GLU B CA 1
ATOM 2861 C CA B GLU B 1 89 ? -10.029 -7.366 -20.618 0.51 12.78 86 GLU B CA 1
ATOM 2862 C C A GLU B 1 89 ? -9.124 -8.152 -19.653 0.49 12.15 86 GLU B C 1
ATOM 2863 C C B GLU B 1 89 ? -9.067 -8.146 -19.730 0.51 11.74 86 GLU B C 1
ATOM 2864 O O A GLU B 1 89 ? -8.522 -7.636 -18.710 0.49 11.80 86 GLU B O 1
ATOM 2865 O O B GLU B 1 89 ? -8.353 -7.573 -18.897 0.51 12.54 86 GLU B O 1
ATOM 2876 N N . ILE B 1 90 ? -9.071 -9.462 -19.896 1.00 12.39 87 ILE B N 1
ATOM 2877 C CA . ILE B 1 90 ? -8.364 -10.356 -18.990 1.00 11.84 87 ILE B CA 1
ATOM 2878 C C . ILE B 1 90 ? -6.851 -10.121 -19.041 1.00 12.26 87 ILE B C 1
ATOM 2879 O O . ILE B 1 90 ? -6.262 -10.024 -20.124 1.00 14.12 87 ILE B O 1
ATOM 2884 N N . VAL B 1 91 ? -6.238 -10.015 -17.871 1.00 11.04 88 VAL B N 1
ATOM 2885 C CA . VAL B 1 91 ? -4.781 -9.956 -17.757 1.00 12.07 88 VAL B CA 1
ATOM 2886 C C . VAL B 1 91 ? -4.306 -11.413 -17.959 1.00 12.25 88 VAL B C 1
ATOM 2887 O O . VAL B 1 91 ? -4.838 -12.315 -17.336 1.00 13.83 88 VAL B O 1
ATOM 2891 N N . PRO B 1 92 ? -3.329 -11.648 -18.850 1.00 13.11 89 PRO B N 1
ATOM 2892 C CA . PRO B 1 92 ? -3.033 -13.028 -19.299 1.00 12.88 89 PRO B CA 1
ATOM 2893 C C . PRO B 1 92 ? -2.154 -13.810 -18.317 1.00 13.68 89 PRO B C 1
ATOM 2894 O O . PRO B 1 92 ? -1.114 -14.381 -18.690 1.00 15.26 89 PRO B O 1
ATOM 2898 N N . LEU B 1 93 ? -2.597 -13.822 -17.060 1.00 13.78 90 LEU B N 1
ATOM 2899 C CA . LEU B 1 93 ? -1.912 -14.538 -15.983 1.00 13.87 90 LEU B CA 1
ATOM 2900 C C . LEU B 1 93 ? -2.924 -15.317 -15.159 1.00 13.94 90 LEU B C 1
ATOM 2901 O O . LEU B 1 93 ? -3.990 -14.818 -14.814 1.00 18.54 90 LEU B O 1
ATOM 2906 N N A GLU B 1 94 ? -2.622 -16.573 -14.902 0.62 12.42 91 GLU B N 1
ATOM 2907 N N B GLU B 1 94 ? -2.574 -16.544 -14.819 0.38 13.86 91 GLU B N 1
ATOM 2908 C CA A GLU B 1 94 ? -3.327 -17.303 -13.878 0.62 12.57 91 GLU B CA 1
ATOM 2909 C CA B GLU B 1 94 ? -3.357 -17.307 -13.869 0.38 14.85 91 GLU B CA 1
ATOM 2910 C C A GLU B 1 94 ? -2.622 -16.947 -12.575 0.62 10.91 91 GLU B C 1
ATOM 2911 C C B GLU B 1 94 ? -2.693 -17.197 -12.505 0.38 12.56 91 GLU B C 1
ATOM 2912 O O A GLU B 1 94 ? -1.374 -16.983 -12.493 0.62 12.11 91 GLU B O 1
ATOM 2913 O O B GLU B 1 94 ? -1.559 -17.664 -12.309 0.38 13.65 91 GLU B O 1
ATOM 2924 N N . VAL B 1 95 ? -3.400 -16.572 -11.568 1.00 10.67 92 VAL B N 1
ATOM 2925 C CA . VAL B 1 95 ? -2.825 -16.252 -10.268 1.00 11.16 92 VAL B CA 1
ATOM 2926 C C . VAL B 1 95 ? -3.180 -17.371 -9.310 1.00 12.04 92 VAL B C 1
ATOM 2927 O O . VAL B 1 95 ? -4.361 -17.601 -9.020 1.00 13.32 92 VAL B O 1
ATOM 2931 N N . ILE B 1 96 ? -2.168 -18.119 -8.901 1.00 11.58 93 ILE B N 1
ATOM 2932 C CA . ILE B 1 96 ? -2.413 -19.342 -8.138 1.00 12.08 93 ILE B CA 1
ATOM 2933 C C . ILE B 1 96 ? -1.954 -19.135 -6.710 1.00 12.46 93 ILE B C 1
ATOM 2934 O O . ILE B 1 96 ? -0.857 -18.613 -6.459 1.00 13.96 93 ILE B O 1
ATOM 2939 N N . VAL B 1 97 ? -2.803 -19.517 -5.774 1.00 11.66 94 VAL B N 1
ATOM 2940 C CA . VAL B 1 97 ? -2.486 -19.485 -4.354 1.00 11.56 94 VAL B CA 1
ATOM 2941 C C . VAL B 1 97 ? -2.372 -20.933 -3.892 1.00 11.37 94 VAL B C 1
ATOM 2942 O O . VAL B 1 97 ? -3.234 -21.758 -4.230 1.00 11.55 94 VAL B O 1
ATOM 2946 N N . ARG B 1 98 ? -1.300 -21.262 -3.174 1.00 11.38 95 ARG B N 1
ATOM 2947 C CA . ARG B 1 98 ? -1.205 -22.596 -2.571 1.00 11.58 95 ARG B CA 1
ATOM 2948 C C . ARG B 1 98 ? -1.031 -22.443 -1.070 1.00 11.95 95 ARG B C 1
ATOM 2949 O O . ARG B 1 98 ? -0.035 -21.894 -0.592 1.00 12.87 95 ARG B O 1
ATOM 2957 N N . ASN B 1 99 ? -2.003 -22.947 -0.322 1.00 11.76 96 ASN B N 1
ATOM 2958 C CA . ASN B 1 99 ? -1.880 -23.055 1.120 1.00 12.60 96 ASN B CA 1
ATOM 2959 C C . ASN B 1 99 ? -1.158 -24.326 1.530 1.00 12.85 96 ASN B C 1
ATOM 2960 O O . ASN B 1 99 ? -0.493 -24.341 2.550 1.00 17.11 96 ASN B O 1
ATOM 2965 N N . VAL B 1 100 ? -1.324 -25.375 0.729 1.00 13.01 97 VAL B N 1
ATOM 2966 C CA . VAL B 1 100 ? -0.750 -26.707 0.950 1.00 14.12 97 VAL B CA 1
ATOM 2967 C C . VAL B 1 100 ? -0.194 -27.116 -0.392 1.00 15.24 97 VAL B C 1
ATOM 2968 O O . VAL B 1 100 ? -0.763 -26.760 -1.417 1.00 14.91 97 VAL B O 1
ATOM 2972 N N . ALA B 1 101 ? 0.924 -27.843 -0.418 1.00 15.54 98 ALA B N 1
ATOM 2973 C CA . ALA B 1 101 ? 1.504 -28.271 -1.697 1.00 15.34 98 ALA B CA 1
ATOM 2974 C C . ALA B 1 101 ? 0.795 -29.504 -2.253 1.00 14.08 98 ALA B C 1
ATOM 2975 O O . ALA B 1 101 ? 0.635 -30.492 -1.554 1.00 17.35 98 ALA B O 1
ATOM 2977 N N . ALA B 1 102 ? 0.381 -29.455 -3.514 1.00 14.24 99 ALA B N 1
ATOM 2978 C CA . ALA B 1 102 ? -0.337 -30.569 -4.127 1.00 14.53 99 ALA B CA 1
ATOM 2979 C C . ALA B 1 102 ? -0.099 -30.540 -5.616 1.00 16.16 99 ALA B C 1
ATOM 2980 O O . ALA B 1 102 ? 0.518 -29.598 -6.143 1.00 19.31 99 ALA B O 1
ATOM 2982 N N . GLY B 1 103 ? -0.568 -31.591 -6.277 1.00 17.74 100 GLY B N 1
ATOM 2983 C CA . GLY B 1 103 ? -0.506 -31.708 -7.720 1.00 19.53 100 GLY B CA 1
ATOM 2984 C C . GLY B 1 103 ? 0.885 -31.701 -8.328 1.00 22.94 100 GLY B C 1
ATOM 2985 O O . GLY B 1 103 ? 1.897 -32.065 -7.709 1.00 21.39 100 GLY B O 1
ATOM 2986 N N A SER B 1 104 ? 0.929 -31.265 -9.577 0.58 23.34 101 SER B N 1
ATOM 2987 N N B SER B 1 104 ? 0.953 -31.275 -9.581 0.42 24.26 101 SER B N 1
ATOM 2988 C CA A SER B 1 104 ? 2.184 -31.144 -10.301 0.58 22.95 101 SER B CA 1
ATOM 2989 C CA B SER B 1 104 ? 2.236 -31.193 -10.268 0.42 24.86 101 SER B CA 1
ATOM 2990 C C A SER B 1 104 ? 3.242 -30.345 -9.524 0.58 23.86 101 SER B C 1
ATOM 2991 C C B SER B 1 104 ? 3.269 -30.336 -9.521 0.42 24.33 101 SER B C 1
ATOM 2992 O O A SER B 1 104 ? 4.427 -30.663 -9.577 0.58 23.12 101 SER B O 1
ATOM 2993 O O B SER B 1 104 ? 4.465 -30.615 -9.584 0.42 23.95 101 SER B O 1
ATOM 2998 N N . MET B 1 105 ? 2.818 -29.290 -8.829 1.00 22.29 102 MET B N 1
ATOM 2999 C CA . MET B 1 105 ? 3.730 -28.467 -8.009 1.00 21.80 102 MET B CA 1
ATOM 3000 C C . MET B 1 105 ? 4.517 -29.243 -6.859 1.00 19.22 102 MET B C 1
ATOM 3001 O O . MET B 1 105 ? 5.764 -29.146 -6.662 1.00 17.42 102 MET B O 1
ATOM 3006 N N . ALA B 1 106 ? 3.777 -29.980 -6.063 1.00 17.04 103 ALA B N 1
ATOM 3007 C CA . ALA B 1 106 ? 4.406 -30.904 -5.126 1.00 15.73 103 ALA B CA 1
ATOM 3008 C C . ALA B 1 106 ? 5.323 -31.858 -5.872 1.00 14.95 103 ALA B C 1
ATOM 3009 O O . ALA B 1 106 ? 6.460 -32.116 -5.469 1.00 18.72 103 ALA B O 1
ATOM 3011 N N . LYS B 1 107 ? 4.861 -32.329 -7.020 1.00 18.26 104 LYS B N 1
ATOM 3012 C CA . LYS B 1 107 ? 5.658 -33.271 -7.794 1.00 24.25 104 LYS B CA 1
ATOM 3013 C C . LYS B 1 107 ? 6.960 -32.652 -8.298 1.00 22.61 104 LYS B C 1
ATOM 3014 O O . LYS B 1 107 ? 8.032 -33.267 -8.183 1.00 26.07 104 LYS B O 1
ATOM 3020 N N . ARG B 1 108 ? 6.907 -31.439 -8.845 1.00 19.35 105 ARG B N 1
ATOM 3021 C CA . ARG B 1 108 ? 8.123 -30.851 -9.424 1.00 19.31 105 ARG B CA 1
ATOM 3022 C C . ARG B 1 108 ? 9.183 -30.506 -8.368 1.00 16.51 105 ARG B C 1
ATOM 3023 O O . ARG B 1 108 ? 10.363 -30.417 -8.673 1.00 18.52 105 ARG B O 1
ATOM 3031 N N . LEU B 1 109 ? 8.767 -30.330 -7.122 1.00 15.60 106 LEU B N 1
ATOM 3032 C CA . LEU B 1 109 ? 9.690 -29.980 -6.045 1.00 18.01 106 LEU B CA 1
ATOM 3033 C C . LEU B 1 109 ? 10.023 -31.144 -5.114 1.00 20.00 106 LEU B C 1
ATOM 3034 O O . LEU B 1 109 ? 10.688 -30.951 -4.090 1.00 22.48 106 LEU B O 1
ATOM 3039 N N . GLY B 1 110 ? 9.548 -32.335 -5.453 1.00 20.13 107 GLY B N 1
ATOM 3040 C CA . GLY B 1 110 ? 9.848 -33.514 -4.657 1.00 20.50 107 GLY B CA 1
ATOM 3041 C C . GLY B 1 110 ? 9.184 -33.514 -3.292 1.00 20.25 107 GLY B C 1
ATOM 3042 O O . GLY B 1 110 ? 9.705 -34.082 -2.325 1.00 25.34 107 GLY B O 1
ATOM 3043 N N . LEU B 1 111 ? 8.015 -32.887 -3.209 1.00 17.31 108 LEU B N 1
ATOM 3044 C CA . LEU B 1 111 ? 7.280 -32.816 -1.962 1.00 16.37 108 LEU B CA 1
ATOM 3045 C C . LEU B 1 111 ? 6.190 -33.871 -1.946 1.00 16.29 108 LEU B C 1
ATOM 3046 O O . LEU B 1 111 ? 5.582 -34.163 -2.966 1.00 19.32 108 LEU B O 1
ATOM 3051 N N . GLU B 1 112 ? 5.911 -34.390 -0.766 1.00 18.89 109 GLU B N 1
ATOM 3052 C CA . GLU B 1 112 ? 4.702 -35.178 -0.563 1.00 20.12 109 GLU B CA 1
ATOM 3053 C C . GLU B 1 112 ? 3.465 -34.325 -0.801 1.00 17.21 109 GLU B C 1
ATOM 3054 O O . GLU B 1 112 ? 3.399 -33.187 -0.354 1.00 17.41 109 GLU B O 1
ATOM 3060 N N . GLU B 1 113 ? 2.450 -34.870 -1.468 1.00 16.11 110 GLU B N 1
ATOM 3061 C CA . GLU B 1 113 ? 1.208 -34.159 -1.622 1.00 15.69 110 GLU B CA 1
ATOM 3062 C C . GLU B 1 113 ? 0.619 -33.954 -0.242 1.00 15.36 110 GLU B C 1
ATOM 3063 O O . GLU B 1 113 ? 0.539 -34.885 0.535 1.00 19.21 110 GLU B O 1
ATOM 3069 N N . GLY B 1 114 ? 0.238 -32.724 0.089 1.00 15.08 111 GLY B N 1
ATOM 3070 C CA . GLY B 1 114 ? -0.235 -32.410 1.425 1.00 17.23 111 GLY B CA 1
ATOM 3071 C C . GLY B 1 114 ? 0.810 -31.705 2.270 1.00 16.26 111 GLY B C 1
ATOM 3072 O O . GLY B 1 114 ? 0.527 -31.299 3.403 1.00 18.63 111 GLY B O 1
ATOM 3073 N N . TYR B 1 115 ? 2.017 -31.545 1.726 1.00 15.83 112 TYR B N 1
ATOM 3074 C CA . TYR B 1 115 ? 3.098 -30.865 2.447 1.00 17.82 112 TYR B CA 1
ATOM 3075 C C . TYR B 1 115 ? 2.649 -29.491 2.920 1.00 19.10 112 TYR B C 1
ATOM 3076 O O . TYR B 1 115 ? 2.157 -28.689 2.121 1.00 18.00 112 TYR B O 1
ATOM 3085 N N . GLU B 1 116 ? 2.866 -29.207 4.202 1.00 22.52 113 GLU B N 1
ATOM 3086 C CA . GLU B 1 116 ? 2.482 -27.933 4.782 1.00 25.88 113 GLU B CA 1
ATOM 3087 C C . GLU B 1 116 ? 3.531 -26.869 4.474 1.00 26.19 113 GLU B C 1
ATOM 3088 O O . GLU B 1 116 ? 4.656 -26.918 4.965 1.00 28.95 113 GLU B O 1
ATOM 3094 N N . LEU B 1 117 ? 3.153 -25.923 3.628 1.00 24.71 114 LEU B N 1
ATOM 3095 C CA . LEU B 1 117 ? 4.076 -24.882 3.190 1.00 22.95 114 LEU B CA 1
ATOM 3096 C C . LEU B 1 117 ? 4.380 -23.937 4.334 1.00 22.40 114 LEU B C 1
ATOM 3097 O O . LEU B 1 117 ? 3.504 -23.640 5.156 1.00 26.92 114 LEU B O 1
ATOM 3102 N N . LYS B 1 118 ? 5.621 -23.455 4.382 1.00 19.43 115 LYS B N 1
ATOM 3103 C CA . LYS B 1 118 ? 6.070 -22.614 5.481 1.00 20.23 115 LYS B CA 1
ATOM 3104 C C . LYS B 1 118 ? 5.618 -21.166 5.353 1.00 20.02 115 LYS B C 1
ATOM 3105 O O . LYS B 1 118 ? 5.748 -20.387 6.286 1.00 21.87 115 LYS B O 1
ATOM 3111 N N . THR B 1 119 ? 5.147 -20.806 4.169 1.00 16.53 116 THR B N 1
ATOM 3112 C CA . THR B 1 119 ? 4.511 -19.512 3.928 1.00 16.79 116 THR B CA 1
ATOM 3113 C C . THR B 1 119 ? 3.487 -19.746 2.832 1.00 16.43 116 THR B C 1
ATOM 3114 O O . THR B 1 119 ? 3.631 -20.710 2.065 1.00 17.09 116 THR B O 1
ATOM 3118 N N . THR B 1 120 ? 2.441 -18.925 2.767 1.00 15.65 117 THR B N 1
ATOM 3119 C CA . THR B 1 120 ? 1.476 -19.045 1.694 1.00 16.64 117 THR B CA 1
ATOM 3120 C C . THR B 1 120 ? 2.176 -18.795 0.364 1.00 15.39 117 THR B C 1
ATOM 3121 O O . THR B 1 120 ? 2.924 -17.824 0.220 1.00 17.37 117 THR B O 1
ATOM 3125 N N . VAL B 1 121 ? 1.972 -19.684 -0.605 1.00 13.62 118 VAL B N 1
ATOM 3126 C CA . VAL B 1 121 ? 2.554 -19.521 -1.932 1.00 12.90 118 VAL B CA 1
ATOM 3127 C C . VAL B 1 121 ? 1.617 -18.736 -2.836 1.00 12.67 118 VAL B C 1
ATOM 3128 O O . VAL B 1 121 ? 0.410 -19.005 -2.911 1.00 12.80 118 VAL B O 1
ATOM 3132 N N . PHE B 1 122 ? 2.194 -17.737 -3.504 1.00 13.24 119 PHE B N 1
ATOM 3133 C CA . PHE B 1 122 ? 1.533 -17.021 -4.593 1.00 14.66 119 PHE B CA 1
ATOM 3134 C C . PHE B 1 122 ? 2.391 -17.284 -5.798 1.00 15.43 119 PHE B C 1
ATOM 3135 O O . PHE B 1 122 ? 3.621 -17.203 -5.712 1.00 16.33 119 PHE B O 1
ATOM 3143 N N . GLU B 1 123 ? 1.757 -17.577 -6.923 1.00 14.39 120 GLU B N 1
ATOM 3144 C CA . GLU B 1 123 ? 2.483 -17.819 -8.138 1.00 14.68 120 GLU B CA 1
ATOM 3145 C C . GLU B 1 123 ? 1.699 -17.404 -9.378 1.00 12.67 120 GLU B C 1
ATOM 3146 O O . GLU B 1 123 ? 0.477 -17.209 -9.318 1.00 14.44 120 GLU B O 1
ATOM 3152 N N . LEU B 1 124 ? 2.406 -17.277 -10.496 1.00 12.59 121 LEU B N 1
ATOM 3153 C CA . LEU B 1 124 ? 1.827 -16.923 -11.769 1.00 12.74 121 LEU B CA 1
ATOM 3154 C C . LEU B 1 124 ? 2.054 -18.008 -12.788 1.00 14.11 121 LEU B C 1
ATOM 3155 O O . LEU B 1 124 ? 3.131 -18.590 -12.854 1.00 14.56 121 LEU B O 1
ATOM 3160 N N A SER B 1 125 ? 1.058 -18.212 -13.627 0.39 16.07 122 SER B N 1
ATOM 3161 N N B SER B 1 125 ? 1.015 -18.298 -13.571 0.61 14.20 122 SER B N 1
ATOM 3162 C CA A SER B 1 125 ? 1.186 -19.054 -14.790 0.39 16.95 122 SER B CA 1
ATOM 3163 C CA B SER B 1 125 ? 1.203 -19.027 -14.809 0.61 14.99 122 SER B CA 1
ATOM 3164 C C A SER B 1 125 ? 0.826 -18.159 -15.980 0.39 15.79 122 SER B C 1
ATOM 3165 C C B SER B 1 125 ? 0.861 -18.084 -15.953 0.61 15.59 122 SER B C 1
ATOM 3166 O O A SER B 1 125 ? -0.153 -17.447 -15.922 0.39 16.17 122 SER B O 1
ATOM 3167 O O B SER B 1 125 ? -0.074 -17.280 -15.842 0.61 18.91 122 SER B O 1
ATOM 3172 N N . TYR B 1 126 ? 1.630 -18.151 -17.032 1.00 15.11 123 TYR B N 1
ATOM 3173 C CA . TYR B 1 126 ? 1.335 -17.358 -18.215 1.00 15.48 123 TYR B CA 1
ATOM 3174 C C . TYR B 1 126 ? 0.174 -18.012 -18.946 1.00 16.80 123 TYR B C 1
ATOM 3175 O O . TYR B 1 126 ? 0.225 -19.203 -19.236 1.00 19.86 123 TYR B O 1
ATOM 3184 N N . LYS B 1 127 ? -0.886 -17.254 -19.216 1.00 16.92 124 LYS B N 1
ATOM 3185 C CA . LYS B 1 127 ? -2.051 -17.798 -19.875 1.00 21.64 124 LYS B CA 1
ATOM 3186 C C . LYS B 1 127 ? -1.827 -17.978 -21.347 1.00 22.97 124 LYS B C 1
ATOM 3187 O O . LYS B 1 127 ? -2.179 -17.130 -22.153 1.00 26.25 124 LYS B O 1
ATOM 3193 N N . ASP B 1 128 ? -1.234 -19.097 -21.698 1.00 23.04 125 ASP B N 1
ATOM 3194 C CA . ASP B 1 128 ? -1.034 -19.456 -23.084 1.00 23.46 125 ASP B CA 1
ATOM 3195 C C . ASP B 1 128 ? -1.054 -20.976 -23.125 1.00 25.47 125 ASP B C 1
ATOM 3196 O O . ASP B 1 128 ? -0.042 -21.619 -22.841 1.00 26.22 125 ASP B O 1
ATOM 3201 N N A ASP B 1 129 ? -2.212 -21.544 -23.457 0.64 28.35 126 ASP B N 1
ATOM 3202 N N B ASP B 1 129 ? -2.211 -21.545 -23.460 0.36 28.50 126 ASP B N 1
ATOM 3203 C CA A ASP B 1 129 ? -2.399 -22.994 -23.374 0.64 28.76 126 ASP B CA 1
ATOM 3204 C CA B ASP B 1 129 ? -2.397 -22.997 -23.416 0.36 30.20 126 ASP B CA 1
ATOM 3205 C C A ASP B 1 129 ? -1.434 -23.724 -24.329 0.64 30.00 126 ASP B C 1
ATOM 3206 C C B ASP B 1 129 ? -1.407 -23.716 -24.324 0.36 30.31 126 ASP B C 1
ATOM 3207 O O A ASP B 1 129 ? -1.018 -24.851 -24.055 0.64 30.71 126 ASP B O 1
ATOM 3208 O O B ASP B 1 129 ? -0.974 -24.832 -24.029 0.36 31.04 126 ASP B O 1
ATOM 3217 N N . SER B 1 130 ? -1.041 -23.061 -25.420 1.00 29.14 127 SER B N 1
ATOM 3218 C CA . SER B 1 130 ? -0.101 -23.642 -26.368 1.00 29.68 127 SER B CA 1
ATOM 3219 C C . SER B 1 130 ? 1.323 -23.792 -25.821 1.00 29.69 127 SER B C 1
ATOM 3220 O O . SER B 1 130 ? 2.083 -24.643 -26.280 1.00 32.39 127 SER B O 1
ATOM 3223 N N . LEU B 1 131 ? 1.675 -22.968 -24.841 1.00 27.05 128 LEU B N 1
ATOM 3224 C CA . LEU B 1 131 ? 2.961 -23.076 -24.155 1.00 23.96 128 LEU B CA 1
ATOM 3225 C C . LEU B 1 131 ? 2.807 -23.923 -22.900 1.00 23.98 128 LEU B C 1
ATOM 3226 O O . LEU B 1 131 ? 3.758 -24.087 -22.129 1.00 25.16 128 LEU B O 1
ATOM 3231 N N . GLY B 1 132 ? 1.607 -24.464 -22.693 1.00 22.48 129 GLY B N 1
ATOM 3232 C CA . GLY B 1 132 ? 1.329 -25.235 -21.498 1.00 24.29 129 GLY B CA 1
ATOM 3233 C C . GLY B 1 132 ? 1.151 -24.428 -20.224 1.00 23.79 129 GLY B C 1
ATOM 3234 O O . GLY B 1 132 ? 1.372 -24.955 -19.124 1.00 25.56 129 GLY B O 1
ATOM 3235 N N . ASP B 1 133 ? 0.777 -23.154 -20.355 1.00 21.46 130 ASP B N 1
ATOM 3236 C CA . ASP B 1 133 ? 0.544 -22.284 -19.191 1.00 20.73 130 ASP B CA 1
ATOM 3237 C C . ASP B 1 133 ? 1.719 -22.344 -18.231 1.00 18.59 130 ASP B C 1
ATOM 3238 O O . ASP B 1 133 ? 1.560 -22.716 -17.059 1.00 20.71 130 ASP B O 1
ATOM 3243 N N . PRO B 1 134 ? 2.909 -21.946 -18.706 1.00 17.08 131 PRO B N 1
ATOM 3244 C CA . PRO B 1 134 ? 4.109 -22.113 -17.886 1.00 16.76 131 PRO B CA 1
ATOM 3245 C C . PRO B 1 134 ? 4.138 -21.231 -16.650 1.00 15.28 131 PRO B C 1
ATOM 3246 O O . PRO B 1 134 ? 3.741 -20.057 -16.698 1.00 15.30 131 PRO B O 1
ATOM 3250 N N . LEU B 1 135 ? 4.641 -21.795 -15.558 1.00 16.05 132 LEU B N 1
ATOM 3251 C CA . LEU B 1 135 ? 5.038 -21.031 -14.393 1.00 14.24 132 LEU B CA 1
ATOM 3252 C C . LEU B 1 135 ? 5.988 -19.922 -14.821 1.00 14.32 132 LEU B C 1
ATOM 3253 O O . LEU B 1 135 ? 6.990 -20.186 -15.508 1.00 15.26 132 LEU B O 1
ATOM 3258 N N . ILE B 1 136 ? 5.691 -18.693 -14.403 1.00 13.88 133 ILE B N 1
ATOM 3259 C CA . ILE B 1 136 ? 6.631 -17.587 -14.577 1.00 12.71 133 ILE B CA 1
ATOM 3260 C C . ILE B 1 136 ? 6.673 -16.751 -13.309 1.00 12.65 133 ILE B C 1
ATOM 3261 O O . ILE B 1 136 ? 5.757 -16.837 -12.483 1.00 14.75 133 ILE B O 1
ATOM 3266 N N . ASN B 1 137 ? 7.729 -15.946 -13.165 1.00 12.32 134 ASN B N 1
ATOM 3267 C CA . ASN B 1 137 ? 7.815 -15.042 -12.028 1.00 11.84 134 ASN B CA 1
ATOM 3268 C C . ASN B 1 137 ? 7.458 -13.603 -12.415 1.00 10.56 134 ASN B C 1
ATOM 3269 O O . ASN B 1 137 ? 7.129 -13.336 -13.583 1.00 11.34 134 ASN B O 1
ATOM 3274 N N . ASP B 1 138 ? 7.462 -12.698 -11.433 1.00 11.48 135 ASP B N 1
ATOM 3275 C CA . ASP B 1 138 ? 7.008 -11.322 -11.655 1.00 11.49 135 ASP B CA 1
ATOM 3276 C C . ASP B 1 138 ? 7.864 -10.622 -12.702 1.00 11.98 135 ASP B C 1
ATOM 3277 O O . ASP B 1 138 ? 7.344 -9.825 -13.496 1.00 13.01 135 ASP B O 1
ATOM 3282 N N . TYR B 1 139 ? 9.180 -10.873 -12.679 1.00 11.34 136 TYR B N 1
ATOM 3283 C CA . TYR B 1 139 ? 10.087 -10.238 -13.642 1.00 10.94 136 TYR B CA 1
ATOM 3284 C C . TYR B 1 139 ? 9.860 -10.761 -15.041 1.00 10.95 136 TYR B C 1
ATOM 3285 O O . TYR B 1 139 ? 9.914 -10.009 -15.994 1.00 11.91 136 TYR B O 1
ATOM 3294 N N . HIS B 1 140 ? 9.585 -12.067 -15.179 1.00 10.57 137 HIS B N 1
ATOM 3295 C CA . HIS B 1 140 ? 9.233 -12.559 -16.508 1.00 10.69 137 HIS B CA 1
ATOM 3296 C C . HIS B 1 140 ? 7.969 -11.850 -16.997 1.00 12.04 137 HIS B C 1
ATOM 3297 O O . HIS B 1 140 ? 7.875 -11.457 -18.168 1.00 12.54 137 HIS B O 1
ATOM 3304 N N . ALA B 1 141 ? 6.964 -11.758 -16.120 1.00 11.77 138 ALA B N 1
ATOM 3305 C CA . ALA B 1 141 ? 5.657 -11.215 -16.507 1.00 12.55 138 ALA B CA 1
ATOM 3306 C C . ALA B 1 141 ? 5.805 -9.760 -16.962 1.00 12.17 138 ALA B C 1
ATOM 3307 O O . ALA B 1 141 ? 5.256 -9.377 -17.996 1.00 14.03 138 ALA B O 1
ATOM 3309 N N . VAL B 1 142 ? 6.537 -8.959 -16.199 1.00 11.65 139 VAL B N 1
ATOM 3310 C CA . VAL B 1 142 ? 6.782 -7.569 -16.588 1.00 11.94 139 VAL B CA 1
ATOM 3311 C C . VAL B 1 142 ? 7.672 -7.516 -17.823 1.00 11.68 139 VAL B C 1
ATOM 3312 O O . VAL B 1 142 ? 7.459 -6.747 -18.747 1.00 13.51 139 VAL B O 1
ATOM 3316 N N . GLY B 1 143 ? 8.660 -8.399 -17.868 1.00 11.10 140 GLY B N 1
ATOM 3317 C CA . GLY B 1 143 ? 9.671 -8.383 -18.901 1.00 13.34 140 GLY B CA 1
ATOM 3318 C C . GLY B 1 143 ? 9.108 -8.646 -20.277 1.00 13.27 140 GLY B C 1
ATOM 3319 O O . GLY B 1 143 ? 9.634 -8.111 -21.256 1.00 15.07 140 GLY B O 1
ATOM 3320 N N . ILE B 1 144 ? 8.051 -9.461 -20.376 1.00 13.36 141 ILE B N 1
ATOM 3321 C CA . ILE B 1 144 ? 7.446 -9.753 -21.681 1.00 14.22 141 ILE B CA 1
ATOM 3322 C C . ILE B 1 144 ? 6.220 -8.889 -21.949 1.00 14.64 141 ILE B C 1
ATOM 3323 O O . ILE B 1 144 ? 5.543 -9.071 -22.974 1.00 17.28 141 ILE B O 1
ATOM 3328 N N . GLY B 1 145 ? 5.943 -7.933 -21.055 1.00 14.24 142 GLY B N 1
ATOM 3329 C CA . GLY B 1 145 ? 4.867 -6.977 -21.297 1.00 15.17 142 GLY B CA 1
ATOM 3330 C C . GLY B 1 145 ? 3.495 -7.495 -20.925 1.00 16.16 142 GLY B C 1
ATOM 3331 O O . GLY B 1 145 ? 2.498 -6.904 -21.341 1.00 19.01 142 GLY B O 1
ATOM 3332 N N . ALA B 1 146 ? 3.426 -8.571 -20.136 1.00 16.25 143 ALA B N 1
ATOM 3333 C CA . ALA B 1 146 ? 2.120 -9.130 -19.740 1.00 15.37 143 ALA B CA 1
ATOM 3334 C C . ALA B 1 146 ? 1.422 -8.277 -18.667 1.00 15.24 143 ALA B C 1
ATOM 3335 O O . ALA B 1 146 ? 0.206 -8.357 -18.505 1.00 16.50 143 ALA B O 1
ATOM 3337 N N . THR B 1 147 ? 2.197 -7.493 -17.919 1.00 14.09 144 THR B N 1
ATOM 3338 C CA . THR B 1 147 ? 1.705 -6.745 -16.773 1.00 13.53 144 THR B CA 1
ATOM 3339 C C . THR B 1 147 ? 2.755 -5.704 -16.393 1.00 11.89 144 THR B C 1
ATOM 3340 O O . THR B 1 147 ? 3.798 -5.588 -17.045 1.00 12.76 144 THR B O 1
ATOM 3344 N N . THR B 1 148 ? 2.476 -4.968 -15.334 1.00 12.11 145 THR B N 1
ATOM 3345 C CA . THR B 1 148 ? 3.429 -4.003 -14.767 1.00 11.65 145 THR B CA 1
ATOM 3346 C C . THR B 1 148 ? 3.643 -4.343 -13.300 1.00 11.25 145 THR B C 1
ATOM 3347 O O . THR B 1 148 ? 2.845 -5.068 -12.695 1.00 11.43 145 THR B O 1
ATOM 3351 N N . PHE B 1 149 ? 4.703 -3.824 -12.699 1.00 10.98 146 PHE B N 1
ATOM 3352 C CA . PHE B 1 149 ? 4.897 -4.092 -11.271 1.00 11.50 146 PHE B CA 1
ATOM 3353 C C . PHE B 1 149 ? 3.731 -3.612 -10.438 1.00 12.03 146 PHE B C 1
ATOM 3354 O O . PHE B 1 149 ? 3.325 -4.279 -9.492 1.00 12.37 146 PHE B O 1
ATOM 3362 N N A GLU B 1 150 ? 3.191 -2.443 -10.764 0.66 11.81 147 GLU B N 1
ATOM 3363 N N B GLU B 1 150 ? 3.192 -2.446 -10.782 0.34 11.11 147 GLU B N 1
ATOM 3364 C CA A GLU B 1 150 ? 2.144 -1.894 -9.928 0.66 11.94 147 GLU B CA 1
ATOM 3365 C CA B GLU B 1 150 ? 2.120 -1.862 -9.993 0.34 10.71 147 GLU B CA 1
ATOM 3366 C C A GLU B 1 150 ? 0.821 -2.638 -10.117 0.66 10.88 147 GLU B C 1
ATOM 3367 C C B GLU B 1 150 ? 0.813 -2.618 -10.193 0.34 10.80 147 GLU B C 1
ATOM 3368 O O A GLU B 1 150 ? 0.065 -2.772 -9.169 0.66 13.56 147 GLU B O 1
ATOM 3369 O O B GLU B 1 150 ? 0.006 -2.724 -9.278 0.34 10.06 147 GLU B O 1
ATOM 3380 N N A GLU B 1 151 ? 0.520 -3.091 -11.335 0.66 10.51 148 GLU B N 1
ATOM 3381 N N B GLU B 1 151 ? 0.599 -3.141 -11.394 0.34 12.04 148 GLU B N 1
ATOM 3382 C CA A GLU B 1 151 ? -0.658 -3.948 -11.545 0.66 9.92 148 GLU B CA 1
ATOM 3383 C CA B GLU B 1 151 ? -0.584 -3.959 -11.640 0.34 13.36 148 GLU B CA 1
ATOM 3384 C C A GLU B 1 151 ? -0.507 -5.237 -10.752 0.66 10.58 148 GLU B C 1
ATOM 3385 C C B GLU B 1 151 ? -0.518 -5.268 -10.873 0.34 12.42 148 GLU B C 1
ATOM 3386 O O A GLU B 1 151 ? -1.427 -5.649 -10.033 0.66 10.40 148 GLU B O 1
ATOM 3387 O O B GLU B 1 151 ? -1.518 -5.718 -10.305 0.34 12.48 148 GLU B O 1
ATOM 3398 N N . LEU B 1 152 ? 0.669 -5.869 -10.839 1.00 11.68 149 LEU B N 1
ATOM 3399 C CA . LEU B 1 152 ? 0.866 -7.110 -10.079 1.00 12.62 149 LEU B CA 1
ATOM 3400 C C . LEU B 1 152 ? 0.708 -6.861 -8.569 1.00 12.53 149 LEU B C 1
ATOM 3401 O O . LEU B 1 152 ? 0.133 -7.669 -7.838 1.00 13.50 149 LEU B O 1
ATOM 3406 N N . ASN B 1 153 ? 1.275 -5.759 -8.081 1.00 13.16 150 ASN B N 1
ATOM 3407 C CA . ASN B 1 153 ? 1.154 -5.467 -6.665 1.00 14.28 150 ASN B CA 1
ATOM 3408 C C . ASN B 1 153 ? -0.310 -5.422 -6.242 1.00 12.58 150 ASN B C 1
ATOM 3409 O O . ASN B 1 153 ? -0.690 -5.946 -5.180 1.00 13.93 150 ASN B O 1
ATOM 3414 N N . LYS B 1 154 ? -1.139 -4.771 -7.042 1.00 11.42 151 LYS B N 1
ATOM 3415 C CA . LYS B 1 154 ? -2.556 -4.683 -6.705 1.00 11.50 151 LYS B CA 1
ATOM 3416 C C . LYS B 1 154 ? -3.230 -6.071 -6.783 1.00 11.26 151 LYS B C 1
ATOM 3417 O O . LYS B 1 154 ? -4.006 -6.449 -5.894 1.00 12.17 151 LYS B O 1
ATOM 3423 N N . ILE B 1 155 ? -2.935 -6.813 -7.849 1.00 10.28 152 ILE B N 1
ATOM 3424 C CA . ILE B 1 155 ? -3.430 -8.191 -7.988 1.00 10.04 152 ILE B CA 1
ATOM 3425 C C . ILE B 1 155 ? -3.078 -9.035 -6.779 1.00 10.26 152 ILE B C 1
ATOM 3426 O O . ILE B 1 155 ? -3.946 -9.750 -6.251 1.00 11.19 152 ILE B O 1
ATOM 3431 N N . TYR B 1 156 ? -1.830 -8.970 -6.319 1.00 10.33 153 TYR B N 1
ATOM 3432 C CA . TYR B 1 156 ? -1.453 -9.753 -5.156 1.00 11.33 153 TYR B CA 1
ATOM 3433 C C . TYR B 1 156 ? -2.165 -9.322 -3.872 1.00 12.05 153 TYR B C 1
ATOM 3434 O O . TYR B 1 156 ? -2.510 -10.157 -3.033 1.00 13.07 153 TYR B O 1
ATOM 3443 N N A GLU B 1 157 ? -2.375 -8.018 -3.708 0.68 12.03 154 GLU B N 1
ATOM 3444 N N B GLU B 1 157 ? -2.380 -8.018 -3.709 0.32 12.37 154 GLU B N 1
ATOM 3445 C CA A GLU B 1 157 ? -3.093 -7.546 -2.537 0.68 13.23 154 GLU B CA 1
ATOM 3446 C CA B GLU B 1 157 ? -3.111 -7.533 -2.544 0.32 13.47 154 GLU B CA 1
ATOM 3447 C C A GLU B 1 157 ? -4.517 -8.112 -2.526 0.68 12.42 154 GLU B C 1
ATOM 3448 C C B GLU B 1 157 ? -4.521 -8.107 -2.525 0.32 12.54 154 GLU B C 1
ATOM 3449 O O A GLU B 1 157 ? -4.997 -8.611 -1.498 0.68 14.15 154 GLU B O 1
ATOM 3450 O O B GLU B 1 157 ? -4.994 -8.599 -1.494 0.32 13.36 154 GLU B O 1
ATOM 3461 N N . ILE B 1 158 ? -5.192 -8.049 -3.669 1.00 11.42 155 ILE B N 1
ATOM 3462 C CA . ILE B 1 158 ? -6.561 -8.542 -3.755 1.00 10.62 155 ILE B CA 1
ATOM 3463 C C . ILE B 1 158 ? -6.549 -10.068 -3.527 1.00 10.82 155 ILE B C 1
ATOM 3464 O O . ILE B 1 158 ? -7.386 -10.600 -2.796 1.00 12.10 155 ILE B O 1
ATOM 3469 N N . THR B 1 159 ? -5.616 -10.766 -4.165 1.00 10.44 156 THR B N 1
ATOM 3470 C CA . THR B 1 159 ? -5.527 -12.223 -4.080 1.00 10.54 156 THR B CA 1
ATOM 3471 C C . THR B 1 159 ? -5.332 -12.666 -2.627 1.00 10.86 156 THR B C 1
ATOM 3472 O O . THR B 1 159 ? -5.959 -13.621 -2.166 1.00 11.65 156 THR B O 1
ATOM 3476 N N . ALA B 1 160 ? -4.475 -11.972 -1.889 1.00 11.92 157 ALA B N 1
ATOM 3477 C CA . ALA B 1 160 ? -4.251 -12.326 -0.501 1.00 12.91 157 ALA B CA 1
ATOM 3478 C C . ALA B 1 160 ? -5.514 -12.142 0.320 1.00 13.02 157 ALA B C 1
ATOM 3479 O O . ALA B 1 160 ? -5.833 -12.973 1.170 1.00 13.70 157 ALA B O 1
ATOM 3481 N N A LYS B 1 161 ? -6.254 -11.066 0.060 0.42 13.91 158 LYS B N 1
ATOM 3482 N N B LYS B 1 161 ? -6.246 -11.048 0.080 0.58 13.91 158 LYS B N 1
ATOM 3483 C CA A LYS B 1 161 ? -7.513 -10.872 0.761 0.42 14.10 158 LYS B CA 1
ATOM 3484 C CA B LYS B 1 161 ? -7.526 -10.854 0.763 0.58 14.45 158 LYS B CA 1
ATOM 3485 C C A LYS B 1 161 ? -8.522 -11.971 0.419 0.42 12.87 158 LYS B C 1
ATOM 3486 C C B LYS B 1 161 ? -8.528 -11.965 0.417 0.58 12.70 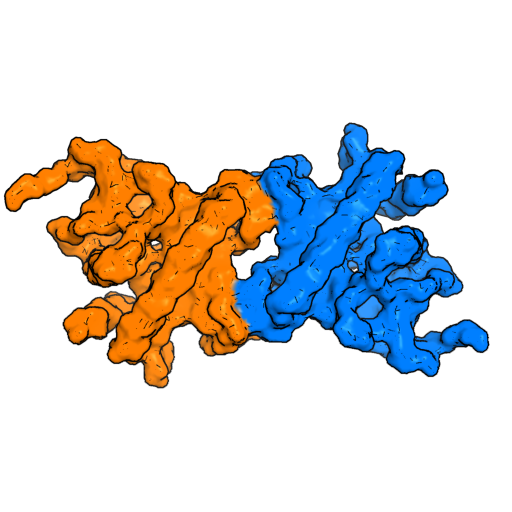158 LYS B C 1
ATOM 3487 O O A LYS B 1 161 ? -9.230 -12.473 1.294 0.42 14.31 158 LYS B O 1
ATOM 3488 O O B LYS B 1 161 ? -9.238 -12.469 1.290 0.58 14.45 158 LYS B O 1
ATOM 3499 N N . VAL B 1 162 ? -8.603 -12.333 -0.853 1.00 11.98 159 VAL B N 1
ATOM 3500 C CA . VAL B 1 162 ? -9.503 -13.415 -1.266 1.00 12.74 159 VAL B CA 1
ATOM 3501 C C . VAL B 1 162 ? -9.134 -14.728 -0.551 1.00 11.67 159 VAL B C 1
ATOM 3502 O O . VAL B 1 162 ? -10.008 -15.431 -0.073 1.00 12.76 159 VAL B O 1
ATOM 3506 N N . ASN B 1 163 ? -7.844 -15.050 -0.479 1.00 11.38 160 ASN B N 1
ATOM 3507 C CA . ASN B 1 163 ? -7.432 -16.247 0.247 1.00 10.94 160 ASN B CA 1
ATOM 3508 C C . ASN B 1 163 ? -7.880 -16.200 1.711 1.00 12.04 160 ASN B C 1
ATOM 3509 O O . ASN B 1 163 ? -8.400 -17.181 2.219 1.00 13.77 160 ASN B O 1
ATOM 3514 N N . GLU B 1 164 ? -7.704 -15.072 2.395 1.00 13.37 161 GLU B N 1
ATOM 3515 C CA . GLU B 1 164 ? -8.098 -15.021 3.794 1.00 15.20 161 GLU B CA 1
ATOM 3516 C C . GLU B 1 164 ? -9.606 -15.252 3.935 1.00 15.77 161 GLU B C 1
ATOM 3517 O O . GLU B 1 164 ? -10.047 -15.998 4.818 1.00 18.30 161 GLU B O 1
ATOM 3523 N N . ILE B 1 165 ? -10.390 -14.629 3.061 1.00 14.17 162 ILE B N 1
ATOM 3524 C CA . ILE B 1 165 ? -11.836 -14.796 3.119 1.00 14.04 162 ILE B CA 1
ATOM 3525 C C . ILE B 1 165 ? -12.236 -16.244 2.830 1.00 13.94 162 ILE B C 1
ATOM 3526 O O . ILE B 1 165 ? -13.030 -16.838 3.562 1.00 16.67 162 ILE B O 1
ATOM 3531 N N . LEU B 1 166 ? -11.709 -16.805 1.753 1.00 13.30 163 LEU B N 1
ATOM 3532 C CA . LEU B 1 166 ? -12.117 -18.150 1.349 1.00 13.18 163 LEU B CA 1
ATOM 3533 C C . LEU B 1 166 ? -11.621 -19.223 2.309 1.00 12.91 163 LEU B C 1
ATOM 3534 O O . LEU B 1 166 ? -12.358 -20.162 2.616 1.00 14.59 163 LEU B O 1
ATOM 3539 N N . LYS B 1 167 ? -10.373 -19.091 2.767 1.00 13.36 1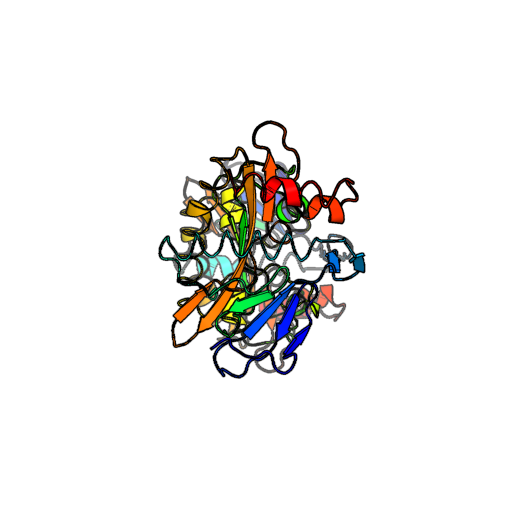64 LYS B N 1
ATOM 3540 C CA . LYS B 1 167 ? -9.842 -20.078 3.700 1.00 15.86 164 LYS B CA 1
ATOM 3541 C C . LYS B 1 167 ? -10.779 -20.191 4.880 1.00 17.40 164 LYS B C 1
ATOM 3542 O O . LYS B 1 167 ? -11.104 -21.290 5.330 1.00 19.00 164 LYS B O 1
ATOM 3548 N N . GLU B 1 168 ? -11.215 -19.055 5.400 1.00 18.11 165 GLU B N 1
ATOM 3549 C CA . GLU B 1 168 ? -12.057 -19.059 6.585 1.00 21.07 165 GLU B CA 1
ATOM 3550 C C . GLU B 1 168 ? -13.456 -19.587 6.286 1.00 19.19 165 GLU B C 1
ATOM 3551 O O . GLU B 1 168 ? -13.992 -20.370 7.069 1.00 21.02 165 GLU B O 1
ATOM 3557 N N . ALA B 1 169 ? -14.035 -19.204 5.147 1.00 17.65 166 ALA B N 1
ATOM 3558 C CA . ALA B 1 169 ? -15.390 -19.673 4.807 1.00 18.35 166 ALA B CA 1
ATOM 3559 C C . ALA B 1 169 ? -15.388 -21.207 4.648 1.00 16.68 166 ALA B C 1
ATOM 3560 O O . ALA B 1 169 ? -16.323 -21.900 5.076 1.00 18.94 166 ALA B O 1
ATOM 3562 N N . PHE B 1 170 ? -14.345 -21.729 4.014 1.00 15.15 167 PHE B N 1
ATOM 3563 C CA . PHE B 1 170 ? -14.267 -23.166 3.797 1.00 14.71 167 PHE B CA 1
ATOM 3564 C C . PHE B 1 170 ? -13.946 -23.905 5.098 1.00 15.66 167 PHE B C 1
ATOM 3565 O O . PHE B 1 170 ? -14.510 -24.974 5.369 1.00 15.16 167 PHE B O 1
ATOM 3573 N N . LYS B 1 171 ? -13.047 -23.340 5.906 1.00 15.40 168 LYS B N 1
ATOM 3574 C CA . LYS B 1 171 ? -12.696 -23.960 7.171 1.00 17.15 168 LYS B CA 1
ATOM 3575 C C . LYS B 1 171 ? -13.908 -24.152 8.086 1.00 18.23 168 LYS B C 1
ATOM 3576 O O . LYS B 1 171 ? -14.028 -25.180 8.776 1.00 19.52 168 LYS B O 1
ATOM 3582 N N A LYS B 1 172 ? -14.824 -23.190 8.074 0.48 19.24 169 LYS B N 1
ATOM 3583 N N B LYS B 1 172 ? -14.816 -23.186 8.083 0.52 18.43 169 LYS B N 1
ATOM 3584 C CA A LYS B 1 172 ? -16.039 -23.271 8.877 0.48 20.93 169 LYS B CA 1
ATOM 3585 C CA B LYS B 1 172 ? -16.023 -23.288 8.885 0.52 20.58 169 LYS B CA 1
ATOM 3586 C C A LYS B 1 172 ? -16.938 -24.436 8.469 0.48 18.66 169 LYS B C 1
ATOM 3587 C C B LYS B 1 172 ? -16.811 -24.544 8.526 0.52 18.95 169 LYS B C 1
ATOM 3588 O O A LYS B 1 172 ? -17.813 -24.857 9.236 0.48 19.48 169 LYS B O 1
ATOM 3589 O O B LYS B 1 172 ? -17.477 -25.140 9.380 0.52 21.06 169 LYS B O 1
ATOM 3600 N N . GLN B 1 173 ? -16.729 -24.943 7.258 1.00 17.16 170 GLN B N 1
ATOM 3601 C CA . GLN B 1 173 ? -17.497 -26.097 6.750 1.00 17.41 170 GLN B CA 1
ATOM 3602 C C . GLN B 1 173 ? -16.624 -27.343 6.603 1.00 16.42 170 GLN B C 1
ATOM 3603 O O . GLN B 1 173 ? -16.941 -28.252 5.820 1.00 16.16 170 GLN B O 1
ATOM 3609 N N . ASN B 1 174 ? -15.527 -27.391 7.355 1.00 16.94 171 ASN B N 1
ATOM 3610 C CA . ASN B 1 174 ? -14.667 -28.582 7.374 1.00 16.75 171 ASN B CA 1
ATOM 3611 C C . ASN B 1 174 ? -14.055 -28.886 6.012 1.00 14.70 171 ASN B C 1
ATOM 3612 O O . ASN B 1 174 ? -13.855 -30.054 5.656 1.00 14.62 171 ASN B O 1
ATOM 3617 N N . ILE B 1 175 ? -13.726 -27.835 5.262 1.00 15.57 172 ILE B N 1
ATOM 3618 C CA . ILE B 1 175 ? -13.024 -27.972 4.010 1.00 12.84 172 ILE B CA 1
ATOM 3619 C C . ILE B 1 175 ? -11.706 -27.236 4.098 1.00 13.02 172 ILE B C 1
ATOM 3620 O O . ILE B 1 175 ? -11.669 -26.068 4.487 1.00 14.83 172 ILE B O 1
ATOM 3625 N N A ASN B 1 176 ? -10.610 -27.951 3.818 0.74 13.14 173 ASN B N 1
ATOM 3626 N N B ASN B 1 176 ? -10.649 -27.914 3.673 0.26 12.55 173 ASN B N 1
ATOM 3627 C CA A ASN B 1 176 ? -9.313 -27.288 3.636 0.74 13.31 173 ASN B CA 1
ATOM 3628 C CA B ASN B 1 176 ? -9.303 -27.371 3.619 0.26 13.79 173 ASN B CA 1
ATOM 3629 C C A ASN B 1 176 ? -9.186 -26.805 2.210 0.74 12.42 173 ASN B C 1
ATOM 3630 C C B ASN B 1 176 ? -9.036 -26.826 2.214 0.26 13.12 173 ASN B C 1
ATOM 3631 O O A ASN B 1 176 ? -9.328 -27.591 1.260 0.74 12.29 173 ASN B O 1
ATOM 3632 O O B ASN B 1 176 ? -8.941 -27.611 1.271 0.26 13.16 173 ASN B O 1
ATOM 3641 N N . LEU B 1 177 ? -8.953 -25.493 2.065 1.00 12.71 174 LEU B N 1
ATOM 3642 C CA . LEU B 1 177 ? -8.742 -24.860 0.772 1.00 11.93 174 LEU B CA 1
ATOM 3643 C C . LEU B 1 177 ? -7.261 -25.047 0.436 1.00 11.85 174 LEU B C 1
ATOM 3644 O O . LEU B 1 177 ? -6.384 -24.330 0.946 1.00 13.74 174 LEU B O 1
ATOM 3649 N N . ILE B 1 178 ? -6.959 -26.040 -0.390 1.00 10.48 175 ILE B N 1
ATOM 3650 C CA . ILE B 1 178 ? -5.569 -26.460 -0.599 1.00 11.71 175 ILE B CA 1
ATOM 3651 C C . ILE B 1 178 ? -4.854 -25.467 -1.527 1.00 10.86 175 ILE B C 1
ATOM 3652 O O . ILE B 1 178 ? -3.738 -24.996 -1.243 1.00 12.09 175 ILE B O 1
ATOM 3657 N N . ASP B 1 179 ? -5.498 -25.152 -2.641 1.00 10.56 176 ASP B N 1
ATOM 3658 C CA . ASP B 1 179 ? -4.948 -24.213 -3.616 1.00 10.80 176 ASP B CA 1
ATOM 3659 C C . ASP B 1 179 ? -6.088 -23.753 -4.501 1.00 11.57 176 ASP B C 1
ATOM 3660 O O . ASP B 1 179 ? -7.192 -24.295 -4.428 1.00 12.39 176 ASP B O 1
ATOM 3665 N N . PHE B 1 180 ? -5.851 -22.712 -5.297 1.00 11.52 177 PHE B N 1
ATOM 3666 C CA . PHE B 1 180 ? -6.874 -22.210 -6.210 1.00 12.24 177 PHE B CA 1
ATOM 3667 C C . PHE B 1 180 ? -6.240 -21.268 -7.209 1.00 11.29 177 PHE B C 1
ATOM 3668 O O . PHE B 1 180 ? -5.116 -20.768 -7.002 1.00 12.28 177 PHE B O 1
ATOM 3676 N N . LYS B 1 181 ? -6.965 -21.048 -8.295 1.00 11.26 178 LYS B N 1
ATOM 3677 C CA . LYS B 1 181 ? -6.499 -20.204 -9.376 1.00 11.26 178 LYS B CA 1
ATOM 3678 C C . LYS B 1 181 ? -7.505 -19.076 -9.604 1.00 10.73 178 LYS B C 1
ATOM 3679 O O . LYS B 1 181 ? -8.713 -19.315 -9.753 1.00 14.20 178 LYS B O 1
ATOM 3685 N N . LEU B 1 182 ? -6.991 -17.856 -9.719 1.00 10.66 179 LEU B N 1
ATOM 3686 C CA . LEU B 1 182 ? -7.793 -16.660 -10.002 1.00 11.01 179 LEU B CA 1
ATOM 3687 C C . LEU B 1 182 ? -7.382 -16.049 -11.335 1.00 10.47 179 LEU B C 1
ATOM 3688 O O . LEU B 1 182 ? -6.215 -16.171 -11.757 1.00 11.30 179 LEU B O 1
ATOM 3693 N N . GLU B 1 183 ? -8.311 -15.326 -11.946 1.00 11.14 180 GLU B N 1
ATOM 3694 C CA . GLU B 1 183 ? -7.989 -14.422 -13.042 1.00 10.51 180 GLU B CA 1
ATOM 3695 C C . GLU B 1 183 ? -8.557 -13.058 -12.766 1.00 10.22 180 GLU B C 1
ATOM 3696 O O . GLU B 1 183 ? -9.608 -12.928 -12.141 1.00 12.40 180 GLU B O 1
ATOM 3702 N N . PHE B 1 184 ? -7.848 -12.054 -13.261 1.00 11.40 181 PHE B N 1
ATOM 3703 C CA . PHE B 1 184 ? -8.219 -10.653 -13.144 1.00 9.95 181 PHE B CA 1
ATOM 3704 C C . PHE B 1 184 ? -8.359 -10.018 -14.510 1.00 10.59 181 PHE B C 1
ATOM 3705 O O . PHE B 1 184 ? -7.762 -10.478 -15.480 1.00 12.11 181 PHE B O 1
ATOM 3713 N N . GLY B 1 185 ? -9.156 -8.956 -14.601 1.00 11.75 182 GLY B N 1
ATOM 3714 C CA . GLY B 1 185 ? -9.234 -8.199 -15.831 1.00 12.27 182 GLY B CA 1
ATOM 3715 C C . GLY B 1 185 ? -9.513 -6.739 -15.565 1.00 11.71 182 GLY B C 1
ATOM 3716 O O . GLY B 1 185 ? -9.903 -6.350 -14.468 1.00 12.85 182 GLY B O 1
ATOM 3717 N N . ARG B 1 186 ? -9.354 -5.946 -16.616 1.00 11.61 183 ARG B N 1
ATOM 3718 C CA . ARG B 1 186 ? -9.550 -4.503 -16.534 1.00 13.12 183 ARG B CA 1
ATOM 3719 C C . ARG B 1 186 ? -10.977 -4.187 -16.985 1.00 13.75 183 ARG B C 1
ATOM 3720 O O . ARG B 1 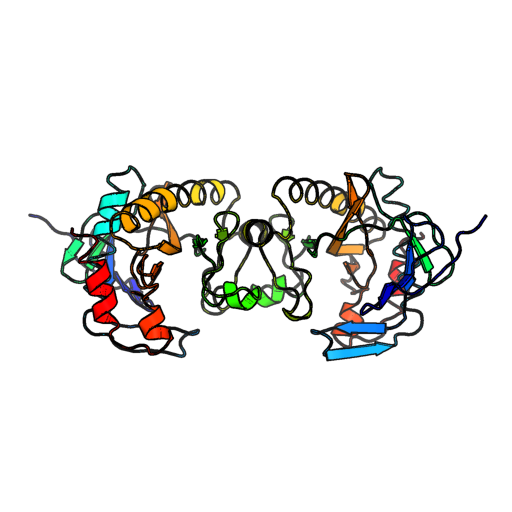186 ? -11.425 -4.657 -18.032 1.00 14.15 183 ARG B O 1
ATOM 3728 N N . TYR B 1 187 ? -11.675 -3.358 -16.213 1.00 14.89 184 TYR B N 1
ATOM 3729 C CA . TYR B 1 187 ? -13.017 -2.894 -16.572 1.00 14.56 184 TYR B CA 1
ATOM 3730 C C . TYR B 1 187 ? -13.142 -1.483 -16.027 1.00 13.61 184 TYR B C 1
ATOM 3731 O O . TYR B 1 187 ? -12.859 -1.245 -14.850 1.00 13.65 184 TYR B O 1
ATOM 3740 N N . ASN B 1 188 ? -13.548 -0.531 -16.870 1.00 15.03 185 ASN B N 1
ATOM 3741 C CA . ASN B 1 188 ? -13.625 0.862 -16.411 1.00 14.54 185 ASN B CA 1
ATOM 3742 C C . ASN B 1 188 ? -12.298 1.348 -15.831 1.00 13.70 185 ASN B C 1
ATOM 3743 O O . ASN B 1 188 ? -12.273 2.158 -14.915 1.00 15.04 185 ASN B O 1
ATOM 3748 N N . GLY B 1 189 ? -11.189 0.827 -16.341 1.00 13.70 186 GLY B N 1
ATOM 3749 C CA . GLY B 1 189 ? -9.879 1.177 -15.826 1.00 15.16 186 GLY B CA 1
ATOM 3750 C C . GLY B 1 189 ? -9.515 0.543 -14.491 1.00 13.60 186 GLY B C 1
ATOM 3751 O O . GLY B 1 189 ? -8.406 0.754 -13.990 1.00 15.00 186 GLY B O 1
ATOM 3752 N N . GLU B 1 190 ? -10.418 -0.274 -13.937 1.00 12.03 187 GLU B N 1
ATOM 3753 C CA . GLU B 1 190 ? -10.182 -0.883 -12.637 1.00 12.04 187 GLU B CA 1
ATOM 3754 C C . GLU B 1 190 ? -9.822 -2.357 -12.761 1.00 11.03 187 GLU B C 1
ATOM 3755 O O . GLU B 1 190 ? -10.215 -3.022 -13.716 1.00 14.74 187 GLU B O 1
ATOM 3761 N N . ILE B 1 191 ? -9.106 -2.869 -11.774 1.00 10.72 188 ILE B N 1
ATOM 3762 C CA . ILE B 1 191 ? -8.725 -4.289 -11.742 1.00 10.03 188 ILE B CA 1
ATOM 3763 C C . ILE B 1 191 ? -9.794 -5.074 -11.007 1.00 10.49 188 ILE B C 1
ATOM 3764 O O . ILE B 1 191 ? -10.013 -4.879 -9.802 1.00 12.57 188 ILE B O 1
ATOM 3769 N N . LEU B 1 192 ? -10.486 -5.935 -11.746 1.00 10.50 189 LEU B N 1
ATOM 3770 C CA . LEU B 1 192 ? -11.561 -6.750 -11.162 1.00 10.97 189 LEU B CA 1
ATOM 3771 C C . LEU B 1 192 ? -11.175 -8.221 -11.132 1.00 11.53 189 LEU B C 1
ATOM 3772 O O . LEU B 1 192 ? -10.561 -8.726 -12.076 1.00 11.91 189 LEU B O 1
ATOM 3777 N N . LEU B 1 193 ? -11.579 -8.902 -10.070 1.00 10.25 190 LEU B N 1
ATOM 3778 C CA . LEU B 1 193 ? -11.554 -10.359 -10.071 1.00 9.96 190 LEU B CA 1
ATOM 3779 C C . LEU B 1 193 ? -12.600 -10.865 -11.060 1.00 10.05 190 LEU B C 1
ATOM 3780 O O . LEU B 1 193 ? -13.756 -10.435 -11.026 1.00 12.11 190 LEU B O 1
ATOM 3785 N N . ALA B 1 194 ? -12.212 -11.806 -11.919 1.00 10.55 191 ALA B N 1
ATOM 3786 C CA . ALA B 1 194 ? -13.097 -12.261 -12.981 1.00 10.29 191 ALA B CA 1
ATOM 3787 C C . ALA B 1 194 ? -13.098 -13.799 -13.034 1.00 10.39 191 ALA B C 1
ATOM 3788 O O . ALA B 1 194 ? -12.789 -14.456 -12.028 1.00 11.32 191 ALA B O 1
ATOM 3790 N N . ASP B 1 195 ? -13.506 -14.372 -14.163 1.00 11.06 192 ASP B N 1
ATOM 3791 C CA . ASP B 1 195 ? -13.529 -15.820 -14.342 1.00 11.24 192 ASP B CA 1
ATOM 3792 C C . ASP B 1 195 ? -14.356 -16.532 -13.256 1.00 10.69 192 ASP B C 1
ATOM 3793 O O . ASP B 1 195 ? -15.509 -16.149 -13.031 1.00 11.60 192 ASP B O 1
ATOM 3798 N N . GLU B 1 196 ? -13.805 -17.586 -12.658 1.00 11.90 193 GLU B N 1
ATOM 3799 C CA . GLU B 1 196 ? -14.574 -18.571 -11.929 1.00 11.51 193 GLU B CA 1
ATOM 3800 C C . GLU B 1 196 ? -13.832 -18.930 -10.646 1.00 10.37 193 GLU B C 1
ATOM 3801 O O . GLU B 1 196 ? -12.588 -18.867 -10.604 1.00 12.75 193 GLU B O 1
ATOM 3807 N N . ILE B 1 197 ? -14.583 -19.277 -9.598 1.00 10.17 194 ILE B N 1
ATOM 3808 C CA . ILE B 1 197 ? -14.020 -19.920 -8.404 1.00 10.50 194 ILE B CA 1
ATOM 3809 C C . ILE B 1 197 ? -14.942 -21.087 -8.095 1.00 10.35 194 ILE B C 1
ATOM 3810 O O . ILE B 1 197 ? -16.069 -20.894 -7.642 1.00 11.07 194 ILE B O 1
ATOM 3815 N N . SER B 1 198 ? -14.478 -22.292 -8.403 1.00 10.49 195 SER B N 1
ATOM 3816 C CA . SER B 1 198 ? -15.334 -23.471 -8.304 1.00 10.74 195 SER B CA 1
ATOM 3817 C C . SER B 1 198 ? -14.452 -24.689 -8.074 1.00 10.90 195 SER B C 1
ATOM 3818 O O . SER B 1 198 ? -13.227 -24.578 -8.029 1.00 10.77 195 SER B O 1
ATOM 3821 N N . PRO B 1 199 ? -15.053 -25.893 -7.917 1.00 10.94 196 PRO B N 1
ATOM 3822 C CA . PRO B 1 199 ? -14.223 -27.111 -7.779 1.00 11.19 196 PRO B CA 1
ATOM 3823 C C . PRO B 1 199 ? -13.438 -27.421 -9.056 1.00 11.12 196 PRO B C 1
ATOM 3824 O O . PRO B 1 199 ? -12.568 -28.277 -8.972 1.00 11.20 196 PRO B O 1
ATOM 3828 N N . ASP B 1 200 ? -13.678 -26.728 -10.181 1.00 10.85 197 ASP B N 1
ATOM 3829 C CA . ASP B 1 200 ? -12.804 -26.863 -11.350 1.00 11.38 197 ASP B CA 1
ATOM 3830 C C . ASP B 1 200 ? -11.493 -26.104 -11.148 1.00 11.96 197 ASP B C 1
ATOM 3831 O O . ASP B 1 200 ? -10.500 -26.435 -11.793 1.00 14.54 197 ASP B O 1
ATOM 3836 N N . THR B 1 201 ? -11.509 -25.061 -10.313 1.00 10.77 198 THR B N 1
ATOM 3837 C CA . THR B 1 201 ? -10.365 -24.136 -10.228 1.00 10.59 198 THR B CA 1
ATOM 3838 C C . THR B 1 201 ? -9.779 -24.040 -8.837 1.00 10.04 198 THR B C 1
ATOM 3839 O O . THR B 1 201 ? -8.879 -23.219 -8.599 1.00 12.15 198 THR B O 1
ATOM 3843 N N . CYS B 1 202 ? -10.218 -24.922 -7.935 1.00 11.04 199 CYS B N 1
ATOM 3844 C CA . CYS B 1 202 ? -9.697 -25.009 -6.568 1.00 11.09 199 CYS B CA 1
ATOM 3845 C C . CYS B 1 202 ? -9.459 -26.469 -6.238 1.00 10.94 199 CYS B C 1
ATOM 3846 O O . CYS B 1 202 ? -10.094 -27.356 -6.821 1.00 13.51 199 CYS B O 1
ATOM 3849 N N . ARG B 1 203 ? -8.612 -26.696 -5.244 1.00 10.58 200 ARG B N 1
ATOM 3850 C CA . ARG B 1 203 ? -8.549 -28.005 -4.590 1.00 10.96 200 ARG B CA 1
ATOM 3851 C C . ARG B 1 203 ? -9.177 -27.888 -3.210 1.00 11.40 200 ARG B C 1
ATOM 3852 O O . ARG B 1 203 ? -8.809 -26.997 -2.417 1.00 11.78 200 ARG B O 1
ATOM 3860 N N . PHE B 1 204 ? -10.149 -28.767 -2.943 1.00 10.95 201 PHE B N 1
ATOM 3861 C CA . PHE B 1 204 ? -10.923 -28.777 -1.709 1.00 10.58 201 PHE B CA 1
ATOM 3862 C C . PHE B 1 204 ? -10.791 -30.175 -1.117 1.00 11.74 201 PHE B C 1
ATOM 3863 O O . PHE B 1 204 ? -11.216 -31.156 -1.758 1.00 12.89 201 PHE B O 1
ATOM 3871 N N . TRP B 1 205 ? -10.230 -30.286 0.080 1.00 11.83 202 TRP B N 1
ATOM 3872 C CA . TRP B 1 205 ? -10.133 -31.588 0.762 1.00 12.32 202 TRP B CA 1
ATOM 3873 C C . TRP B 1 205 ? -10.928 -31.525 2.026 1.00 13.42 202 TRP B C 1
ATOM 3874 O O . TRP B 1 205 ? -10.871 -30.526 2.745 1.00 14.06 202 TRP B O 1
ATOM 3885 N N . ASP B 1 206 ? -11.661 -32.602 2.338 1.00 12.84 203 ASP B N 1
ATOM 3886 C CA . ASP B 1 206 ? -12.314 -32.613 3.625 1.00 13.55 203 ASP B CA 1
ATOM 3887 C C . ASP B 1 206 ? -11.242 -32.453 4.718 1.00 13.25 203 ASP B C 1
ATOM 3888 O O . ASP B 1 206 ? -10.177 -33.104 4.675 1.00 14.33 203 ASP B O 1
ATOM 3893 N N . ALA B 1 207 ? -11.511 -31.621 5.724 1.00 14.56 204 ALA B N 1
ATOM 3894 C CA . ALA B 1 207 ? -10.494 -31.299 6.718 1.00 14.96 204 ALA B CA 1
ATOM 3895 C C . ALA B 1 207 ? -10.195 -32.447 7.683 1.00 16.84 204 ALA B C 1
ATOM 3896 O O . ALA B 1 207 ? -9.184 -32.405 8.395 1.00 20.34 204 ALA B O 1
ATOM 3898 N N . THR B 1 208 ? -11.089 -33.435 7.751 1.00 15.99 205 THR B N 1
ATOM 3899 C CA . THR B 1 208 ? -10.893 -34.586 8.630 1.00 16.74 205 THR B CA 1
ATOM 3900 C C . THR B 1 208 ? -10.299 -35.764 7.891 1.00 15.10 205 THR B C 1
ATOM 3901 O O . THR B 1 208 ? -9.304 -36.332 8.325 1.00 16.72 205 THR B O 1
ATOM 3905 N N . THR B 1 209 ? -10.862 -36.116 6.745 1.00 15.15 206 THR B N 1
ATOM 3906 C CA . THR B 1 209 ? -10.441 -37.348 6.080 1.00 13.93 206 THR B CA 1
ATOM 3907 C C . THR B 1 209 ? -9.476 -37.131 4.916 1.00 13.00 206 THR B C 1
ATOM 3908 O O . THR B 1 209 ? -8.911 -38.082 4.410 1.00 14.38 206 THR B O 1
ATOM 3912 N N . GLY B 1 210 ? -9.317 -35.892 4.460 1.00 12.61 207 GLY B N 1
ATOM 3913 C CA . GLY B 1 210 ? -8.581 -35.618 3.242 1.00 12.90 207 GLY B CA 1
ATOM 3914 C C . GLY B 1 210 ? -9.290 -35.873 1.935 1.00 13.86 207 GLY B C 1
ATOM 3915 O O . GLY B 1 210 ? -8.717 -35.633 0.872 1.00 16.41 207 GLY B O 1
ATOM 3916 N N A GLU B 1 211 ? -10.542 -36.316 1.989 0.45 14.55 208 GLU B N 1
ATOM 3917 N N B GLU B 1 211 ? -10.542 -36.324 1.995 0.55 13.82 208 GLU B N 1
ATOM 3918 C CA A GLU B 1 211 ? -11.210 -36.719 0.760 0.45 16.53 208 GLU B CA 1
ATOM 3919 C CA B GLU B 1 211 ? -11.258 -36.697 0.781 0.55 14.90 208 GLU B CA 1
ATOM 3920 C C A GLU B 1 211 ? -11.394 -35.552 -0.198 0.45 14.25 208 GLU B C 1
ATOM 3921 C C B GLU B 1 211 ? -11.314 -35.523 -0.182 0.55 14.31 208 GLU B C 1
ATOM 3922 O O A GLU B 1 211 ? -11.829 -34.457 0.188 0.45 13.05 208 GLU B O 1
ATOM 3923 O O B GLU B 1 211 ? -11.600 -34.383 0.217 0.55 14.27 208 GLU B O 1
ATOM 3934 N N . LYS B 1 212 ? -11.040 -35.786 -1.456 1.00 13.67 209 LYS B N 1
ATOM 3935 C CA . LYS B 1 212 ? -11.069 -34.731 -2.480 1.00 13.57 209 LYS B CA 1
ATOM 3936 C C . LYS B 1 212 ? -12.490 -34.476 -2.934 1.00 13.46 209 LYS B C 1
ATOM 3937 O O . LYS B 1 212 ? -13.241 -35.425 -3.185 1.00 14.08 209 LYS B O 1
ATOM 3943 N N A MET B 1 213 ? -12.851 -33.203 -3.077 0.42 12.51 210 MET B N 1
ATOM 3944 N N B MET B 1 213 ? -12.820 -33.191 -3.053 0.58 12.04 210 MET B N 1
ATOM 3945 C CA A MET B 1 213 ? -14.201 -32.830 -3.515 0.42 13.40 210 MET B CA 1
ATOM 3946 C CA B MET B 1 213 ? -14.152 -32.730 -3.443 0.58 14.31 210 MET B CA 1
ATOM 3947 C C A MET B 1 213 ? -14.148 -31.847 -4.680 0.42 11.56 210 MET B C 1
ATOM 3948 C C B MET B 1 213 ? -13.996 -31.737 -4.590 0.58 12.14 210 MET B C 1
ATOM 3949 O O A MET B 1 213 ? -14.897 -30.862 -4.729 0.42 13.39 210 MET B O 1
ATOM 3950 O O B MET B 1 213 ? -14.505 -30.607 -4.530 0.58 13.34 210 MET B O 1
ATOM 3959 N N . ASP B 1 214 ? -13.257 -32.120 -5.626 1.00 12.06 211 ASP B N 1
ATOM 3960 C CA . ASP B 1 214 ? -12.959 -31.186 -6.689 1.00 11.37 211 ASP B CA 1
ATOM 3961 C C . ASP B 1 214 ? -12.618 -31.934 -7.968 1.00 12.43 211 ASP B C 1
ATOM 3962 O O . ASP B 1 214 ? -12.808 -33.176 -8.090 1.00 12.56 211 ASP B O 1
ATOM 3967 N N . LYS B 1 215 ? -12.107 -31.198 -8.933 1.00 11.74 212 LYS B N 1
ATOM 3968 C CA . LYS B 1 215 ? -11.804 -31.719 -10.246 1.00 11.30 212 LYS B CA 1
ATOM 3969 C C . LYS B 1 215 ? -10.738 -32.812 -10.231 1.00 10.84 212 LYS B C 1
ATOM 3970 O O . LYS B 1 215 ? -10.622 -33.572 -11.205 1.00 11.79 212 LYS B O 1
ATOM 3976 N N . ASP B 1 216 ? -9.935 -32.926 -9.176 1.00 11.46 213 ASP B N 1
ATOM 3977 C CA . ASP B 1 216 ? -8.986 -34.057 -9.138 1.00 12.02 213 ASP B CA 1
ATOM 3978 C C . ASP B 1 216 ? -9.711 -35.411 -9.178 1.00 11.09 213 ASP B C 1
ATOM 3979 O O . ASP B 1 216 ? -9.123 -36.414 -9.589 1.00 13.08 213 ASP B O 1
ATOM 3984 N N . ARG B 1 217 ? -10.981 -35.459 -8.774 1.00 11.64 214 ARG B N 1
ATOM 3985 C CA . ARG B 1 217 ? -11.693 -36.740 -8.902 1.00 12.47 214 ARG B CA 1
ATOM 3986 C C . ARG B 1 217 ? -11.838 -37.106 -10.382 1.00 12.49 214 ARG B C 1
ATOM 3987 O O . ARG B 1 217 ? -11.854 -38.291 -10.732 1.00 14.45 214 ARG B O 1
ATOM 3995 N N . PHE B 1 218 ? -12.005 -36.128 -11.252 1.00 12.07 215 PHE B N 1
ATOM 3996 C CA . PHE B 1 218 ? -11.976 -36.367 -12.697 1.00 11.39 215 PHE B CA 1
ATOM 3997 C C . PHE B 1 218 ? -10.562 -36.612 -13.204 1.00 12.48 215 PHE B C 1
ATOM 3998 O O . PHE B 1 218 ? -10.323 -37.574 -13.938 1.00 13.61 215 PHE B O 1
ATOM 4006 N N . ARG B 1 219 ? -9.597 -35.788 -12.797 1.00 11.38 216 ARG B N 1
ATOM 4007 C CA . ARG B 1 219 ? -8.240 -35.929 -13.336 1.00 11.72 216 ARG B CA 1
ATOM 4008 C C . ARG B 1 219 ? -7.679 -37.299 -13.041 1.00 12.45 216 ARG B C 1
ATOM 4009 O O . ARG B 1 219 ? -6.889 -37.818 -13.836 1.00 14.63 216 ARG B O 1
ATOM 4017 N N . ARG B 1 220 ? -8.003 -37.849 -11.870 1.00 11.96 217 ARG B N 1
ATOM 4018 C CA . ARG B 1 220 ? -7.425 -39.120 -11.403 1.00 13.33 217 ARG B CA 1
ATOM 4019 C C . ARG B 1 220 ? -8.402 -40.282 -11.446 1.00 13.30 217 ARG B C 1
ATOM 4020 O O . ARG B 1 220 ? -8.142 -41.354 -10.862 1.00 16.85 217 ARG B O 1
ATOM 4028 N N . ASP B 1 221 ? -9.517 -40.107 -12.158 1.00 13.94 218 ASP B N 1
ATOM 4029 C CA . ASP B 1 221 ? -10.446 -41.228 -12.392 1.00 15.77 218 ASP B CA 1
ATOM 4030 C C . ASP B 1 221 ? -10.951 -41.840 -11.102 1.00 16.35 218 ASP B C 1
ATOM 4031 O O . ASP B 1 221 ? -11.090 -43.075 -10.987 1.00 17.80 218 ASP B O 1
ATOM 4036 N N . MET B 1 222 ? -11.283 -40.990 -10.142 1.00 15.81 219 MET B N 1
ATOM 4037 C CA . MET B 1 222 ? -11.670 -41.460 -8.810 1.00 16.64 219 MET B CA 1
ATOM 4038 C C . MET B 1 222 ? -13.170 -41.741 -8.662 1.00 18.78 219 MET B C 1
ATOM 4039 O O . MET B 1 222 ? -13.606 -42.262 -7.645 1.00 22.15 219 MET B O 1
ATOM 4044 N N . GLY B 1 223 ? -13.948 -41.393 -9.682 1.00 18.79 220 GLY B N 1
ATOM 4045 C CA . GLY B 1 223 ? -15.394 -41.555 -9.652 1.00 20.60 220 GLY B CA 1
ATOM 4046 C C . GLY B 1 223 ? -16.120 -40.571 -8.745 1.00 19.51 220 GLY B C 1
ATOM 4047 O O . GLY B 1 223 ? -15.501 -39.806 -8.001 1.00 19.60 220 GLY B O 1
ATOM 4048 N N . ASN B 1 224 ? -17.450 -40.600 -8.801 1.00 22.68 221 ASN B N 1
ATOM 4049 C CA . ASN B 1 224 ? -18.283 -39.730 -7.979 1.00 23.03 221 ASN B CA 1
ATOM 4050 C C . ASN B 1 224 ? -17.845 -38.273 -8.044 1.00 20.66 221 ASN B C 1
ATOM 4051 O O . ASN B 1 224 ? -17.759 -37.580 -7.029 1.00 19.25 221 ASN B O 1
ATOM 4056 N N . VAL B 1 225 ? -17.585 -37.806 -9.255 1.00 20.19 222 VAL B N 1
ATOM 4057 C CA . VAL B 1 225 ? -17.083 -36.450 -9.427 1.00 18.29 222 VAL B CA 1
ATOM 4058 C C . VAL B 1 225 ? -18.176 -35.470 -9.025 1.00 17.71 222 VAL B C 1
ATOM 4059 O O . VAL B 1 225 ? -17.937 -34.568 -8.202 1.00 16.93 222 VAL B O 1
ATOM 4063 N N . ILE B 1 226 ? -19.371 -35.629 -9.590 1.00 19.25 223 ILE B N 1
ATOM 4064 C CA . ILE B 1 226 ? -20.430 -34.671 -9.338 1.00 19.00 223 ILE B CA 1
ATOM 4065 C C . ILE B 1 226 ? -20.831 -34.692 -7.861 1.00 19.11 223 ILE B C 1
ATOM 4066 O O . ILE B 1 226 ? -21.180 -33.673 -7.287 1.00 19.25 223 ILE B O 1
ATOM 4071 N N . ASN B 1 227 ? -20.771 -35.850 -7.214 1.00 18.10 224 ASN B N 1
ATOM 4072 C CA . ASN B 1 227 ? -21.108 -35.898 -5.801 1.00 18.89 224 ASN B CA 1
ATOM 4073 C C . ASN B 1 227 ? -20.184 -35.021 -4.955 1.00 18.95 224 ASN B C 1
ATOM 4074 O O . ASN B 1 227 ? -20.623 -34.397 -3.991 1.00 19.67 224 ASN B O 1
ATOM 4079 N N . GLY B 1 228 ? -18.908 -34.938 -5.319 1.00 16.86 225 GLY B N 1
ATOM 4080 C CA . GLY B 1 228 ? -17.991 -34.091 -4.581 1.00 17.18 225 GLY B CA 1
ATOM 4081 C C . GLY B 1 228 ? -18.324 -32.606 -4.783 1.00 14.18 225 GLY B C 1
ATOM 4082 O O . GLY B 1 228 ? -18.297 -31.806 -3.837 1.00 15.77 225 GLY B O 1
ATOM 4083 N N . TYR B 1 229 ? -18.675 -32.228 -6.007 1.00 14.53 226 TYR B N 1
ATOM 4084 C CA . TYR B 1 229 ? -19.058 -30.842 -6.260 1.00 14.43 226 TYR B CA 1
ATOM 4085 C C . TYR B 1 229 ? -20.339 -30.493 -5.512 1.00 14.91 226 TYR B C 1
ATOM 4086 O O . TYR B 1 229 ? -20.468 -29.406 -4.954 1.00 14.26 226 TYR B O 1
ATOM 4095 N N . ARG B 1 230 ? -21.304 -31.419 -5.494 1.00 15.78 227 ARG B N 1
ATOM 4096 C CA . ARG B 1 230 ? -22.559 -31.179 -4.787 1.00 16.86 227 ARG B CA 1
ATOM 4097 C C . ARG B 1 230 ? -22.297 -31.003 -3.296 1.00 16.82 227 ARG B C 1
ATOM 4098 O O . ARG B 1 230 ? -22.967 -30.224 -2.614 1.00 17.06 227 ARG B O 1
ATOM 4106 N N . GLU B 1 231 ? -21.342 -31.757 -2.776 1.00 15.73 228 GLU B N 1
ATOM 4107 C CA . GLU B 1 231 ? -21.034 -31.671 -1.370 1.00 16.81 228 GLU B CA 1
ATOM 4108 C C . GLU B 1 231 ? -20.457 -30.285 -1.039 1.00 15.43 228 GLU B C 1
ATOM 4109 O O . GLU B 1 231 ? -20.806 -29.692 -0.027 1.00 16.52 228 GLU B O 1
ATOM 4115 N N . VAL B 1 232 ? -19.576 -29.777 -1.885 1.00 14.49 229 VAL B N 1
ATOM 4116 C CA . VAL B 1 232 ? -19.040 -28.438 -1.663 1.00 13.65 229 VAL B CA 1
ATOM 4117 C C . VAL B 1 232 ? -20.197 -27.425 -1.635 1.00 12.48 229 VAL B C 1
ATOM 4118 O O . VAL B 1 232 ? -20.260 -26.553 -0.736 1.00 14.83 229 VAL B O 1
ATOM 4122 N N . LEU B 1 233 ? -21.110 -27.515 -2.609 1.00 13.02 230 LEU B N 1
ATOM 4123 C CA . LEU B 1 233 ? -22.223 -26.547 -2.658 1.00 13.42 230 LEU B CA 1
ATOM 4124 C C . LEU B 1 233 ? -23.089 -26.691 -1.429 1.00 14.79 230 LEU B C 1
ATOM 4125 O O . LEU B 1 233 ? -23.509 -25.711 -0.825 1.00 15.95 230 LEU B O 1
ATOM 4130 N N A ASN B 1 234 ? -23.366 -27.927 -1.042 0.50 14.56 231 ASN B N 1
ATOM 4131 N N B ASN B 1 234 ? -23.392 -27.935 -1.060 0.50 15.90 231 ASN B N 1
ATOM 4132 C CA A ASN B 1 234 ? -24.238 -28.117 0.097 0.50 15.59 231 ASN B CA 1
ATOM 4133 C CA B ASN B 1 234 ? -24.200 -28.177 0.130 0.50 18.04 231 ASN B CA 1
ATOM 4134 C C A ASN B 1 234 ? -23.623 -27.622 1.412 0.50 16.03 231 ASN B C 1
ATOM 4135 C C B ASN B 1 234 ? -23.601 -27.530 1.362 0.50 17.38 231 ASN B C 1
ATOM 4136 O O A ASN B 1 234 ? -24.331 -27.107 2.284 0.50 16.99 231 ASN B O 1
ATOM 4137 O O B ASN B 1 234 ? -24.287 -26.843 2.126 0.50 17.47 231 ASN B O 1
ATOM 4146 N N . ARG B 1 235 ? -22.302 -27.729 1.537 1.00 17.13 232 ARG B N 1
ATOM 4147 C CA . ARG B 1 235 ? -21.641 -27.195 2.710 1.00 16.86 232 ARG B CA 1
ATOM 4148 C C . ARG B 1 235 ? -21.623 -25.671 2.680 1.00 16.42 232 ARG B C 1
ATOM 4149 O O . ARG B 1 235 ? -21.839 -25.025 3.712 1.00 18.28 232 ARG B O 1
ATOM 4157 N N . LEU B 1 236 ? -21.403 -25.092 1.505 1.00 14.25 233 LEU B N 1
ATOM 4158 C CA . LEU B 1 236 ? -21.427 -23.633 1.406 1.00 14.10 233 LEU B CA 1
ATOM 4159 C C . LEU B 1 236 ? -22.788 -23.033 1.748 1.00 16.06 233 LEU B C 1
ATOM 4160 O O . LEU B 1 236 ? -22.860 -21.874 2.161 1.00 19.34 233 LEU B O 1
ATOM 4165 N N . ARG B 1 237 ? -23.840 -23.804 1.510 1.00 17.35 234 ARG B N 1
ATOM 4166 C CA . ARG B 1 237 ? -25.223 -23.389 1.780 1.00 18.33 234 ARG B CA 1
ATOM 4167 C C . ARG B 1 237 ? -25.697 -23.740 3.187 1.00 22.22 234 ARG B C 1
ATOM 4168 O O . ARG B 1 237 ? -26.899 -23.655 3.484 1.00 23.73 234 ARG B O 1
ATOM 4176 N N . ASN B 1 238 ? -24.791 -24.179 4.049 1.00 23.54 235 ASN B N 1
ATOM 4177 C CA . ASN B 1 238 ? -25.182 -24.484 5.418 1.00 29.74 235 ASN B CA 1
ATOM 4178 C C . ASN B 1 238 ? -25.481 -23.218 6.222 1.00 36.59 235 ASN B C 1
ATOM 4179 O O . ASN B 1 238 ? -24.703 -22.260 6.192 1.00 41.36 235 ASN B O 1
#

Organism: Clostridium perfringens (strain ATCC 13124 / DSM 756 / JCM 1290 / NCIMB 6125 / NCTC 8237 / Type A) (NCBI:txid195103)

Nearest PDB structures (foldseek):
  3nua-assembly1_A  TM=1.004E+00  e=7.240E-49  Clostridium perfringens ATCC 13124
  2ywv-assembly1_A  TM=9.927E-01  e=2.469E-35  Geobacillus kaustophilus
  3kre-assembly1_A  TM=9.853E-01  e=6.181E-33  Ehrlichia chaffeensis str. Arkansas
  4fgr-assembly1_A  TM=9.831E-01  e=9.500E-32  Streptococcus pneumoniae
  2gqs-assembly1_B  TM=9.865E-01  e=3.617E-31  Escherichia coli

Foldseek 3Di:
DDWAWDAWPDDDQFWTWTDTPDNFKIKTFGAQWDADDLRPDIDRDPLPQLLFLLVQQLLVVVVVVVPAFAQFDAADDSGIGMGTDFAWLQKWKKKFQFDAPPRCVVVVHDGRHGDPDIDIWIFGNDSVVPRHTDHPCVCVVVPSDHPVVVVVVVVSVVVSCVVVCVLLVVLQKGFGMFIWIWGHDPRDIHTYDGGALATTWIARNPPRHTLGCVCVVVVVDPHVVSSVVSSVSSVD/DDDWAWDAFPDDDQFWTWTQTPDRFKIKIFGAQWDADDLRPAIDRHPLPQLLQLLVQLLLVVVCVVVPAFAQFDAADDSGIGMGGHFAWLQKKKKKFQADADVRCVVVVHDGRHGDPDIDIWIFGNDSVVPRHTDDPCVCVVVPSDHPVRVVVVVVSVVVSCVVVCVLLVVLQKHFGMFIWIWGADPNDIHTYDGTALATTWIARNPPRHTLHCVCVVVVVDPNVVSSVVSSVSSVD

Radius of gyration: 26.28 Å; Cα contacts (8 Å, |Δi|>4): 1018; chains: 2; bounding box: 91×43×44 Å

Sequence (473 aa):
AMVVNQLEMLYEGKAKKIYATDKEDMMVIVHYKDDATAFNGEKKAQIEESKGVLLNNEEITTSLIFEEMLNKKEGIKKTHFVEKKLNDRDQLCKKVEIVPLEVIVRNVAAGSMAKRLGLEEEGYELKTTVFELSSYKDDSLGDPLINDYHAVGIGATTFEEELNNKKIYEEITAKKVNEILKKEEAFKKKQNINLIDFKLEFGRYNGEILLADEISPDTCRFWDATTGEKMMDKDRFRRDMGNNVINNGYREVLNNRLRNNAMVNQLEMLYEGKAKKIYATDKEDMVIVHYKDDATTAFNGEKKAQIESSKGVLLNNEEITTSLIFEMLNKKEGIKTHFVEEKLNDRDQLCKKVEEIVPLEEVIVRNVAAGSSMAKRLGLEEGYELKTTVFELSSYKDDDSLGDPLINDYHAVGIGATTFEEEELNKIYEEITAKKVNEILKEAFKKKQNINNLIDFKLEFGRYNGEILLADEISPDTCRFWDATTGEEKMMDKDRFRRDMGNVINGYREVLNNRLRN

B-factor: mean 19.89, std 9.84, range [7.31, 66.19]

Secondary structure (DSSP, 8-state):
----EEEEEEE-SSEEEEEESSTTEEEEEE-SEEEETTTTEEEE-TTHHHHHHHHHHHHHHHHHHTT--BSEEEE-SSSEEEEE--EE-SEEEEEEEEE-HHHHHHHTPPTTEEEEEEEEEEEE--GGGT--EE-HHHHHHTTS--HHHHHHHHHHHHHHHHHHHHHHHTTTEEEEEEEEEEEEETTEEEEES--STTTEEEEETTT--B-STHHHHTT-S-HHHHHHHHHHHHT-/-----EEEEEEE-SSEEEEEESSTTEEEEEE-SEEEETTTTEEEE-TTHHHHHHHHHHHHHHHHHHTT--BSEEEE-SSSEEEEE--EE-SEEEEEEEEE-HHHHHHTTPPTTEEEEEEEEEEEES-GGGT--EE-HHHHHHTTS--HHHHHHHHHHHHHHHHHHHHHHHTTTEEEEEEEEEEEEETTEEEEES--STTTEEEEETTT--B-STHHHHTT-S-HHHHHHHHHHHHT-

CATH classification: 3.30.200.20 (+1 more: 3.30.470.20)